Protein AF-A0A9D6IRP7-F1 (afdb_monomer_lite)

Secondary structure (DSSP, 8-state):
------TTTGGG-EEEEEE-EESSPPPTTS-SS--SBSEEEEEETTEEEEE--STHHHHHHHHHHH-GGGTT--EEEEE--SS-GGGTGGGGG-GGGG-TT--EEEEEEE-HHHHHHHHHHHTSTTS--HHHHTTTSSEEEEEEE--TT-EEEETTEEEEEEE---EESSGGG-EE---EEEEEEETTS-EEEEE-S----GGGHHHHHHHHTT-SEEEEE--BSSGGG-BTTB-BHHHHHHHHHH-TTSEEEEESEETTS-HHHHHHHHHHHTTT-TTEEE--TT-EEEEETTTTEEE------------------HHHHHHHHHHHHHHHHHHHHHHHHHHHHHTT--TTHHHHHHHHHHHHHHHHHHHHGGGTTT------------------------------PPPP---S-EEEEE-S-HHHHHHHHHHHHHTT-EEEEESSHHHHHHHHHHS--SEEEEES--SSS-HHHHHHHHHTTS-TTTS-EEEEESS--HHHHHHHHHTT-SEEEESSP-HHHHHHHHHHHHHHHHHHHHHHHHHHHHHHHTSSSSSSSS--

Foldseek 3Di:
DDDPPDPPQQQLKKKAWLAFAAPAFDDPPQDQQHGWFDWMWIDTFQEIEIEFQTLSLLVVLVCCVPPPSNVNHAEYEYEQQFARCRRHVNVQNRCNLPPQPHQHEYEYEYAPHNLVNNQVVQVPPVHPGPCRSNVPGSYHYYYDYDAAQDWDDDPQKIKHKHAAFAWDDDDPRTDGTRGIKIWIDGVLHFIETEAPLHLDDDVCPVRVCVRLPRGQEYEAFAQDLDNVPRDRSGDHLLVQLVSLVVPVNHQGEHGNYHPVDRPVSNVVSNCVRNPVRPSYYYRGRGFMWGTDSVSRHTDDGDDDPPDPDDDDDDPPDVLVVVLVVLLVVLVVLLVVLVVVCVVCVVVVNCPCNVVSVVSNVVSVVVNVVSVVVVPPVVDDDDDDDDDDDDDDDDDDDDDDDDDDDDDDDDDDDDFLWEEEEEALDPVVQVVVCVLVVVVRYHYDYDNDLVVVLVCVVVDAGLEYEYEQDDDPAGSLRSLLSCVVPDACLRYAYEYEYADPDPVVQVSCVVSRHPYYDYPPDDSVVVVVVSSVSSVSSVVVVVVVVVVVVSVVVVPPVPPPPPDD

Radius of gyration: 28.05 Å; chains: 1; bounding box: 66×80×80 Å

pLDDT: mean 76.55, std 21.25, range [23.95, 98.44]

Structure (mmCIF, N/CA/C/O backbone):
data_AF-A0A9D6IRP7-F1
#
_entry.id   AF-A0A9D6IRP7-F1
#
loop_
_atom_site.group_PDB
_atom_site.id
_atom_site.type_symbol
_atom_site.label_atom_id
_atom_site.label_alt_id
_atom_site.label_comp_id
_atom_site.label_asym_id
_atom_site.label_entity_id
_atom_site.label_seq_id
_atom_site.pdbx_PDB_ins_code
_atom_site.Cartn_x
_atom_site.Cartn_y
_atom_site.Cartn_z
_atom_site.occupancy
_atom_site.B_iso_or_equiv
_atom_site.auth_seq_id
_atom_site.auth_comp_id
_atom_site.auth_asym_id
_atom_site.auth_atom_id
_atom_site.pdbx_PDB_model_num
ATOM 1 N N . MET A 1 1 ? -22.369 26.795 11.859 1.00 31.25 1 MET A N 1
ATOM 2 C CA . MET A 1 1 ? -23.525 25.976 11.444 1.00 31.25 1 MET A CA 1
ATOM 3 C C . MET A 1 1 ? -23.093 24.531 11.577 1.00 31.25 1 MET A C 1
ATOM 5 O O . MET A 1 1 ? -22.214 24.111 10.844 1.00 31.25 1 MET A O 1
ATOM 9 N N . SER A 1 2 ? -23.575 23.850 12.611 1.00 29.11 2 SER A N 1
ATOM 10 C CA . SER A 1 2 ? -23.262 22.454 12.924 1.00 29.11 2 SER A CA 1
ATOM 11 C C . SER A 1 2 ? -24.079 21.528 12.025 1.00 29.11 2 SER A C 1
ATOM 13 O O . SER A 1 2 ? -25.307 21.601 12.042 1.00 29.11 2 SER A O 1
ATOM 15 N N . ASP A 1 3 ? -23.391 20.701 11.243 1.00 33.12 3 ASP A N 1
ATOM 16 C CA . ASP A 1 3 ? -23.972 19.632 10.427 1.00 33.12 3 ASP A CA 1
ATOM 17 C C . ASP A 1 3 ? -24.646 18.591 11.349 1.00 33.12 3 ASP A C 1
ATOM 19 O O . ASP A 1 3 ? -24.013 18.152 12.319 1.00 33.12 3 ASP A O 1
ATOM 23 N N . PRO A 1 4 ? -25.934 18.240 11.161 1.00 42.31 4 PRO A N 1
ATOM 24 C CA . PRO A 1 4 ? -26.599 17.262 12.010 1.00 42.31 4 PRO A CA 1
ATOM 25 C C . PRO A 1 4 ? -25.999 15.876 11.757 1.00 42.31 4 PRO A C 1
ATOM 27 O O . PRO A 1 4 ? -26.243 15.259 10.722 1.00 42.31 4 PRO A O 1
ATOM 30 N N . ALA A 1 5 ? -25.223 15.384 12.728 1.00 43.41 5 ALA A N 1
ATOM 31 C CA . ALA A 1 5 ? -24.667 14.037 12.730 1.00 43.41 5 ALA A CA 1
ATOM 32 C C . ALA A 1 5 ? -25.741 13.013 12.325 1.00 43.41 5 ALA A C 1
ATOM 34 O O . ALA A 1 5 ? -26.756 12.856 13.008 1.00 43.41 5 ALA A O 1
ATOM 35 N N . ARG A 1 6 ? -25.522 12.331 11.192 1.00 48.69 6 ARG A N 1
ATOM 36 C CA . ARG A 1 6 ? -26.398 11.260 10.708 1.00 48.69 6 ARG A CA 1
ATOM 37 C C . ARG A 1 6 ? -26.490 10.183 11.801 1.00 48.69 6 ARG A C 1
ATOM 39 O O . ARG A 1 6 ? -25.461 9.588 12.138 1.00 48.69 6 ARG A O 1
ATOM 46 N N . PRO A 1 7 ? -27.674 9.918 12.379 1.00 44.88 7 PRO A N 1
ATOM 47 C CA . PRO A 1 7 ? -27.797 8.949 13.461 1.00 44.88 7 PRO A CA 1
ATOM 48 C C . PRO A 1 7 ? -27.355 7.557 12.977 1.00 44.88 7 PRO A C 1
ATOM 50 O O . PRO A 1 7 ? -27.868 7.053 11.983 1.00 44.88 7 PRO A O 1
ATOM 53 N N . GLY A 1 8 ? -26.378 6.956 13.669 1.00 59.22 8 GLY A N 1
ATOM 54 C CA . GLY A 1 8 ? -25.868 5.601 13.400 1.00 59.22 8 GLY A CA 1
ATOM 55 C C . GLY A 1 8 ? -24.596 5.493 12.544 1.00 59.22 8 GLY A C 1
ATOM 56 O O . GLY A 1 8 ? -24.055 4.396 12.430 1.00 59.22 8 GLY A O 1
ATOM 57 N N . LEU A 1 9 ? -24.073 6.594 11.983 1.00 66.25 9 LEU A N 1
ATOM 58 C CA . LEU A 1 9 ? -22.840 6.570 11.175 1.00 66.25 9 LEU A CA 1
ATOM 59 C C . LEU A 1 9 ? -21.591 6.101 11.962 1.00 66.25 9 LEU A C 1
ATOM 61 O O . LEU A 1 9 ? -20.839 5.286 11.426 1.00 66.25 9 LEU A O 1
ATOM 65 N N . PRO A 1 10 ? -21.363 6.528 13.225 1.00 64.38 10 PRO A N 1
ATOM 66 C CA . PRO A 1 10 ? -20.176 6.108 13.969 1.00 64.38 10 PRO A CA 1
ATOM 67 C C . PRO A 1 10 ? -20.136 4.597 14.236 1.00 64.38 10 PRO A C 1
ATOM 69 O O . PRO A 1 10 ? -19.106 3.973 14.008 1.00 64.38 10 PRO A O 1
ATOM 72 N N . ASP A 1 11 ? -21.245 3.977 14.654 1.00 71.69 11 ASP A N 1
ATOM 73 C CA . ASP A 1 11 ? -21.302 2.533 14.975 1.00 71.69 11 ASP A CA 1
ATOM 74 C C . ASP A 1 11 ? -21.205 1.616 13.743 1.00 71.69 11 ASP A C 1
ATOM 76 O O . ASP A 1 11 ? -20.942 0.412 13.853 1.00 71.69 11 ASP A O 1
ATOM 80 N N . ALA A 1 12 ? -21.384 2.182 12.548 1.00 77.31 12 ALA A N 1
ATOM 81 C CA . ALA A 1 12 ? -21.136 1.502 11.285 1.00 77.31 12 ALA A CA 1
ATOM 82 C C . ALA A 1 12 ? -19.648 1.496 10.892 1.00 77.31 12 ALA A C 1
ATOM 84 O O . ALA A 1 12 ? -19.294 0.830 9.918 1.00 77.31 12 ALA A O 1
ATOM 85 N N . CYS A 1 13 ? -18.783 2.205 11.629 1.00 91.69 13 CYS A N 1
ATOM 86 C CA . CYS A 1 13 ? -17.392 2.391 11.250 1.00 91.69 13 CYS A CA 1
ATOM 87 C C . CYS A 1 13 ? -16.553 1.125 11.482 1.00 91.69 13 CYS A C 1
ATOM 89 O O . CYS A 1 13 ? -16.524 0.567 12.586 1.00 91.69 13 CYS A O 1
ATOM 91 N N . VAL A 1 14 ? -15.864 0.658 10.437 1.00 93.81 14 VAL A N 1
ATOM 92 C CA . VAL A 1 14 ? -15.006 -0.534 10.499 1.00 93.81 14 VAL A CA 1
ATOM 93 C C . VAL A 1 14 ? -13.680 -0.273 9.795 1.00 93.81 14 VAL A C 1
ATOM 95 O O . VAL A 1 14 ? -13.651 0.151 8.642 1.00 93.81 14 VAL A O 1
ATOM 98 N N . PHE A 1 15 ? -12.581 -0.561 10.486 1.00 96.62 15 PHE A N 1
ATOM 99 C CA . PHE A 1 15 ? -11.230 -0.556 9.940 1.00 96.62 15 PHE A CA 1
ATOM 100 C C . PHE A 1 15 ? -10.810 -1.977 9.544 1.00 96.62 15 PHE A C 1
ATOM 102 O O . PHE A 1 15 ? -11.072 -2.929 10.281 1.00 96.62 15 PHE A O 1
ATOM 109 N N . HIS A 1 16 ? -10.147 -2.124 8.401 1.00 96.75 16 HIS A N 1
ATOM 110 C CA . HIS A 1 16 ? -9.766 -3.402 7.803 1.00 96.75 16 HIS A CA 1
ATOM 111 C C . HIS A 1 16 ? -8.320 -3.411 7.316 1.00 96.75 16 HIS A C 1
ATOM 113 O O . HIS A 1 16 ? -7.834 -2.416 6.777 1.00 96.75 16 HIS A O 1
ATOM 119 N N . VAL A 1 17 ? -7.674 -4.569 7.449 1.00 97.25 17 VAL A N 1
ATOM 120 C CA . VAL A 1 17 ? -6.325 -4.839 6.941 1.00 97.25 17 VAL A CA 1
ATOM 121 C C . VAL A 1 17 ? -6.416 -5.740 5.707 1.00 97.25 17 VAL A C 1
ATOM 123 O O . VAL A 1 17 ? -6.861 -6.885 5.803 1.00 97.25 17 VAL A O 1
ATOM 126 N N . TRP A 1 18 ? -5.975 -5.238 4.552 1.00 95.88 18 TRP A N 1
ATOM 127 C CA . TRP A 1 18 ? -5.992 -5.960 3.269 1.00 95.88 18 TRP A CA 1
ATOM 128 C C . TRP A 1 18 ? -4.608 -6.375 2.783 1.00 95.88 18 TRP A C 1
ATOM 130 O O . TRP A 1 18 ? -4.483 -7.335 2.023 1.00 95.88 18 TRP A O 1
ATOM 140 N N . GLY A 1 19 ? -3.582 -5.655 3.222 1.00 94.50 19 GLY A N 1
ATOM 141 C CA . GLY A 1 19 ? -2.182 -5.978 3.016 1.00 94.50 19 GLY A CA 1
ATOM 142 C C . GLY A 1 19 ? -1.331 -5.258 4.050 1.00 94.50 19 GLY A C 1
ATOM 143 O O . GLY A 1 19 ? -1.620 -4.122 4.425 1.00 94.50 19 GLY A O 1
ATOM 144 N N . CYS A 1 20 ? -0.321 -5.950 4.563 1.00 94.56 20 CYS A N 1
ATOM 145 C CA . CYS A 1 20 ? 0.468 -5.495 5.707 1.00 94.56 20 CYS A CA 1
ATOM 146 C C . CYS A 1 20 ? 1.971 -5.772 5.571 1.00 94.56 20 CYS A C 1
ATOM 148 O O . CYS A 1 20 ? 2.700 -5.707 6.567 1.00 94.56 20 CYS A O 1
ATOM 150 N N . ARG A 1 21 ? 2.437 -6.123 4.367 1.00 90.44 21 ARG A N 1
ATOM 151 C CA . ARG A 1 21 ? 3.854 -6.353 4.063 1.00 90.44 21 ARG A CA 1
ATOM 152 C C . ARG A 1 21 ? 4.504 -5.116 3.465 1.00 90.44 21 ARG A C 1
ATOM 154 O O . ARG A 1 21 ? 3.876 -4.413 2.683 1.00 90.44 21 ARG A O 1
ATOM 161 N N . GLY A 1 22 ? 5.760 -4.894 3.830 1.00 83.31 22 GLY A N 1
ATOM 162 C CA . GLY A 1 22 ?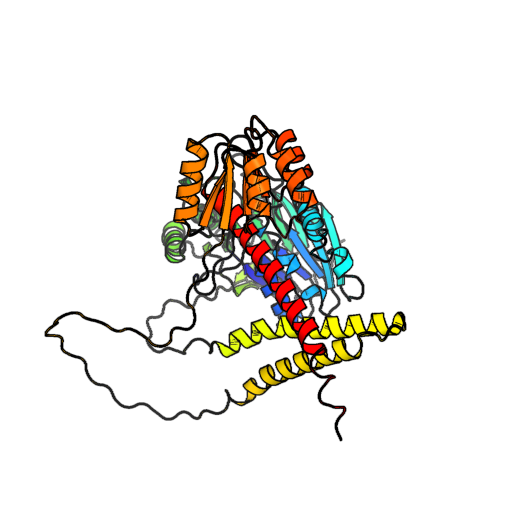 6.576 -3.832 3.260 1.00 83.31 22 GLY A CA 1
ATOM 163 C C . GLY A 1 22 ? 7.395 -4.277 2.055 1.00 83.31 22 GLY A C 1
ATOM 164 O O . GLY A 1 22 ? 7.849 -5.427 1.983 1.00 83.31 22 GLY A O 1
ATOM 165 N N . SER A 1 23 ? 7.609 -3.355 1.122 1.00 71.94 23 SER A N 1
ATOM 166 C CA . SER A 1 23 ? 8.458 -3.429 -0.076 1.00 71.94 23 SER A CA 1
ATOM 167 C C . SER A 1 23 ? 8.042 -4.435 -1.154 1.00 71.94 23 SER A C 1
ATOM 169 O O . SER A 1 23 ? 8.206 -4.171 -2.342 1.00 71.94 23 SER A O 1
ATOM 171 N N . ARG A 1 24 ? 7.562 -5.627 -0.786 1.00 70.69 24 ARG A N 1
ATOM 172 C CA . ARG A 1 24 ? 7.198 -6.686 -1.738 1.00 70.69 24 ARG A CA 1
ATOM 173 C C . ARG A 1 24 ? 6.160 -7.645 -1.184 1.00 70.69 24 ARG A C 1
ATOM 175 O O . ARG A 1 24 ? 6.049 -7.881 0.019 1.00 70.69 24 ARG A O 1
ATOM 182 N N . ASN A 1 25 ? 5.474 -8.278 -2.124 1.00 75.94 25 ASN A N 1
ATOM 183 C CA . ASN A 1 25 ? 4.533 -9.346 -1.852 1.00 75.94 25 ASN A CA 1
ATOM 184 C C . ASN A 1 25 ? 5.256 -10.658 -1.503 1.00 75.94 25 ASN A C 1
ATOM 186 O O . ASN A 1 25 ? 6.354 -10.924 -1.995 1.00 75.94 25 ASN A O 1
ATOM 190 N N . LEU A 1 26 ? 4.621 -11.502 -0.692 1.00 68.06 26 LEU A N 1
ATOM 191 C CA . LEU A 1 26 ? 5.088 -12.856 -0.395 1.00 68.06 26 LEU A CA 1
ATOM 192 C C . LEU A 1 26 ? 4.365 -13.906 -1.245 1.00 68.06 26 LEU A C 1
ATOM 194 O O . LEU A 1 26 ? 3.230 -13.721 -1.691 1.00 68.06 26 LEU A O 1
ATOM 198 N N . GLU A 1 27 ? 5.026 -15.048 -1.429 1.00 63.03 27 GLU A N 1
ATOM 199 C CA . GLU A 1 27 ? 4.422 -16.234 -2.035 1.00 63.03 27 GLU A CA 1
ATOM 200 C C . GLU A 1 27 ? 3.266 -16.777 -1.178 1.00 63.03 27 GLU A C 1
ATOM 202 O O . GLU A 1 27 ? 3.255 -16.670 0.054 1.00 63.03 27 GLU A O 1
ATOM 207 N N . ILE A 1 28 ? 2.295 -17.405 -1.842 1.00 64.56 28 ILE A N 1
ATOM 208 C CA . ILE A 1 28 ? 1.149 -18.036 -1.181 1.00 64.56 28 ILE A CA 1
ATOM 209 C C . ILE A 1 28 ? 1.647 -19.110 -0.201 1.00 64.56 28 ILE A C 1
ATOM 211 O O . ILE A 1 28 ? 2.520 -19.911 -0.523 1.00 64.56 28 ILE A O 1
ATOM 215 N N . GLY A 1 29 ? 1.084 -19.122 1.010 1.00 64.50 29 GLY A N 1
ATOM 216 C CA . GLY A 1 29 ? 1.390 -20.120 2.039 1.00 64.50 29 GLY A CA 1
ATOM 217 C C . GLY A 1 29 ? 2.665 -19.865 2.850 1.00 64.50 29 GLY A C 1
ATOM 218 O O . GLY A 1 29 ? 2.891 -20.574 3.828 1.00 64.50 29 GLY A O 1
ATOM 219 N N . ARG A 1 30 ? 3.473 -18.845 2.517 1.00 71.12 30 ARG A N 1
ATOM 220 C CA . ARG A 1 30 ? 4.688 -18.506 3.285 1.00 71.12 30 ARG A CA 1
ATOM 221 C C . ARG A 1 30 ? 4.446 -17.731 4.575 1.00 71.12 30 ARG A C 1
ATOM 223 O O . ARG A 1 30 ? 5.355 -17.627 5.388 1.00 71.12 30 ARG A O 1
ATOM 230 N N . SER A 1 31 ? 3.262 -17.158 4.741 1.00 81.12 31 SER A N 1
ATOM 231 C CA . SER A 1 31 ? 2.961 -16.234 5.829 1.00 81.12 31 SER A CA 1
ATOM 232 C C . SER A 1 31 ? 1.520 -16.417 6.295 1.00 81.12 31 SER A C 1
ATOM 234 O O . SER A 1 31 ? 0.593 -16.497 5.488 1.00 81.12 31 SER A O 1
ATOM 236 N N . ARG A 1 32 ? 1.351 -16.492 7.613 1.00 85.12 32 ARG A N 1
ATOM 237 C CA . ARG A 1 32 ? 0.088 -16.473 8.361 1.00 85.12 32 ARG A CA 1
ATOM 238 C C . ARG A 1 32 ? -0.327 -15.054 8.751 1.00 85.12 32 ARG A C 1
ATOM 240 O O . ARG A 1 32 ? -1.479 -14.854 9.121 1.00 85.12 32 ARG A O 1
ATOM 247 N N . ILE A 1 33 ? 0.595 -14.092 8.715 1.00 87.50 33 ILE A N 1
ATOM 248 C CA . ILE A 1 33 ? 0.316 -12.670 8.960 1.00 87.50 33 ILE A CA 1
ATOM 249 C C . ILE A 1 33 ? -0.346 -12.026 7.734 1.00 87.50 33 ILE A C 1
ATOM 251 O O . ILE A 1 33 ? -1.310 -11.288 7.870 1.00 87.50 33 ILE A O 1
ATOM 255 N N . GLY A 1 34 ? 0.149 -12.315 6.536 1.00 83.00 34 GLY A N 1
ATOM 256 C CA . GLY A 1 34 ? -0.284 -11.674 5.291 1.00 83.00 34 GLY A CA 1
ATOM 257 C C . GLY A 1 34 ? 0.800 -11.694 4.215 1.00 83.00 34 GLY A C 1
ATOM 258 O O . GLY A 1 34 ? 1.987 -11.854 4.528 1.00 83.00 34 GLY A O 1
ATOM 259 N N . ARG A 1 35 ? 0.411 -11.581 2.948 1.00 86.19 35 ARG A N 1
ATOM 260 C CA . ARG A 1 35 ? 1.303 -11.648 1.778 1.00 86.19 35 ARG A CA 1
ATOM 261 C C . ARG A 1 35 ? 1.345 -10.370 0.946 1.00 86.19 35 ARG A C 1
ATOM 263 O O . ARG A 1 35 ? 2.310 -10.168 0.226 1.00 86.19 35 ARG A O 1
ATOM 270 N N . CYS A 1 36 ? 0.293 -9.576 0.979 1.00 90.38 36 CYS A N 1
ATOM 271 C CA . CYS A 1 36 ? 0.071 -8.396 0.178 1.00 90.38 36 CYS A CA 1
ATOM 272 C C . CYS A 1 36 ? 0.753 -7.175 0.794 1.00 90.38 36 CYS A C 1
ATOM 274 O O . CYS A 1 36 ? 0.805 -7.000 2.017 1.00 90.38 36 CYS A O 1
ATOM 276 N N . THR A 1 37 ? 1.232 -6.310 -0.090 1.00 92.31 37 THR A N 1
ATOM 277 C CA . THR A 1 37 ? 1.756 -4.986 0.241 1.00 92.31 37 THR A CA 1
ATOM 278 C C . THR A 1 37 ? 0.678 -4.052 0.798 1.00 92.31 37 THR A C 1
ATOM 280 O O . THR A 1 37 ? -0.519 -4.315 0.623 1.00 92.31 37 THR A O 1
ATOM 283 N N . SER A 1 38 ? 1.110 -3.004 1.512 1.00 94.62 38 SER A N 1
ATOM 284 C CA . SER A 1 38 ? 0.276 -2.076 2.295 1.00 94.62 38 SER A CA 1
ATOM 285 C C . SER A 1 38 ? -1.046 -1.701 1.621 1.00 94.62 38 SER A C 1
ATOM 287 O O . SER A 1 38 ? -1.084 -1.069 0.567 1.00 94.62 38 SER A O 1
ATOM 289 N N . CYS A 1 39 ? -2.149 -2.077 2.265 1.00 97.50 39 CYS A N 1
ATOM 290 C CA . CYS A 1 39 ? -3.480 -1.601 1.921 1.00 97.50 39 CYS A CA 1
ATOM 291 C C . CYS A 1 39 ? -4.412 -1.788 3.118 1.00 97.50 39 CYS A C 1
ATOM 293 O O . CYS A 1 39 ? -4.577 -2.897 3.640 1.00 97.50 39 CYS A O 1
ATOM 295 N N . TYR A 1 40 ? -5.049 -0.704 3.539 1.00 98.19 40 TYR A N 1
ATOM 296 C CA . TYR A 1 40 ? -5.961 -0.687 4.678 1.00 98.19 40 TYR A CA 1
ATOM 297 C C . TYR A 1 40 ? -7.195 0.123 4.320 1.00 98.19 40 TYR A C 1
ATOM 299 O O . TYR A 1 40 ? -7.141 0.978 3.441 1.00 98.19 40 TYR A O 1
ATOM 307 N N . SER A 1 41 ? -8.320 -0.116 4.986 1.00 97.62 41 SER A N 1
ATOM 308 C CA . SER A 1 41 ? -9.525 0.662 4.699 1.00 97.62 41 SER A CA 1
ATOM 309 C C . SER A 1 41 ? -10.337 0.994 5.933 1.00 97.62 41 SER A C 1
ATOM 311 O O . SER A 1 41 ? -10.476 0.154 6.817 1.00 97.62 41 SER A O 1
ATOM 313 N N . LEU A 1 42 ? -10.962 2.163 5.929 1.00 96.88 42 LEU A N 1
ATOM 314 C CA . LEU A 1 42 ? -11.956 2.609 6.892 1.00 96.88 42 LEU A CA 1
ATOM 315 C C . LEU A 1 42 ? -13.275 2.852 6.154 1.00 96.88 42 LEU A C 1
ATOM 317 O O . LEU A 1 42 ? -13.340 3.710 5.278 1.00 96.88 42 LEU A O 1
ATOM 321 N N . ILE A 1 43 ? -14.319 2.101 6.493 1.00 94.31 43 ILE A N 1
ATOM 322 C CA . ILE A 1 43 ? -15.666 2.302 5.938 1.00 94.31 43 ILE A CA 1
ATOM 323 C C . ILE A 1 43 ? -16.556 2.998 6.964 1.00 94.31 43 ILE A C 1
ATOM 325 O O . ILE A 1 43 ? -16.559 2.596 8.125 1.00 94.31 43 ILE A O 1
ATOM 329 N N . ALA A 1 44 ? -17.335 3.992 6.535 1.00 91.62 44 ALA A N 1
ATOM 330 C CA . ALA A 1 44 ? -18.397 4.614 7.321 1.00 91.62 44 ALA A CA 1
ATOM 331 C C . ALA A 1 44 ? -19.575 4.998 6.408 1.00 91.62 44 ALA A C 1
ATOM 333 O O . ALA A 1 44 ? -19.495 5.934 5.620 1.00 91.62 44 ALA A O 1
ATOM 334 N N . GLY A 1 45 ? -20.690 4.268 6.510 1.00 88.50 45 GLY A N 1
ATOM 335 C CA . GLY A 1 45 ? -21.862 4.512 5.663 1.00 88.50 45 GLY A CA 1
ATOM 336 C C . GLY A 1 45 ? -21.594 4.211 4.184 1.00 88.50 45 GLY A C 1
ATOM 337 O O . GLY A 1 45 ? -21.315 3.068 3.827 1.00 88.50 45 GLY A O 1
ATOM 338 N N . ASP A 1 46 ? -21.728 5.223 3.326 1.00 91.25 46 ASP A N 1
ATOM 339 C CA . ASP A 1 46 ? -21.466 5.160 1.882 1.00 91.25 46 ASP A CA 1
ATOM 340 C C . ASP A 1 46 ? -20.039 5.592 1.493 1.00 91.25 46 ASP A C 1
ATOM 342 O O . ASP A 1 46 ? -19.695 5.581 0.306 1.00 91.25 46 ASP A O 1
ATOM 346 N N . GLU A 1 47 ? -19.213 5.942 2.480 1.00 94.00 47 GLU A N 1
ATOM 347 C CA . GLU A 1 47 ? -17.839 6.410 2.311 1.00 94.00 47 GLU A CA 1
ATOM 348 C C . GLU A 1 47 ? -16.834 5.309 2.669 1.00 94.00 47 GLU A C 1
ATOM 350 O O . GLU A 1 47 ? -16.931 4.655 3.713 1.00 94.00 47 GLU A O 1
ATOM 355 N N . LEU A 1 48 ? -15.845 5.119 1.800 1.00 95.75 48 LEU A N 1
ATOM 356 C CA . LEU A 1 48 ? -14.728 4.203 1.984 1.00 95.75 48 LEU A CA 1
ATOM 357 C C . LEU A 1 48 ? -13.420 4.970 1.823 1.00 95.75 48 LEU A C 1
ATOM 359 O O . LEU A 1 48 ? -13.109 5.447 0.736 1.00 95.75 48 LEU A O 1
ATOM 363 N N . ILE A 1 49 ? -12.630 5.039 2.886 1.00 97.88 49 ILE A N 1
ATOM 364 C CA . ILE A 1 49 ? -11.276 5.577 2.831 1.00 97.88 49 ILE A CA 1
ATOM 365 C C . ILE A 1 49 ? -10.294 4.415 2.751 1.00 97.88 49 ILE A C 1
ATOM 367 O O . ILE A 1 49 ? -10.385 3.475 3.538 1.00 97.88 49 ILE A O 1
ATOM 371 N N . VAL A 1 50 ? -9.364 4.467 1.808 1.00 98.25 50 VAL A N 1
ATOM 372 C CA . VAL A 1 50 ? -8.315 3.471 1.596 1.00 98.25 50 VAL A CA 1
ATOM 373 C C . VAL A 1 50 ? -6.973 4.129 1.888 1.00 98.25 50 VAL A C 1
ATOM 375 O O . VAL A 1 50 ? -6.672 5.172 1.319 1.00 98.25 50 VAL A O 1
ATOM 378 N N . PHE A 1 51 ? -6.184 3.541 2.782 1.00 98.44 51 PHE A N 1
ATOM 379 C CA . PHE A 1 51 ? -4.820 3.971 3.082 1.00 98.44 51 PHE A CA 1
ATOM 380 C C . PHE A 1 51 ? -3.855 3.081 2.317 1.00 98.44 51 PHE A C 1
ATOM 382 O O . PHE A 1 51 ? -3.773 1.881 2.598 1.00 98.44 51 PHE A O 1
ATOM 389 N N . ASP A 1 52 ? -3.162 3.694 1.365 1.00 98.12 52 ASP A N 1
ATOM 390 C CA . ASP A 1 52 ? -2.347 3.060 0.342 1.00 98.12 52 ASP A CA 1
ATOM 391 C C . ASP A 1 52 ? -3.075 1.990 -0.491 1.00 98.12 52 ASP A C 1
ATOM 393 O O . ASP A 1 52 ? -4.021 1.304 -0.096 1.00 98.12 52 ASP A O 1
ATOM 397 N N . ALA A 1 53 ? -2.624 1.875 -1.727 1.00 95.88 53 ALA A N 1
ATOM 398 C CA . ALA A 1 53 ? -3.183 1.048 -2.776 1.00 95.88 53 ALA A CA 1
ATOM 399 C C . ALA A 1 53 ? -2.179 -0.017 -3.243 1.00 95.88 53 ALA A C 1
ATOM 401 O O . ALA A 1 53 ? -2.047 -0.267 -4.442 1.00 95.88 53 ALA A O 1
ATOM 402 N N . GLY A 1 54 ? -1.478 -0.666 -2.309 1.00 93.38 54 GLY A N 1
ATOM 403 C CA . GLY A 1 54 ? -0.679 -1.860 -2.586 1.00 93.38 54 GLY A CA 1
ATOM 404 C C . GLY A 1 54 ? -1.532 -3.042 -3.061 1.00 93.38 54 GLY A C 1
ATOM 405 O O . GLY A 1 54 ? -2.747 -2.941 -3.247 1.00 93.38 54 GLY A O 1
ATOM 406 N N . ARG A 1 55 ? -0.926 -4.219 -3.237 1.00 89.44 55 ARG A N 1
ATOM 407 C CA . ARG A 1 55 ? -1.592 -5.413 -3.793 1.00 89.44 55 ARG A CA 1
ATOM 408 C C . ARG A 1 55 ? -2.847 -5.834 -3.024 1.00 89.44 55 ARG A C 1
ATOM 410 O O . ARG A 1 55 ? -3.752 -6.417 -3.630 1.00 89.44 55 ARG A O 1
ATOM 417 N N . GLY A 1 56 ? -2.939 -5.500 -1.733 1.00 89.69 56 GLY A N 1
ATOM 418 C CA . GLY A 1 56 ? -4.129 -5.744 -0.912 1.00 89.69 56 GLY A CA 1
ATOM 419 C C . GLY A 1 56 ? -5.402 -5.091 -1.468 1.00 89.69 56 GLY A C 1
ATOM 420 O O . GLY A 1 56 ? -6.498 -5.606 -1.243 1.00 89.69 56 GLY A O 1
ATOM 421 N N . LEU A 1 57 ? -5.270 -4.045 -2.291 1.00 93.31 57 LEU A N 1
ATOM 422 C CA . LEU A 1 57 ? -6.388 -3.386 -2.962 1.00 93.31 57 LEU A CA 1
ATOM 423 C C . LEU A 1 57 ? -7.218 -4.347 -3.821 1.00 93.31 57 LEU A C 1
ATOM 425 O O . LEU A 1 57 ? -8.440 -4.223 -3.890 1.00 93.31 57 LEU A O 1
ATOM 429 N N . SER A 1 58 ? -6.573 -5.351 -4.420 1.00 87.31 58 SER A N 1
ATOM 430 C CA . SER A 1 58 ? -7.259 -6.380 -5.211 1.00 87.31 58 SER A CA 1
ATOM 431 C C . SER A 1 58 ? -8.277 -7.131 -4.346 1.00 87.31 58 SER A C 1
ATOM 433 O O . SER A 1 58 ? -9.447 -7.248 -4.709 1.00 87.31 58 SER A O 1
ATOM 435 N N . SER A 1 59 ? -7.868 -7.554 -3.145 1.00 88.31 59 SER A N 1
ATOM 436 C CA . SER A 1 59 ? -8.735 -8.241 -2.181 1.00 88.31 59 SER A CA 1
ATOM 437 C C . SER A 1 59 ? -9.891 -7.353 -1.713 1.00 88.31 59 SER A C 1
ATOM 439 O O . SER A 1 59 ? -11.027 -7.825 -1.630 1.00 88.31 59 SER A O 1
ATOM 441 N N . LEU A 1 60 ? -9.628 -6.065 -1.463 1.00 92.56 60 LEU A N 1
ATOM 442 C CA . LEU A 1 60 ? -10.671 -5.092 -1.132 1.00 92.56 60 LEU A CA 1
ATOM 443 C C . LEU A 1 60 ? -11.680 -4.945 -2.280 1.00 92.56 60 LEU A C 1
ATOM 445 O O . LEU A 1 60 ? -12.886 -4.958 -2.038 1.00 92.56 60 LEU A O 1
ATOM 449 N N . SER A 1 61 ? -11.219 -4.861 -3.529 1.00 87.94 61 SER A N 1
ATOM 450 C CA . SER A 1 61 ? -12.101 -4.711 -4.693 1.00 87.94 61 SER A CA 1
ATOM 451 C C . SER A 1 61 ? -13.046 -5.911 -4.876 1.00 87.94 61 SER A C 1
ATOM 453 O O . SER A 1 61 ? -14.241 -5.741 -5.144 1.00 87.94 61 SER A O 1
ATOM 455 N N . VAL A 1 62 ? -12.561 -7.129 -4.603 1.00 85.06 62 VAL A N 1
ATOM 456 C CA . VAL A 1 62 ? -13.390 -8.343 -4.584 1.00 85.06 62 VAL A CA 1
ATOM 457 C C . VAL A 1 62 ? -14.407 -8.291 -3.444 1.00 85.06 62 VAL A C 1
ATOM 459 O O . VAL A 1 62 ? -15.591 -8.571 -3.656 1.00 85.06 62 VAL A O 1
ATOM 462 N N . ALA A 1 63 ? -13.982 -7.898 -2.241 1.00 87.50 63 ALA A N 1
ATOM 463 C CA . ALA A 1 63 ? -14.882 -7.753 -1.101 1.00 87.50 63 ALA A CA 1
ATOM 464 C C . ALA A 1 63 ? -15.975 -6.711 -1.369 1.00 87.50 63 ALA A C 1
ATOM 466 O O . ALA A 1 63 ? -17.141 -6.960 -1.077 1.00 87.50 63 ALA A O 1
ATOM 467 N N . MET A 1 64 ? -15.646 -5.601 -2.031 1.00 86.94 64 MET A N 1
ATOM 468 C CA . MET A 1 64 ? -16.617 -4.574 -2.415 1.00 86.94 64 MET A CA 1
ATOM 469 C C . MET A 1 64 ? -17.742 -5.074 -3.324 1.00 86.94 64 MET A C 1
ATOM 471 O O . MET A 1 64 ? -18.803 -4.441 -3.379 1.00 86.94 64 MET A O 1
ATOM 475 N N . SER A 1 65 ? -17.509 -6.187 -4.016 1.00 81.25 65 SER A N 1
ATOM 476 C CA . SER A 1 65 ? -18.457 -6.816 -4.934 1.00 81.25 65 SER A CA 1
ATOM 477 C C . SER A 1 65 ? -19.331 -7.877 -4.263 1.00 81.25 65 SER A C 1
ATOM 479 O O . SER A 1 65 ? -20.414 -8.177 -4.754 1.00 81.25 65 SER A O 1
ATOM 481 N N . ARG A 1 66 ? -18.864 -8.477 -3.161 1.00 83.38 66 ARG A N 1
ATOM 482 C CA . ARG A 1 66 ? -19.479 -9.678 -2.562 1.00 83.38 66 ARG A CA 1
ATOM 483 C C . ARG A 1 66 ? -19.979 -9.477 -1.143 1.00 83.38 66 ARG A C 1
ATOM 485 O O . ARG A 1 66 ? -20.909 -10.155 -0.720 1.00 83.38 66 ARG A O 1
ATOM 492 N N . ASP A 1 67 ? -19.336 -8.598 -0.394 1.00 85.38 67 ASP A N 1
ATOM 493 C CA . ASP A 1 67 ? -19.607 -8.419 1.018 1.00 85.38 67 ASP A CA 1
ATOM 494 C C . ASP A 1 67 ? -20.688 -7.339 1.219 1.00 85.38 67 ASP A C 1
ATOM 496 O O . ASP A 1 67 ? -20.494 -6.189 0.800 1.00 85.38 67 ASP A O 1
ATOM 500 N N . PRO A 1 68 ? -21.815 -7.674 1.884 1.00 84.81 68 PRO A N 1
ATOM 501 C CA . PRO A 1 68 ? -22.922 -6.746 2.114 1.00 84.81 68 PRO A CA 1
ATOM 502 C C . PRO A 1 68 ? -22.512 -5.432 2.786 1.00 84.81 68 PRO A C 1
ATOM 504 O O . PRO A 1 68 ? -23.156 -4.407 2.567 1.00 84.81 68 PRO A O 1
ATOM 507 N N . ARG A 1 69 ? -21.420 -5.422 3.565 1.00 85.19 69 ARG A N 1
ATOM 508 C CA . ARG A 1 69 ? -20.905 -4.213 4.226 1.00 85.19 69 ARG A CA 1
ATOM 509 C C . ARG A 1 69 ? -20.577 -3.100 3.240 1.00 85.19 69 ARG A C 1
ATOM 511 O O . ARG A 1 69 ? -20.768 -1.934 3.560 1.00 85.19 69 ARG A O 1
ATOM 518 N N . TYR A 1 70 ? -20.117 -3.454 2.044 1.00 88.94 70 TYR A N 1
ATOM 519 C CA . TYR A 1 70 ? -19.700 -2.488 1.033 1.00 88.94 70 TYR A CA 1
ATOM 520 C C . TYR A 1 70 ? -20.805 -2.159 0.030 1.00 88.94 70 TYR A C 1
ATOM 522 O O . TYR A 1 70 ? -20.585 -1.326 -0.848 1.00 88.94 70 TYR A O 1
ATOM 530 N N . GLN A 1 71 ? -21.981 -2.786 0.109 1.00 86.88 71 GLN A 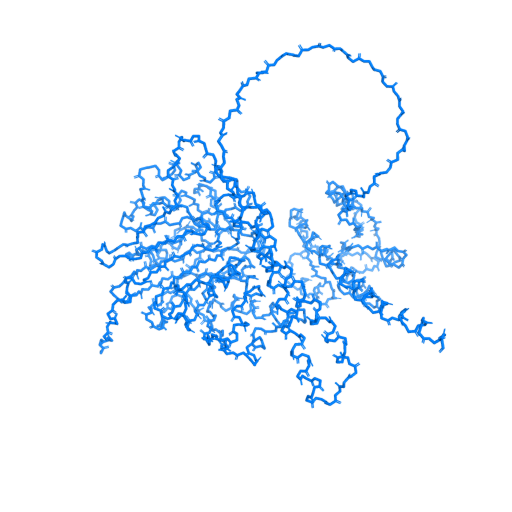N 1
ATOM 531 C CA . GLN A 1 71 ? -23.045 -2.641 -0.893 1.00 86.88 71 GLN A CA 1
ATOM 532 C C . GLN A 1 71 ? -23.474 -1.175 -1.088 1.00 86.88 71 GLN A C 1
ATOM 534 O O . GLN A 1 71 ? -23.711 -0.732 -2.218 1.00 86.88 71 GLN A O 1
ATOM 539 N N . ASN A 1 72 ? -23.488 -0.409 0.005 1.00 89.00 72 ASN A N 1
ATOM 540 C CA . ASN A 1 72 ? -23.883 0.999 0.026 1.00 89.00 72 ASN A CA 1
ATOM 541 C C . ASN A 1 72 ? -22.749 1.972 -0.313 1.00 89.00 72 ASN A C 1
ATOM 543 O O . ASN A 1 72 ? -23.020 3.156 -0.469 1.00 89.00 72 ASN A O 1
ATOM 547 N N . VAL A 1 73 ? -21.506 1.501 -0.460 1.00 91.56 73 VAL A N 1
ATOM 548 C CA . VAL A 1 73 ? -20.373 2.378 -0.784 1.00 91.56 73 VAL A CA 1
ATOM 549 C C . VAL A 1 73 ? -20.568 2.996 -2.161 1.00 91.56 73 VAL A C 1
ATOM 551 O O . VAL A 1 73 ? -20.836 2.288 -3.141 1.00 91.56 73 VAL A O 1
ATOM 554 N N . ARG A 1 74 ? -20.432 4.320 -2.211 1.00 91.12 74 ARG A N 1
ATOM 555 C CA . ARG A 1 74 ? -20.486 5.140 -3.425 1.00 91.12 74 ARG A CA 1
ATOM 556 C C . ARG A 1 74 ? -19.274 6.051 -3.548 1.00 91.12 74 ARG A C 1
ATOM 558 O O . ARG A 1 74 ? -18.835 6.275 -4.666 1.00 91.12 74 ARG A O 1
ATOM 565 N N . ASN A 1 75 ? -18.716 6.515 -2.434 1.00 94.12 75 ASN A N 1
ATOM 566 C CA . ASN A 1 75 ? -17.566 7.414 -2.426 1.00 94.12 75 ASN A CA 1
ATOM 567 C C . ASN A 1 75 ? -16.338 6.654 -1.923 1.00 94.12 75 ASN A C 1
ATOM 569 O O . ASN A 1 75 ? -16.354 6.123 -0.812 1.00 94.12 75 ASN A O 1
ATOM 573 N N . VAL A 1 76 ? -15.291 6.581 -2.740 1.00 95.31 76 VAL A N 1
ATOM 574 C CA . VAL A 1 76 ? -14.023 5.932 -2.399 1.00 95.31 76 VAL A CA 1
ATOM 575 C C . VAL A 1 76 ? -12.917 6.975 -2.445 1.00 95.31 76 VAL A C 1
ATOM 577 O O . VAL A 1 76 ? -12.650 7.555 -3.492 1.00 95.31 76 VAL A O 1
ATOM 580 N N . THR A 1 77 ? -12.230 7.183 -1.332 1.00 97.44 77 THR A N 1
ATOM 581 C CA . THR A 1 77 ? -11.054 8.053 -1.282 1.00 97.44 77 THR A CA 1
ATOM 582 C C . THR A 1 77 ? -9.824 7.205 -1.023 1.00 97.44 77 THR A C 1
ATOM 584 O O . THR A 1 77 ? -9.747 6.530 -0.001 1.00 97.44 77 THR A O 1
ATOM 587 N N . ILE A 1 78 ? -8.856 7.240 -1.929 1.00 97.44 78 ILE A N 1
ATOM 588 C CA . ILE A 1 78 ? -7.583 6.530 -1.802 1.00 97.44 78 ILE A CA 1
ATOM 589 C C . ILE A 1 78 ? -6.527 7.549 -1.389 1.00 97.44 78 ILE A C 1
ATOM 591 O O . ILE A 1 78 ? -6.276 8.498 -2.123 1.00 97.44 78 ILE A O 1
ATOM 595 N N . LEU A 1 79 ? -5.924 7.359 -0.222 1.00 98.38 79 LEU A N 1
ATOM 596 C CA . LEU A 1 79 ? -4.855 8.189 0.319 1.00 98.38 79 LEU A CA 1
ATOM 597 C C . LEU A 1 79 ? -3.515 7.482 0.087 1.00 98.38 79 LEU A C 1
ATOM 599 O O . LEU A 1 79 ? -3.256 6.460 0.720 1.00 98.38 79 LEU A O 1
ATOM 603 N N . LEU A 1 80 ? -2.681 8.011 -0.808 1.00 97.94 80 LEU A N 1
ATOM 604 C CA . LEU A 1 80 ? -1.311 7.550 -1.032 1.00 97.94 80 LEU A CA 1
ATOM 605 C C . LEU A 1 80 ? -0.352 8.315 -0.129 1.00 97.94 80 LEU A C 1
ATOM 607 O O . LEU A 1 80 ? -0.258 9.539 -0.228 1.00 97.94 80 LEU A O 1
ATOM 611 N N . SER A 1 81 ? 0.375 7.601 0.722 1.00 97.25 81 SER A N 1
ATOM 612 C CA . SER A 1 81 ? 1.358 8.187 1.635 1.00 97.25 81 SER A CA 1
ATOM 613 C C . SER A 1 81 ? 2.575 8.752 0.898 1.00 97.25 81 SER A C 1
ATOM 615 O O . SER A 1 81 ? 3.021 9.849 1.230 1.00 97.25 81 SER A O 1
ATOM 617 N N . HIS A 1 82 ? 3.092 8.026 -0.099 1.00 95.00 82 HIS A N 1
ATOM 618 C CA . HIS A 1 82 ? 4.262 8.390 -0.903 1.00 95.00 82 HIS A CA 1
ATOM 619 C C . HIS A 1 82 ? 4.347 7.560 -2.204 1.00 95.00 82 HIS A C 1
ATOM 621 O O . HIS A 1 82 ? 3.409 6.856 -2.575 1.00 95.00 82 HIS A O 1
ATOM 627 N N . ALA A 1 83 ? 5.458 7.689 -2.940 1.00 91.38 83 ALA A N 1
ATOM 628 C CA . ALA A 1 83 ? 5.592 7.212 -4.319 1.00 91.38 83 ALA A CA 1
ATOM 629 C C . ALA A 1 83 ? 6.169 5.792 -4.502 1.00 91.38 83 ALA A C 1
ATOM 631 O O . ALA A 1 83 ? 6.292 5.347 -5.649 1.00 91.38 83 ALA A O 1
ATOM 632 N N . HIS A 1 84 ? 6.537 5.064 -3.440 1.00 87.25 84 HIS A N 1
ATOM 633 C CA . HIS A 1 84 ? 7.035 3.696 -3.617 1.00 87.25 84 HIS A CA 1
ATOM 634 C C . HIS A 1 84 ? 5.945 2.761 -4.151 1.00 87.25 84 HIS A C 1
ATOM 636 O O . HIS A 1 84 ? 4.755 2.907 -3.872 1.00 87.25 84 HIS A O 1
ATOM 642 N N . MET A 1 85 ? 6.372 1.812 -4.985 1.00 85.38 85 MET A N 1
ATOM 643 C CA . MET A 1 85 ? 5.488 0.982 -5.805 1.00 85.38 85 MET A CA 1
ATOM 644 C C . MET A 1 85 ? 4.519 0.139 -4.974 1.00 85.38 85 MET A C 1
ATOM 646 O O . MET A 1 85 ? 3.346 0.020 -5.324 1.00 85.38 85 MET A O 1
ATOM 650 N N . ASP A 1 86 ? 4.973 -0.398 -3.849 1.00 84.69 86 ASP A N 1
ATOM 651 C CA . ASP A 1 86 ? 4.188 -1.222 -2.935 1.00 84.69 86 ASP A CA 1
ATOM 652 C C . ASP A 1 86 ? 3.025 -0.475 -2.257 1.00 84.69 86 ASP A C 1
ATOM 654 O O . ASP A 1 86 ? 2.176 -1.114 -1.638 1.00 84.69 86 ASP A O 1
ATOM 658 N N . HIS A 1 87 ? 2.913 0.841 -2.460 1.00 93.88 87 HIS A N 1
ATOM 659 C CA . HIS A 1 87 ? 1.817 1.678 -1.968 1.00 93.88 87 HIS A CA 1
ATOM 660 C C . HIS A 1 87 ? 0.801 2.064 -3.046 1.00 93.88 87 HIS A C 1
ATOM 662 O O . HIS A 1 87 ? -0.221 2.656 -2.715 1.00 93.88 87 HIS A O 1
ATOM 668 N N . TRP A 1 88 ? 1.017 1.741 -4.325 1.00 92.56 88 TRP A N 1
ATOM 669 C CA . TRP A 1 88 ? 0.067 2.088 -5.398 1.00 92.56 88 TRP A CA 1
ATOM 670 C C . TRP A 1 88 ? -0.097 1.023 -6.492 1.00 92.56 88 TRP A C 1
ATOM 672 O O . TRP A 1 88 ? -1.021 1.110 -7.305 1.00 92.56 88 TRP A O 1
ATOM 682 N N . GLU A 1 89 ? 0.746 -0.012 -6.518 1.00 86.62 89 GLU A N 1
ATOM 683 C CA . GLU A 1 89 ? 0.750 -1.058 -7.551 1.00 86.62 89 GLU A CA 1
ATOM 684 C C . GLU A 1 89 ? -0.578 -1.811 -7.707 1.00 86.62 89 GLU A C 1
ATOM 686 O O . GLU A 1 89 ? -0.859 -2.355 -8.777 1.00 86.62 89 GLU A O 1
ATOM 691 N N . GLY A 1 90 ? -1.400 -1.858 -6.659 1.00 87.56 90 GLY A N 1
ATOM 692 C CA . GLY A 1 90 ? -2.689 -2.540 -6.653 1.00 87.56 90 GLY A CA 1
ATOM 693 C C . GLY A 1 90 ? -3.760 -1.829 -7.472 1.00 87.56 90 GLY A C 1
ATOM 694 O O . GLY A 1 90 ? -4.731 -2.476 -7.859 1.00 87.56 90 GLY A O 1
ATOM 695 N N . LEU A 1 91 ? -3.590 -0.539 -7.795 1.00 87.88 91 LEU A N 1
ATOM 696 C CA . LEU A 1 91 ? -4.556 0.232 -8.594 1.00 87.88 91 LEU A CA 1
ATOM 697 C C . LEU A 1 91 ? -4.875 -0.450 -9.933 1.00 87.88 91 LEU A C 1
ATOM 699 O O . LEU A 1 91 ? -6.014 -0.402 -10.389 1.00 87.88 91 LEU A O 1
ATOM 703 N N . LYS A 1 92 ? -3.891 -1.134 -10.531 1.00 77.44 92 LYS A N 1
ATOM 704 C CA . LYS A 1 92 ? -4.025 -1.807 -11.834 1.00 77.44 92 LYS A CA 1
ATOM 705 C C . LYS A 1 92 ? -4.843 -3.092 -11.774 1.00 77.44 92 LYS A C 1
ATOM 707 O O . LYS A 1 92 ? -5.387 -3.528 -12.783 1.00 77.44 92 LYS A O 1
ATOM 712 N N . ASP A 1 93 ? -4.866 -3.715 -10.600 1.00 73.69 93 ASP A N 1
ATOM 713 C CA . ASP A 1 93 ? -5.442 -5.036 -10.370 1.00 73.69 93 ASP A CA 1
ATOM 714 C C . ASP A 1 93 ? -6.831 -4.927 -9.698 1.00 73.69 93 ASP A C 1
ATOM 716 O O . ASP A 1 93 ? -7.484 -5.944 -9.477 1.00 73.69 93 ASP A O 1
ATOM 720 N N . ALA A 1 94 ? -7.304 -3.713 -9.387 1.00 79.94 94 ALA A N 1
ATOM 721 C CA . ALA A 1 94 ? -8.569 -3.486 -8.696 1.00 79.94 94 ALA A CA 1
ATOM 722 C C . ALA A 1 94 ? -9.787 -3.612 -9.632 1.00 79.94 94 ALA A C 1
ATOM 724 O O . ALA A 1 94 ? -9.943 -2.866 -10.601 1.00 79.94 94 ALA A O 1
ATOM 725 N N . ASP A 1 95 ? -10.710 -4.512 -9.291 1.00 73.62 95 ASP A N 1
ATOM 726 C CA . ASP A 1 95 ? -11.879 -4.835 -10.121 1.00 73.62 95 ASP A CA 1
ATOM 727 C C . ASP A 1 95 ? -12.962 -3.742 -10.117 1.00 73.62 95 ASP A C 1
ATOM 729 O O . ASP A 1 95 ? -13.869 -3.746 -10.948 1.00 73.62 95 ASP A O 1
ATOM 733 N N . TRP A 1 96 ? -12.881 -2.774 -9.202 1.00 75.69 96 TRP A N 1
ATOM 734 C CA . TRP A 1 96 ? -13.932 -1.778 -8.994 1.00 75.69 96 TRP A CA 1
ATOM 735 C C . TRP A 1 96 ? -14.167 -0.815 -10.167 1.00 75.69 96 TRP A C 1
ATOM 737 O O . TRP A 1 96 ? -15.247 -0.237 -10.247 1.00 75.69 96 TRP A O 1
ATOM 747 N N . PHE A 1 97 ? -13.222 -0.700 -11.108 1.00 69.56 97 PHE A N 1
ATOM 748 C CA . PHE A 1 97 ? -13.386 0.078 -12.343 1.00 69.56 97 PHE A CA 1
ATOM 749 C C . PHE A 1 97 ? -14.373 -0.592 -13.314 1.00 69.56 97 PHE A C 1
ATOM 751 O O . PHE A 1 97 ? -14.900 0.051 -14.216 1.00 69.56 97 PHE A O 1
ATOM 758 N N . TRP A 1 98 ? -14.669 -1.876 -13.094 1.00 69.19 98 TRP A N 1
ATOM 759 C CA . TRP A 1 98 ? -15.456 -2.726 -13.986 1.00 69.19 98 TRP A CA 1
ATOM 760 C C . TRP A 1 98 ? -16.814 -3.129 -13.397 1.00 69.19 98 TRP A C 1
ATOM 762 O O . TRP A 1 98 ? -17.539 -3.929 -13.991 1.00 69.19 98 TRP A O 1
ATOM 772 N N . LEU A 1 99 ? -17.187 -2.590 -12.230 1.00 69.75 99 LEU A N 1
ATOM 773 C CA . LEU A 1 99 ? -18.468 -2.885 -11.586 1.00 69.75 99 LEU A CA 1
ATOM 774 C C . LEU A 1 99 ? -19.614 -2.169 -12.311 1.00 69.75 99 LEU A C 1
ATOM 776 O O . LEU A 1 99 ? -20.020 -1.072 -11.930 1.00 69.75 99 LEU A O 1
ATOM 780 N N . LYS A 1 100 ? -20.157 -2.815 -13.352 1.00 64.50 100 LYS A N 1
ATOM 781 C CA . LYS A 1 100 ? -21.226 -2.271 -14.213 1.00 64.50 100 LYS A CA 1
ATOM 782 C C . LYS A 1 100 ? -22.434 -1.751 -13.415 1.00 64.50 100 LYS A C 1
ATOM 784 O O . LYS A 1 100 ? -22.934 -0.668 -13.709 1.00 64.50 100 LYS A O 1
ATOM 789 N N . ASP A 1 101 ? -22.828 -2.451 -12.351 1.00 73.75 101 ASP A N 1
ATOM 790 C CA . ASP A 1 101 ? -24.050 -2.149 -11.585 1.00 73.75 101 ASP A CA 1
ATOM 791 C C . ASP A 1 101 ? -23.822 -1.303 -10.318 1.00 73.75 101 ASP A C 1
ATOM 793 O O . ASP A 1 101 ? -24.747 -1.099 -9.526 1.00 73.75 101 ASP A O 1
ATOM 797 N N . LYS A 1 102 ? -22.598 -0.807 -10.088 1.00 81.31 102 LYS A N 1
ATOM 798 C CA . LYS A 1 102 ? -22.257 -0.052 -8.876 1.00 81.31 102 LYS A CA 1
ATOM 799 C C . LYS A 1 102 ? -21.576 1.272 -9.227 1.00 81.31 102 LYS A C 1
ATOM 801 O O . LYS A 1 102 ? -20.375 1.276 -9.481 1.00 81.31 102 LYS A O 1
ATOM 806 N N . PRO A 1 103 ? -22.304 2.403 -9.210 1.00 87.25 103 PRO A N 1
ATOM 807 C CA . PRO A 1 103 ? -21.683 3.694 -9.448 1.00 87.25 103 PRO A CA 1
ATOM 808 C C . PRO A 1 103 ? -20.729 4.045 -8.307 1.00 87.25 103 PRO A C 1
ATOM 810 O O . PRO A 1 103 ? -21.104 3.949 -7.135 1.00 87.25 103 PRO A O 1
ATOM 813 N N . LEU A 1 104 ? -19.511 4.455 -8.659 1.00 90.25 104 LEU A N 1
ATOM 814 C CA . LEU A 1 104 ? -18.464 4.829 -7.710 1.00 90.25 104 LEU A CA 1
ATOM 815 C C . LEU A 1 104 ? -17.869 6.186 -8.080 1.00 90.25 104 LEU A C 1
ATOM 817 O O . LEU A 1 104 ? -17.595 6.460 -9.244 1.00 90.25 104 LEU A O 1
ATOM 821 N N . ASP A 1 105 ? -17.638 7.024 -7.082 1.00 91.75 105 ASP A N 1
ATOM 822 C CA . ASP A 1 105 ? -16.843 8.240 -7.190 1.00 91.75 105 ASP A CA 1
ATOM 823 C C . ASP A 1 105 ? -15.523 8.005 -6.450 1.00 91.75 105 ASP A C 1
ATOM 825 O O . ASP A 1 105 ? -15.502 7.886 -5.225 1.00 91.75 105 ASP A O 1
ATOM 829 N N . ILE A 1 106 ? -14.442 7.828 -7.210 1.00 92.12 106 ILE A N 1
ATOM 830 C CA . ILE A 1 106 ? -13.109 7.493 -6.714 1.00 92.12 106 ILE A CA 1
ATOM 831 C C . ILE A 1 106 ? -12.228 8.741 -6.773 1.00 92.12 106 ILE A C 1
ATOM 833 O O . ILE A 1 106 ? -12.000 9.305 -7.844 1.00 92.12 106 ILE A O 1
ATOM 837 N N . THR A 1 107 ? -11.683 9.148 -5.631 1.00 94.62 107 THR A N 1
ATOM 838 C CA . THR A 1 107 ? -10.713 10.245 -5.540 1.00 94.62 107 THR A CA 1
ATOM 839 C C . THR A 1 107 ? -9.383 9.726 -5.001 1.00 94.62 107 THR A C 1
ATOM 841 O O . THR A 1 107 ? -9.314 9.232 -3.879 1.00 94.62 107 THR A O 1
ATOM 844 N N . LEU A 1 108 ? -8.323 9.834 -5.800 1.00 95.56 108 LEU A N 1
ATOM 845 C CA . LEU A 1 108 ? -6.945 9.554 -5.411 1.00 95.56 108 LEU A CA 1
ATOM 846 C C . LEU A 1 108 ? -6.299 10.833 -4.866 1.00 95.56 108 LEU A C 1
ATOM 848 O O . LEU A 1 108 ? -6.225 11.837 -5.570 1.00 95.56 108 LEU A O 1
ATOM 852 N N . LEU A 1 109 ? -5.818 10.791 -3.631 1.00 97.50 109 LEU A N 1
ATOM 853 C CA . LEU A 1 109 ? -5.173 11.905 -2.948 1.00 97.50 109 LEU A CA 1
ATOM 854 C C . LEU A 1 109 ? -3.793 11.483 -2.454 1.00 97.50 109 LEU A C 1
ATOM 856 O O . LEU A 1 109 ? -3.627 10.377 -1.951 1.00 97.50 109 LEU A O 1
ATOM 860 N N . GLY A 1 110 ? -2.812 12.370 -2.538 1.00 97.25 110 GLY A N 1
ATOM 861 C CA . GLY A 1 110 ? -1.470 12.112 -2.021 1.00 97.25 110 GLY A CA 1
ATOM 862 C C . GLY A 1 110 ? -0.505 13.247 -2.348 1.00 97.25 110 GLY A C 1
ATOM 863 O O . GLY A 1 110 ? -0.904 14.208 -3.012 1.00 97.25 110 GLY A O 1
ATOM 864 N N . PRO A 1 111 ? 0.757 13.159 -1.910 1.00 96.00 111 PRO A N 1
ATOM 865 C CA . PRO A 1 111 ? 1.778 14.125 -2.291 1.00 96.00 111 PRO A CA 1
ATOM 866 C C . PRO A 1 111 ? 1.953 14.157 -3.812 1.00 96.00 111 PRO A C 1
ATOM 868 O O . PRO A 1 111 ? 1.688 13.168 -4.506 1.00 96.00 111 PRO A O 1
ATOM 871 N N . ALA A 1 112 ? 2.413 15.294 -4.340 1.00 92.81 112 ALA A N 1
ATOM 872 C CA . ALA A 1 112 ? 2.512 15.516 -5.786 1.00 92.81 112 ALA A CA 1
ATOM 873 C C . ALA A 1 112 ? 3.332 14.417 -6.475 1.00 92.81 112 ALA A C 1
ATOM 875 O O . ALA A 1 112 ? 2.952 13.915 -7.531 1.00 92.81 112 ALA A O 1
ATOM 876 N N . GLU A 1 113 ? 4.423 14.006 -5.827 1.00 89.31 113 GLU A N 1
ATOM 877 C CA . GLU A 1 113 ? 5.294 12.937 -6.298 1.00 89.31 113 GLU A CA 1
ATOM 878 C C . GLU A 1 113 ? 4.564 11.592 -6.427 1.00 89.31 113 GLU A C 1
ATOM 880 O O . GLU A 1 113 ? 4.716 10.906 -7.438 1.00 89.31 113 GLU A O 1
ATOM 885 N N . ALA A 1 114 ? 3.744 11.220 -5.441 1.00 92.00 114 ALA A N 1
ATOM 886 C CA . ALA A 1 114 ? 3.012 9.954 -5.440 1.00 92.00 114 ALA A CA 1
ATOM 887 C C . ALA A 1 114 ? 1.902 9.932 -6.494 1.00 92.00 114 ALA A C 1
ATOM 889 O O . ALA A 1 114 ? 1.786 8.972 -7.258 1.00 92.00 114 ALA A O 1
ATOM 890 N N . VAL A 1 115 ? 1.113 11.008 -6.563 1.00 91.12 115 VAL A N 1
ATOM 891 C CA . VAL A 1 115 ? 0.005 11.132 -7.518 1.00 91.12 115 VAL A CA 1
ATOM 892 C C . VAL A 1 115 ? 0.527 11.101 -8.951 1.00 91.12 115 VAL A C 1
ATOM 894 O O . VAL A 1 115 ? -0.002 10.359 -9.778 1.00 91.12 115 VAL A O 1
ATOM 897 N N . GLU A 1 116 ? 1.588 11.854 -9.245 1.00 87.12 116 GLU A N 1
ATOM 898 C CA . GLU A 1 116 ? 2.177 11.881 -10.584 1.00 87.12 116 GLU A CA 1
ATOM 899 C C . GLU A 1 116 ? 2.816 10.537 -10.947 1.00 87.12 116 GLU A C 1
ATOM 901 O O . GLU A 1 116 ? 2.598 10.035 -12.047 1.00 87.12 116 GLU A O 1
ATOM 906 N N . THR A 1 117 ? 3.533 9.902 -10.012 1.00 82.69 117 THR A N 1
ATOM 907 C CA . THR A 1 117 ? 4.137 8.578 -10.238 1.00 82.69 117 THR A CA 1
ATOM 908 C C . THR A 1 117 ? 3.082 7.539 -10.593 1.00 82.69 117 THR A C 1
ATOM 910 O O . THR A 1 117 ? 3.244 6.823 -11.583 1.00 82.69 117 THR A O 1
ATOM 913 N N . ALA A 1 118 ? 1.977 7.489 -9.841 1.00 83.44 118 ALA A N 1
ATOM 914 C CA . ALA A 1 118 ? 0.868 6.601 -10.156 1.00 83.44 118 ALA A CA 1
ATOM 915 C C . ALA A 1 118 ? 0.329 6.903 -11.565 1.00 83.44 118 ALA A C 1
ATOM 917 O O . ALA A 1 118 ? 0.316 6.017 -12.416 1.00 83.44 118 ALA A O 1
ATOM 918 N N . ARG A 1 119 ? -0.027 8.155 -11.876 1.00 82.19 119 ARG A N 1
ATOM 919 C CA . ARG A 1 119 ? -0.576 8.522 -13.197 1.00 82.19 119 ARG A CA 1
ATOM 920 C C . ARG A 1 119 ? 0.353 8.160 -14.356 1.00 82.19 119 ARG A C 1
ATOM 922 O O . ARG A 1 119 ? -0.097 7.553 -15.325 1.00 82.19 119 ARG A O 1
ATOM 929 N N . VAL A 1 120 ? 1.643 8.475 -14.248 1.00 74.06 120 VAL A N 1
ATOM 930 C CA . VAL A 1 120 ? 2.643 8.166 -15.281 1.00 74.06 120 VAL A CA 1
ATOM 931 C C . VAL A 1 120 ? 2.805 6.659 -15.464 1.00 74.06 120 VAL A C 1
ATOM 933 O O . VAL A 1 120 ? 2.867 6.193 -16.603 1.00 74.06 120 VAL A O 1
ATOM 936 N N . ALA A 1 121 ? 2.822 5.880 -14.379 1.00 69.44 121 ALA A N 1
ATOM 937 C CA . ALA A 1 121 ? 2.905 4.424 -14.465 1.00 69.44 121 ALA A CA 1
ATOM 938 C C . ALA A 1 121 ? 1.731 3.824 -15.264 1.00 69.44 121 ALA A C 1
ATOM 940 O O . ALA A 1 121 ? 1.927 2.883 -16.037 1.00 69.44 121 ALA A O 1
ATOM 941 N N . PHE A 1 122 ? 0.539 4.414 -15.145 1.00 67.94 122 PHE A N 1
ATOM 942 C CA . PHE A 1 122 ? -0.660 4.020 -15.891 1.00 67.94 122 PHE A CA 1
ATOM 943 C C . PHE A 1 122 ? -0.779 4.632 -17.291 1.00 67.94 122 PHE A C 1
ATOM 945 O O . PHE A 1 122 ? -1.584 4.157 -18.086 1.00 67.94 122 PHE A O 1
ATOM 952 N N . ALA A 1 123 ? 0.031 5.634 -17.633 1.00 60.91 123 ALA A N 1
ATOM 953 C CA . ALA A 1 123 ? 0.085 6.205 -18.980 1.00 60.91 123 ALA A CA 1
ATOM 954 C C . ALA A 1 123 ? 0.924 5.361 -19.963 1.00 60.91 123 ALA A C 1
ATOM 956 O O . ALA A 1 123 ? 0.972 5.658 -21.159 1.00 60.91 123 ALA A O 1
ATOM 957 N N . HIS A 1 124 ? 1.613 4.321 -19.481 1.00 59.84 124 HIS A N 1
ATOM 958 C CA . HIS A 1 124 ? 2.390 3.424 -20.332 1.00 59.84 124 HIS A CA 1
ATOM 959 C C . HIS A 1 124 ? 1.468 2.629 -21.283 1.00 59.84 124 HIS A C 1
ATOM 961 O O . HIS A 1 124 ? 0.456 2.115 -20.822 1.00 5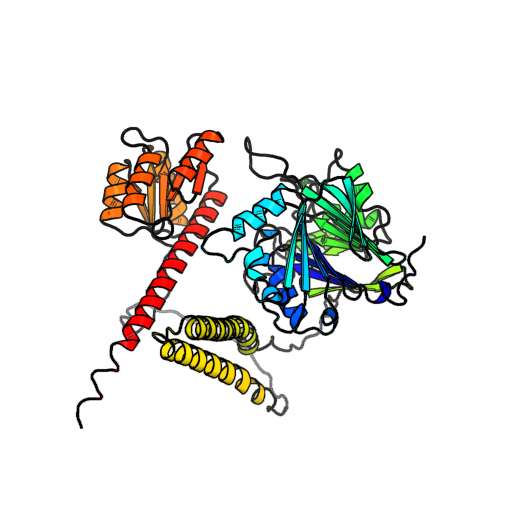9.84 124 HIS A O 1
ATOM 967 N N . PRO A 1 125 ? 1.832 2.399 -22.564 1.00 49.78 125 PRO A N 1
ATOM 968 C CA . PRO A 1 125 ? 0.965 1.729 -23.551 1.00 49.78 125 PRO A CA 1
ATOM 969 C C . PRO A 1 125 ? 0.505 0.309 -23.190 1.00 49.78 125 PRO A C 1
ATOM 971 O O . PRO A 1 125 ? -0.425 -0.218 -23.789 1.00 49.78 125 PRO A O 1
ATOM 974 N N . SER A 1 126 ? 1.193 -0.343 -22.250 1.00 47.38 126 SER A N 1
ATOM 975 C CA . SER A 1 126 ? 0.808 -1.665 -21.730 1.00 47.38 126 SER A CA 1
ATOM 976 C C . SER A 1 126 ? -0.334 -1.612 -20.713 1.00 47.38 126 SER A C 1
ATOM 978 O O . SER A 1 126 ? -0.834 -2.664 -20.322 1.00 47.38 126 SER A O 1
ATOM 980 N N . TYR A 1 127 ? -0.719 -0.417 -20.269 1.00 57.75 127 TYR A N 1
ATOM 981 C CA . TYR A 1 127 ? -1.810 -0.180 -19.340 1.00 57.75 127 TYR A CA 1
ATOM 982 C C . TYR A 1 127 ? -2.840 0.747 -19.977 1.00 57.75 127 TYR A C 1
ATOM 984 O O . TYR A 1 127 ? -2.523 1.588 -20.816 1.00 57.75 127 TYR A O 1
ATOM 992 N N . VAL A 1 128 ? -4.092 0.581 -19.564 1.00 60.41 128 VAL A N 1
ATOM 993 C CA . VAL A 1 128 ? -5.127 1.568 -19.859 1.00 60.41 128 VAL A CA 1
ATOM 994 C C . VAL A 1 128 ? -4.944 2.713 -18.856 1.00 60.41 128 VAL A C 1
ATOM 996 O O . VAL A 1 128 ? -4.914 2.435 -17.652 1.00 60.41 128 VAL A O 1
ATOM 999 N N . PRO A 1 129 ? -4.823 3.974 -19.310 1.00 67.88 129 PRO A N 1
ATOM 1000 C CA . PRO A 1 129 ? -4.766 5.126 -18.418 1.00 67.88 129 PRO A CA 1
ATOM 1001 C C . PRO A 1 129 ? -5.924 5.119 -17.417 1.00 67.88 129 PRO A C 1
ATOM 1003 O O . PRO A 1 129 ? -7.060 4.821 -17.793 1.00 67.88 129 PRO A O 1
ATOM 1006 N N . LEU A 1 130 ? -5.660 5.477 -16.157 1.00 67.69 130 LEU A N 1
ATOM 1007 C CA . LEU A 1 130 ? -6.673 5.473 -15.088 1.00 67.69 130 LEU A CA 1
ATOM 1008 C C . LEU A 1 130 ? -7.900 6.318 -15.455 1.00 67.69 130 LEU A C 1
ATOM 1010 O O . LEU A 1 130 ? -9.034 5.934 -15.184 1.00 67.69 130 LEU A O 1
ATOM 1014 N N . GLU A 1 131 ? -7.688 7.444 -16.130 1.00 68.25 131 GLU A N 1
ATOM 1015 C CA . GLU A 1 131 ? -8.757 8.312 -16.610 1.00 68.25 131 GLU A CA 1
ATOM 1016 C C . GLU A 1 131 ? -9.577 7.645 -17.725 1.00 68.25 131 GLU A C 1
ATOM 1018 O O . GLU A 1 131 ? -10.795 7.806 -17.777 1.00 68.25 131 GLU A O 1
ATOM 1023 N N . GLN A 1 132 ? -8.945 6.844 -18.586 1.00 66.19 132 GLN A N 1
ATOM 1024 C CA . GLN A 1 132 ? -9.636 6.106 -19.647 1.00 66.19 132 GLN A CA 1
ATOM 1025 C C . GLN A 1 132 ? -10.386 4.880 -19.122 1.00 66.19 132 GLN A C 1
ATOM 1027 O O . GLN A 1 132 ? -11.442 4.568 -19.665 1.00 66.19 132 GLN A O 1
ATOM 1032 N N . LEU A 1 133 ? -9.920 4.244 -18.038 1.00 64.94 133 LEU A N 1
ATOM 1033 C CA . LEU A 1 133 ? -10.639 3.148 -17.366 1.00 64.94 133 LEU A CA 1
ATOM 1034 C C . LEU A 1 133 ? -12.046 3.552 -16.909 1.00 64.94 133 LEU A C 1
ATOM 1036 O O . LEU A 1 133 ? -12.909 2.696 -16.740 1.00 64.94 133 LEU A O 1
ATOM 1040 N N . THR A 1 134 ? -12.292 4.849 -16.724 1.00 65.56 134 THR A N 1
ATOM 1041 C CA . THR A 1 134 ? -13.621 5.346 -16.357 1.00 65.56 134 THR A CA 1
ATOM 1042 C C . THR A 1 134 ? -14.571 5.534 -17.535 1.00 65.56 134 THR A C 1
ATOM 1044 O O . THR A 1 134 ? -15.787 5.571 -17.336 1.00 65.56 134 THR A O 1
ATOM 1047 N N . SER A 1 135 ? -14.052 5.615 -18.761 1.00 60.88 135 SER A N 1
ATOM 1048 C CA . SER A 1 135 ? -14.849 5.872 -19.960 1.00 60.88 135 SER A CA 1
ATOM 1049 C C . SER A 1 135 ? -15.793 4.699 -20.243 1.00 60.88 135 SER A C 1
ATOM 1051 O O . SER A 1 135 ? -15.350 3.570 -20.428 1.00 60.88 135 SER A O 1
ATOM 1053 N N . GLY A 1 136 ? -17.105 4.951 -20.250 1.00 59.06 136 GLY A N 1
ATOM 1054 C CA . GLY A 1 136 ? -18.126 3.909 -20.446 1.00 59.06 136 GLY A CA 1
ATOM 1055 C C . GLY A 1 136 ? -18.459 3.077 -19.197 1.00 59.06 136 GLY A C 1
ATOM 1056 O O . GLY A 1 136 ? -19.292 2.176 -19.272 1.00 59.06 136 GLY A O 1
ATOM 1057 N N . SER A 1 137 ? -17.857 3.390 -18.046 1.00 68.00 137 SER A N 1
ATOM 1058 C CA . SER A 1 137 ? -18.200 2.806 -16.744 1.00 68.00 137 SER A CA 1
ATOM 1059 C C . SER A 1 137 ? -19.101 3.748 -15.929 1.00 68.00 137 SER A C 1
ATOM 1061 O O . SER A 1 137 ? -19.201 4.941 -16.212 1.00 68.00 137 SER A O 1
ATOM 1063 N N . ASN A 1 138 ? -19.714 3.239 -14.857 1.00 74.69 138 ASN A N 1
ATOM 1064 C CA . ASN A 1 138 ? -20.399 4.069 -13.856 1.00 74.69 138 ASN A CA 1
ATOM 1065 C C . ASN A 1 138 ? -19.430 4.650 -12.801 1.00 74.69 138 ASN A C 1
ATOM 1067 O O . ASN A 1 138 ? -19.859 5.084 -11.729 1.00 74.69 138 ASN A O 1
ATOM 1071 N N . VAL A 1 139 ? -18.125 4.647 -13.085 1.00 82.19 139 VAL A N 1
ATOM 1072 C CA . VAL A 1 139 ? -17.075 5.115 -12.181 1.00 82.19 139 VAL A CA 1
ATOM 1073 C C . VAL A 1 139 ? -16.615 6.506 -12.601 1.00 82.19 139 VAL A C 1
ATOM 1075 O O . VAL A 1 139 ? -16.336 6.755 -13.767 1.00 82.19 139 VAL A O 1
ATOM 1078 N N . ARG A 1 140 ? -16.509 7.426 -11.645 1.00 86.19 140 ARG A N 1
ATOM 1079 C CA . ARG A 1 140 ? -15.804 8.702 -11.811 1.00 86.19 140 ARG A CA 1
ATOM 1080 C C . ARG A 1 140 ? -14.472 8.602 -11.094 1.00 86.19 140 ARG A C 1
ATOM 1082 O O . ARG A 1 140 ? -14.439 8.122 -9.968 1.00 86.19 140 ARG A O 1
ATOM 1089 N N . PHE A 1 141 ? -13.400 9.063 -11.725 1.00 87.25 141 PHE A N 1
ATOM 1090 C CA . PHE A 1 141 ? -12.068 9.065 -11.130 1.00 87.25 141 PHE A CA 1
ATOM 1091 C C . PHE A 1 141 ? -11.481 10.471 -11.160 1.00 87.25 141 PHE A C 1
ATOM 1093 O O . PHE A 1 141 ? -11.522 11.152 -12.188 1.00 87.25 141 PHE A O 1
ATOM 1100 N N . ARG A 1 142 ? -10.935 10.904 -10.027 1.00 90.69 142 ARG A N 1
ATOM 1101 C CA . ARG A 1 142 ? -10.190 12.155 -9.880 1.00 90.69 142 ARG A CA 1
ATOM 1102 C C . ARG A 1 142 ? -8.898 11.891 -9.128 1.00 90.69 142 ARG A C 1
ATOM 1104 O O . ARG A 1 142 ? -8.853 11.019 -8.268 1.00 90.69 142 ARG A O 1
ATOM 1111 N N . ALA A 1 143 ? -7.868 12.663 -9.445 1.00 91.94 143 ALA A N 1
ATOM 1112 C CA . ALA A 1 143 ? -6.603 12.646 -8.731 1.00 91.94 143 ALA A CA 1
ATOM 1113 C C . ALA A 1 143 ? -6.240 14.077 -8.328 1.00 91.94 143 ALA A C 1
ATOM 1115 O O . ALA A 1 143 ? -6.253 14.973 -9.174 1.00 91.94 143 ALA A O 1
ATOM 1116 N N . GLU A 1 144 ? -5.933 14.296 -7.053 1.00 95.00 144 GLU A N 1
ATOM 1117 C CA . GLU A 1 144 ? -5.591 15.613 -6.517 1.00 95.00 144 GLU A CA 1
ATOM 1118 C C . GLU A 1 144 ? -4.395 15.527 -5.572 1.00 95.00 144 GLU A C 1
ATOM 1120 O O . GLU A 1 144 ? -4.170 14.524 -4.895 1.00 95.00 144 GLU A O 1
ATOM 1125 N N . VAL A 1 145 ? -3.634 16.614 -5.512 1.00 96.38 145 VAL A N 1
ATOM 1126 C CA . VAL A 1 145 ? -2.465 16.717 -4.642 1.00 96.38 145 VAL A CA 1
ATOM 1127 C C . VAL A 1 145 ? -2.889 17.133 -3.231 1.00 96.38 145 VAL A C 1
ATOM 1129 O O . VAL A 1 145 ? -3.768 17.983 -3.050 1.00 96.38 145 VAL A O 1
ATOM 1132 N N . LEU A 1 146 ? -2.237 16.529 -2.242 1.00 96.50 146 LEU A N 1
ATOM 1133 C CA . LEU A 1 146 ? -2.222 16.936 -0.844 1.00 96.50 146 LEU A CA 1
ATOM 1134 C C . LEU A 1 146 ? -0.845 17.483 -0.486 1.00 96.50 146 LEU A C 1
ATOM 1136 O O . LEU A 1 146 ? 0.177 16.990 -0.963 1.00 96.50 146 LEU A O 1
ATOM 1140 N N . HIS A 1 147 ? -0.826 18.461 0.410 1.00 93.94 147 HIS A N 1
ATOM 1141 C CA . HIS A 1 147 ? 0.406 18.978 0.992 1.00 93.94 147 HIS A CA 1
ATOM 1142 C C . HIS A 1 147 ? 0.511 18.586 2.462 1.00 93.94 147 HIS A C 1
ATOM 1144 O O . HIS A 1 147 ? -0.500 18.414 3.140 1.00 93.94 147 HIS A O 1
ATOM 1150 N N . ALA A 1 148 ? 1.731 18.448 2.978 1.00 91.56 148 ALA A N 1
ATOM 1151 C CA . ALA A 1 148 ? 1.954 18.246 4.404 1.00 91.56 148 ALA A CA 1
ATOM 1152 C C . ALA A 1 148 ? 1.488 19.477 5.215 1.00 91.56 148 ALA A C 1
ATOM 1154 O O . ALA A 1 148 ? 1.748 20.615 4.824 1.00 91.56 148 ALA A O 1
ATOM 1155 N N . GLY A 1 149 ? 0.817 19.256 6.352 1.00 92.44 149 GLY A N 1
ATOM 1156 C CA . GLY A 1 149 ? 0.265 20.324 7.199 1.00 92.44 149 GLY A CA 1
ATOM 1157 C C . GLY A 1 149 ? -1.091 20.878 6.737 1.00 92.44 149 GLY A C 1
ATOM 1158 O O . GLY A 1 149 ? -1.580 21.858 7.298 1.00 92.44 149 GLY A O 1
ATOM 1159 N N . GLU A 1 150 ? -1.706 20.267 5.727 1.00 94.81 150 GLU A N 1
ATOM 1160 C CA . GLU A 1 150 ? -3.025 20.616 5.208 1.00 94.81 150 GLU A CA 1
ATOM 1161 C C . GLU A 1 150 ? -4.147 20.019 6.076 1.00 94.81 150 GLU A C 1
ATOM 1163 O O . GLU A 1 150 ? -4.020 18.933 6.649 1.00 94.81 150 GLU A O 1
ATOM 1168 N N . GLN A 1 151 ? -5.281 20.720 6.136 1.00 96.56 151 GLN A N 1
ATOM 1169 C CA . GLN A 1 151 ? -6.549 20.159 6.594 1.00 96.56 151 GLN A CA 1
ATOM 1170 C C . GLN A 1 151 ? -7.588 20.242 5.482 1.00 96.56 151 GLN A C 1
ATOM 1172 O O . GLN A 1 151 ? -7.760 21.295 4.866 1.00 96.56 151 GLN A O 1
ATOM 1177 N N . ARG A 1 152 ? -8.305 19.143 5.245 1.00 95.44 152 ARG A N 1
ATOM 1178 C CA . ARG A 1 152 ? -9.299 19.034 4.174 1.00 95.44 152 ARG A CA 1
ATOM 1179 C C . ARG A 1 152 ? -10.510 18.239 4.645 1.00 95.44 152 ARG A C 1
ATOM 1181 O O . ARG A 1 152 ? -10.370 17.178 5.247 1.00 95.44 152 ARG A O 1
ATOM 1188 N N . SER A 1 153 ? -11.706 18.727 4.340 1.00 95.12 153 SER A N 1
ATOM 1189 C CA . SER A 1 153 ? -12.930 17.946 4.538 1.00 95.12 153 SER A CA 1
ATOM 1190 C C . SER A 1 153 ? -13.059 16.888 3.440 1.00 95.12 153 SER A C 1
ATOM 1192 O O . SER A 1 153 ? -13.042 17.220 2.257 1.00 95.12 153 SER A O 1
ATOM 1194 N N . LEU A 1 154 ? -13.214 15.627 3.835 1.00 92.12 154 LEU A N 1
ATOM 1195 C CA . LEU A 1 154 ? -13.453 14.468 2.977 1.00 92.12 154 LEU A CA 1
ATOM 1196 C C . LEU A 1 154 ? -14.811 13.863 3.340 1.00 92.12 154 LEU A C 1
ATOM 1198 O O . LEU A 1 154 ? -14.889 12.954 4.165 1.00 92.12 154 LEU A O 1
ATOM 1202 N N . GLY A 1 155 ? -15.875 14.431 2.767 1.00 88.62 155 GLY A N 1
ATOM 1203 C CA . GLY A 1 155 ? -17.253 14.088 3.120 1.00 88.62 155 GLY A CA 1
ATOM 1204 C C . GLY A 1 155 ? -17.490 14.203 4.629 1.00 88.62 155 GLY A C 1
ATOM 1205 O O . GLY A 1 155 ? -17.413 15.313 5.158 1.00 88.62 155 GLY A O 1
ATOM 1206 N N . SER A 1 156 ? -17.755 13.093 5.325 1.00 91.69 156 SER A N 1
ATOM 1207 C CA . SER A 1 156 ? -17.980 13.112 6.785 1.00 91.69 156 SER A CA 1
ATOM 1208 C C . SER A 1 156 ? -16.693 13.212 7.616 1.00 91.69 156 SER A C 1
ATOM 1210 O O . SER A 1 156 ? -16.759 13.469 8.822 1.00 91.69 156 SER A O 1
ATOM 1212 N N . PHE A 1 157 ? -15.523 12.993 7.013 1.00 95.12 157 PHE A N 1
ATOM 1213 C CA . PHE A 1 157 ? -14.236 13.008 7.705 1.00 95.12 157 PHE A CA 1
ATOM 1214 C C . PHE A 1 157 ? -13.530 14.360 7.576 1.00 95.12 157 PHE A C 1
ATOM 1216 O O . PHE A 1 157 ? -13.534 14.992 6.523 1.00 95.12 157 PHE A O 1
ATOM 1223 N N . LEU A 1 158 ? -12.832 14.768 8.634 1.00 97.31 158 LEU A N 1
ATOM 1224 C CA . LEU A 1 158 ? -11.792 15.791 8.558 1.00 97.31 158 LEU A CA 1
ATOM 1225 C C . LEU A 1 158 ? -10.429 15.103 8.428 1.00 97.31 158 LEU A C 1
ATOM 1227 O O . LEU A 1 158 ? -10.022 14.376 9.338 1.00 97.31 158 LEU A O 1
ATOM 1231 N N . LEU A 1 159 ? -9.742 15.334 7.310 1.00 98.00 159 LEU A N 1
ATOM 1232 C CA . LEU A 1 159 ? -8.364 14.911 7.080 1.00 98.00 159 LEU A CA 1
ATOM 1233 C C . LEU A 1 159 ? -7.399 15.996 7.558 1.00 98.00 159 LEU A C 1
ATOM 1235 O O . LEU A 1 159 ? -7.538 17.153 7.174 1.00 98.00 159 LEU A O 1
ATOM 1239 N N . THR A 1 160 ? -6.384 15.591 8.313 1.00 98.19 160 THR A N 1
ATOM 1240 C CA . THR A 1 160 ? -5.189 16.382 8.620 1.00 98.19 160 THR A CA 1
ATOM 1241 C C . THR A 1 160 ? -3.960 15.621 8.136 1.00 98.19 160 THR A C 1
ATOM 1243 O O . THR A 1 160 ? -3.833 14.423 8.402 1.00 98.19 160 THR A O 1
ATOM 1246 N N . THR A 1 161 ? -3.048 16.303 7.449 1.00 97.81 161 THR A N 1
ATOM 1247 C CA . THR A 1 161 ? -1.797 15.729 6.941 1.00 97.81 161 THR A CA 1
ATOM 1248 C C . THR A 1 161 ? -0.594 16.232 7.736 1.00 97.81 161 THR A C 1
ATOM 1250 O O . THR A 1 161 ? -0.593 17.343 8.266 1.00 97.81 161 THR A O 1
ATOM 1253 N N . SER A 1 162 ? 0.463 15.428 7.818 1.00 96.19 162 SER A N 1
ATOM 1254 C CA . SER A 1 162 ? 1.714 15.799 8.492 1.00 96.19 162 SER A CA 1
ATOM 1255 C C . SER A 1 162 ? 2.900 15.115 7.806 1.00 96.19 162 SER A C 1
ATOM 1257 O O . SER A 1 162 ? 2.720 13.992 7.330 1.00 96.19 162 SER A O 1
ATOM 1259 N N . PRO A 1 163 ? 4.087 15.742 7.718 1.00 94.81 163 PRO A N 1
ATOM 1260 C CA . PRO A 1 163 ? 5.226 15.118 7.056 1.00 94.81 163 PRO A CA 1
ATOM 1261 C C . PRO A 1 163 ? 5.763 13.944 7.885 1.00 94.81 163 PRO A C 1
ATOM 1263 O O . PRO A 1 163 ? 5.837 14.030 9.115 1.00 94.81 163 PRO A O 1
ATOM 1266 N N . LEU A 1 164 ? 6.162 12.871 7.205 1.00 93.50 164 LEU A N 1
ATOM 1267 C CA . LEU A 1 164 ? 6.825 11.704 7.785 1.00 93.50 164 LEU A CA 1
ATOM 1268 C C . LEU A 1 164 ? 8.263 11.589 7.280 1.00 93.50 164 LEU A C 1
ATOM 1270 O O . LEU A 1 164 ? 8.636 12.139 6.247 1.00 93.50 164 LEU A O 1
ATOM 1274 N N . ASN A 1 165 ? 9.073 10.864 8.046 1.00 89.94 165 ASN A N 1
ATOM 1275 C CA . ASN A 1 165 ? 10.472 10.619 7.724 1.00 89.94 165 ASN A CA 1
ATOM 1276 C C . ASN A 1 165 ? 10.623 9.356 6.875 1.00 89.94 165 ASN A C 1
ATOM 1278 O O . ASN A 1 165 ? 10.665 8.260 7.439 1.00 89.94 165 ASN A O 1
ATOM 1282 N N . HIS A 1 166 ? 10.735 9.511 5.558 1.00 88.69 166 HIS A N 1
ATOM 1283 C CA . HIS A 1 166 ? 10.983 8.390 4.661 1.00 88.69 166 HIS A CA 1
ATOM 1284 C C . HIS A 1 166 ? 11.974 8.740 3.561 1.00 88.69 166 HIS A C 1
ATOM 1286 O O . HIS A 1 166 ? 12.012 9.873 3.077 1.00 88.69 166 HIS A O 1
ATOM 1292 N N . TYR A 1 167 ? 12.772 7.764 3.137 1.00 75.69 167 TYR A N 1
ATOM 1293 C CA . TYR A 1 167 ? 13.843 7.992 2.178 1.00 75.69 167 TYR A CA 1
ATOM 1294 C C . TYR A 1 167 ? 13.760 7.038 0.996 1.00 75.69 167 TYR A C 1
ATOM 1296 O O . TYR A 1 167 ? 13.339 5.895 1.115 1.00 75.69 167 TYR A O 1
ATOM 1304 N N . SER A 1 168 ? 14.264 7.503 -0.141 1.00 65.88 168 SER A N 1
ATOM 1305 C CA . SER A 1 168 ? 14.545 6.674 -1.307 1.00 65.88 168 SER A CA 1
ATOM 1306 C C . SER A 1 168 ? 15.986 6.881 -1.759 1.00 65.88 168 SER A C 1
ATOM 1308 O O . SER A 1 168 ? 16.585 7.925 -1.486 1.00 65.88 168 SER A O 1
ATOM 1310 N N . GLY A 1 169 ? 16.541 5.895 -2.460 1.00 46.09 169 GLY A N 1
ATOM 1311 C CA . GLY A 1 169 ? 17.950 5.882 -2.857 1.00 46.09 169 GLY A CA 1
ATOM 1312 C C . GLY A 1 169 ? 18.906 5.551 -1.704 1.00 46.09 169 GLY A C 1
ATOM 1313 O O . GLY A 1 169 ? 18.519 5.456 -0.539 1.00 46.09 169 GLY A O 1
ATOM 1314 N N . MET A 1 170 ? 20.184 5.363 -2.030 1.00 41.59 170 MET A N 1
ATOM 1315 C CA . MET A 1 170 ? 21.242 5.035 -1.067 1.00 41.59 170 MET A CA 1
ATOM 1316 C C . MET A 1 170 ? 22.471 5.918 -1.290 1.00 41.59 170 MET A C 1
ATOM 1318 O O . MET A 1 170 ? 22.677 6.452 -2.376 1.00 41.59 170 MET A O 1
ATOM 1322 N N . GLY A 1 171 ? 23.298 6.094 -0.255 1.00 49.25 171 GLY A N 1
ATOM 1323 C CA . GLY A 1 171 ? 24.521 6.897 -0.359 1.00 49.25 171 GLY A CA 1
ATOM 1324 C C . GLY A 1 171 ? 24.239 8.318 -0.855 1.00 49.25 171 GLY A C 1
ATOM 1325 O O . GLY A 1 171 ? 23.506 9.067 -0.212 1.00 49.25 171 GLY A O 1
ATOM 1326 N N . THR A 1 172 ? 24.802 8.679 -2.009 1.00 40.84 172 THR A N 1
ATOM 1327 C CA . THR A 1 172 ? 24.659 10.004 -2.632 1.00 40.84 172 THR A CA 1
ATOM 1328 C C . THR A 1 172 ? 23.304 10.258 -3.289 1.00 40.84 172 THR A C 1
ATOM 1330 O O . THR A 1 172 ? 22.953 11.416 -3.503 1.00 40.84 172 THR A O 1
ATOM 1333 N N . THR A 1 173 ? 22.522 9.212 -3.574 1.00 48.81 173 THR A N 1
ATOM 1334 C CA . THR A 1 173 ? 21.149 9.334 -4.098 1.00 48.81 173 THR A CA 1
ATOM 1335 C C . THR A 1 173 ? 20.090 9.315 -3.003 1.00 48.81 173 THR A C 1
ATOM 1337 O O . THR A 1 173 ? 18.910 9.488 -3.314 1.00 48.81 173 THR A O 1
ATOM 134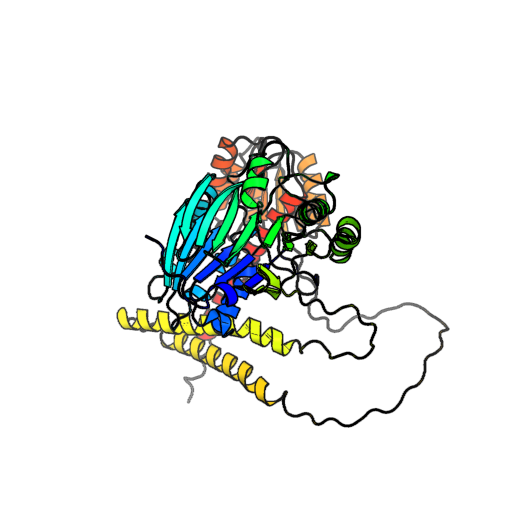0 N N . LYS A 1 174 ? 20.489 9.138 -1.729 1.00 60.56 174 LYS A N 1
ATOM 1341 C CA . LYS A 1 174 ? 19.561 9.181 -0.596 1.00 60.56 174 LYS A CA 1
ATOM 1342 C C . LYS A 1 174 ? 18.875 10.544 -0.569 1.00 60.56 174 LYS A C 1
ATOM 1344 O O . LYS A 1 174 ? 19.502 11.568 -0.303 1.00 60.56 174 LYS A O 1
ATOM 1349 N N . ARG A 1 175 ? 17.569 10.544 -0.804 1.00 77.50 175 ARG A N 1
ATOM 1350 C CA . ARG A 1 175 ? 16.712 11.723 -0.701 1.00 77.50 175 ARG A CA 1
ATOM 1351 C C . ARG A 1 175 ? 15.514 11.413 0.173 1.00 77.50 175 ARG A C 1
ATOM 1353 O O . ARG A 1 175 ? 15.017 10.291 0.165 1.00 77.50 175 ARG A O 1
ATOM 1360 N N . CYS A 1 176 ? 15.060 12.416 0.913 1.00 79.56 176 CYS A N 1
ATOM 1361 C CA . CYS A 1 176 ? 13.775 12.333 1.594 1.00 79.56 176 CYS A CA 1
ATOM 1362 C C . CYS A 1 176 ? 12.672 12.338 0.529 1.00 79.56 176 CYS A C 1
ATOM 1364 O O . CYS A 1 176 ? 12.731 13.148 -0.404 1.00 79.56 176 CYS A O 1
ATOM 1366 N N . LEU A 1 177 ? 11.724 11.414 0.632 1.00 81.75 177 LEU A N 1
ATOM 1367 C CA . LEU A 1 177 ? 10.529 11.423 -0.202 1.00 81.75 177 LEU A CA 1
ATOM 1368 C C . LEU A 1 177 ? 9.503 12.392 0.375 1.00 81.75 177 LEU A C 1
ATOM 1370 O O . LEU A 1 177 ? 9.442 12.578 1.591 1.00 81.75 177 LEU A O 1
ATOM 1374 N N . ASP A 1 178 ? 8.660 12.960 -0.486 1.00 89.25 178 ASP A N 1
ATOM 1375 C CA . ASP A 1 178 ? 7.473 13.684 -0.028 1.00 89.25 178 ASP A CA 1
ATOM 1376 C C . ASP A 1 178 ? 6.481 12.662 0.545 1.00 89.25 178 ASP A C 1
ATOM 1378 O O . ASP A 1 178 ? 5.689 12.072 -0.185 1.00 89.25 178 ASP A O 1
ATOM 1382 N N . THR A 1 179 ? 6.628 12.361 1.838 1.00 94.06 179 THR A N 1
ATOM 1383 C CA . THR A 1 179 ? 5.876 11.316 2.543 1.00 94.06 179 THR A CA 1
ATOM 1384 C C . THR A 1 179 ? 4.967 11.954 3.567 1.00 94.06 179 THR A C 1
ATOM 1386 O O . THR A 1 179 ? 5.406 12.724 4.427 1.00 94.06 179 THR A O 1
ATOM 1389 N N . ILE A 1 180 ? 3.685 11.622 3.479 1.00 96.25 180 ILE A N 1
ATOM 1390 C CA . ILE A 1 180 ? 2.635 12.235 4.279 1.00 96.25 180 ILE A CA 1
ATOM 1391 C C . ILE A 1 180 ? 1.938 11.169 5.122 1.00 96.25 180 ILE A C 1
ATOM 1393 O O . ILE A 1 180 ? 1.500 10.133 4.626 1.00 96.25 180 ILE A O 1
ATOM 1397 N N . GLY A 1 181 ? 1.791 11.468 6.410 1.00 97.62 181 GLY A N 1
ATOM 1398 C CA . GLY A 1 181 ? 0.928 10.742 7.327 1.00 97.62 181 GLY A CA 1
ATOM 1399 C C . GLY A 1 181 ? -0.450 11.378 7.401 1.00 97.62 181 GLY A C 1
ATOM 1400 O O . GLY A 1 181 ? -0.606 12.592 7.237 1.00 97.62 181 GLY A O 1
ATOM 1401 N N . PHE A 1 182 ? -1.454 10.554 7.679 1.00 98.38 182 PHE A N 1
ATOM 1402 C CA . PHE A 1 182 ? -2.853 10.965 7.663 1.00 98.38 182 PHE A CA 1
ATOM 1403 C C . PHE A 1 182 ? -3.481 10.825 9.037 1.00 98.38 182 PHE A C 1
ATOM 1405 O O . PHE A 1 182 ? -3.313 9.815 9.715 1.00 98.38 182 PHE A O 1
ATOM 1412 N N . ARG A 1 183 ? -4.273 11.817 9.423 1.00 98.25 183 ARG A N 1
ATOM 1413 C CA . ARG A 1 183 ? -5.186 11.751 10.557 1.00 98.25 183 ARG A CA 1
ATOM 1414 C C . ARG A 1 183 ? -6.594 12.020 10.051 1.00 98.25 183 ARG A C 1
ATOM 1416 O O . ARG A 1 183 ? -6.874 13.115 9.576 1.00 98.25 183 ARG A O 1
ATOM 1423 N N . LEU A 1 184 ? -7.481 11.044 10.191 1.00 97.69 184 LEU A N 1
ATOM 1424 C CA . LEU A 1 184 ? -8.899 11.170 9.868 1.00 97.69 184 LEU A CA 1
ATOM 1425 C C . LEU A 1 184 ? -9.713 11.259 11.148 1.00 97.69 184 LEU A C 1
ATOM 1427 O O . LEU A 1 184 ? -9.603 10.398 12.018 1.00 97.69 184 LEU A O 1
ATOM 1431 N N . SER A 1 185 ? -10.550 12.286 11.247 1.00 96.31 185 SER A N 1
ATOM 1432 C CA . SER A 1 185 ? -11.456 12.485 12.378 1.00 96.31 185 SER A CA 1
ATOM 1433 C C . SER A 1 185 ? -12.898 12.445 11.893 1.00 96.31 185 SER A C 1
ATOM 1435 O O . SER A 1 185 ? -13.282 13.257 11.051 1.00 96.31 185 SER A O 1
ATOM 1437 N N . LEU A 1 186 ? -13.700 11.523 12.427 1.00 94.12 186 LEU A N 1
ATOM 1438 C CA . LEU A 1 186 ? -15.147 11.512 12.223 1.00 94.12 186 LEU A CA 1
ATOM 1439 C C . LEU A 1 186 ? -15.826 12.284 13.360 1.00 94.12 186 LEU A C 1
ATOM 1441 O O . LEU A 1 186 ? -15.530 12.048 14.533 1.00 94.12 186 LEU A O 1
ATOM 1445 N N . ALA A 1 187 ? -16.750 13.190 13.038 1.00 87.38 187 ALA A N 1
ATOM 1446 C CA . ALA A 1 187 ? -17.476 13.955 14.053 1.00 87.38 187 ALA A CA 1
ATOM 1447 C C . ALA A 1 187 ? -18.206 13.020 15.038 1.00 87.38 187 ALA A C 1
ATOM 1449 O O . ALA A 1 187 ? -18.995 12.168 14.629 1.00 87.38 187 ALA A O 1
ATOM 1450 N N . SER A 1 188 ? -17.921 13.167 16.339 1.00 82.94 188 SER A N 1
ATOM 1451 C CA . SER A 1 188 ? -18.444 12.293 17.408 1.00 82.94 188 SER A CA 1
ATOM 1452 C C . SER A 1 188 ? -18.163 10.791 17.199 1.00 82.94 188 SER A C 1
ATOM 1454 O O . SER A 1 188 ? -18.873 9.944 17.742 1.00 82.94 188 SER A O 1
ATOM 1456 N N . GLY A 1 189 ? -17.138 10.456 16.410 1.00 90.75 189 GLY A N 1
ATOM 1457 C CA . GLY A 1 189 ? -16.744 9.095 16.062 1.00 90.75 189 GLY A CA 1
ATOM 1458 C C . GLY A 1 189 ? -15.242 8.852 16.255 1.00 90.75 189 GLY A C 1
ATOM 1459 O O . GLY A 1 189 ? -14.604 9.551 17.046 1.00 90.75 189 GLY A O 1
ATOM 1460 N N . PRO A 1 190 ? -14.671 7.848 15.566 1.00 95.31 190 PRO A N 1
ATOM 1461 C CA . PRO A 1 190 ? -13.265 7.511 15.713 1.00 95.31 190 PRO A CA 1
ATOM 1462 C C . PRO A 1 190 ? -12.340 8.578 15.134 1.00 95.31 190 PRO A C 1
ATOM 1464 O O . PRO A 1 190 ? -12.650 9.245 14.141 1.00 95.31 190 PRO A O 1
ATOM 1467 N N . VAL A 1 191 ? -11.143 8.630 15.710 1.00 97.31 191 VAL A N 1
ATOM 1468 C CA . VAL A 1 191 ? -9.973 9.265 15.105 1.00 97.31 191 VAL A CA 1
ATOM 1469 C C . VAL A 1 191 ? -8.982 8.172 14.714 1.00 97.31 191 VAL A C 1
ATOM 1471 O O . VAL A 1 191 ? -8.583 7.369 15.558 1.00 97.31 191 VAL A O 1
ATOM 1474 N N . VAL A 1 192 ? -8.586 8.134 13.444 1.00 98.19 192 VAL A N 1
ATOM 1475 C CA . VAL A 1 192 ? -7.647 7.146 12.895 1.00 98.19 192 VAL A CA 1
ATOM 1476 C C . VAL A 1 192 ? -6.400 7.857 12.388 1.00 98.19 192 VAL A C 1
ATOM 1478 O O . VAL A 1 192 ? -6.510 8.779 11.582 1.00 98.19 192 VAL A O 1
ATOM 1481 N N . ALA A 1 193 ? -5.225 7.425 12.842 1.00 98.44 193 ALA A N 1
ATOM 1482 C CA . ALA A 1 193 ? -3.937 7.905 12.353 1.00 98.44 193 ALA A CA 1
ATOM 1483 C C . ALA A 1 193 ? -3.220 6.817 11.544 1.00 98.44 193 ALA A C 1
ATOM 1485 O O . ALA A 1 193 ? -3.175 5.660 11.964 1.00 98.44 193 ALA A O 1
ATOM 1486 N N . TYR A 1 194 ? -2.643 7.198 10.407 1.00 98.44 194 TYR A N 1
ATOM 1487 C CA . TYR A 1 194 ? -1.849 6.341 9.534 1.00 98.44 194 TYR A CA 1
ATOM 1488 C C . TYR A 1 194 ? -0.465 6.943 9.314 1.00 98.44 194 TYR A C 1
ATOM 1490 O O . TYR A 1 194 ? -0.336 8.034 8.754 1.00 98.44 194 TYR A O 1
ATOM 1498 N N . LEU A 1 195 ? 0.553 6.228 9.783 1.00 97.38 195 LEU A N 1
ATOM 1499 C CA . LEU A 1 195 ? 1.960 6.583 9.672 1.00 97.38 195 LEU A CA 1
ATOM 1500 C C . LEU A 1 195 ? 2.678 5.464 8.906 1.00 97.38 195 LEU A C 1
ATOM 1502 O O . LEU A 1 195 ? 3.282 4.585 9.525 1.00 97.38 195 LEU A O 1
ATOM 1506 N N . SER A 1 196 ? 2.550 5.464 7.575 1.00 91.88 196 SER A N 1
ATOM 1507 C CA . SER A 1 196 ? 3.307 4.541 6.714 1.00 91.88 196 SER A CA 1
ATOM 1508 C C . SER A 1 196 ? 4.762 4.956 6.648 1.00 91.88 196 SER A C 1
ATOM 1510 O O . SER A 1 196 ? 5.032 6.156 6.633 1.00 91.88 196 SER A O 1
ATOM 1512 N N . ASP A 1 197 ? 5.652 3.971 6.549 1.00 91.38 197 ASP A N 1
ATOM 1513 C CA . ASP A 1 197 ? 7.038 4.143 6.121 1.00 91.38 197 ASP A CA 1
ATOM 1514 C C . ASP A 1 197 ? 7.687 5.331 6.826 1.00 91.38 197 ASP A C 1
ATOM 1516 O O . ASP A 1 197 ? 8.112 6.306 6.217 1.00 91.38 197 ASP A O 1
ATOM 1520 N N . HIS A 1 198 ? 7.648 5.291 8.157 1.00 92.69 198 HIS A N 1
ATOM 1521 C CA . HIS A 1 198 ? 8.098 6.387 8.994 1.00 92.69 198 HIS A CA 1
ATOM 1522 C C . HIS A 1 198 ? 9.192 5.925 9.943 1.00 92.69 198 HIS A C 1
ATOM 1524 O O . HIS A 1 198 ? 8.930 5.117 10.831 1.00 92.69 198 HIS A O 1
ATOM 1530 N N . GLU A 1 199 ? 10.386 6.504 9.810 1.00 89.31 199 GLU A N 1
ATOM 1531 C CA . GLU A 1 199 ? 11.450 6.407 10.814 1.00 89.31 199 GLU A CA 1
ATOM 1532 C C . GLU A 1 199 ? 11.212 7.433 11.935 1.00 89.31 199 GLU A C 1
ATOM 1534 O O . GLU A 1 199 ? 11.356 8.643 11.703 1.00 89.31 199 GLU A O 1
ATOM 1539 N N . PRO A 1 200 ? 10.855 6.993 13.153 1.00 84.62 200 PRO A N 1
ATOM 1540 C CA . PRO A 1 200 ? 10.635 7.885 14.281 1.00 84.62 200 PRO A CA 1
ATOM 1541 C C . PRO A 1 200 ? 11.935 8.592 14.667 1.00 84.62 200 PRO A C 1
ATOM 1543 O O . PRO A 1 200 ? 12.980 7.967 14.833 1.00 84.62 200 PRO A O 1
ATOM 1546 N N . GLY A 1 201 ? 11.871 9.906 14.863 1.00 75.94 201 GLY A N 1
ATOM 1547 C CA . GLY A 1 201 ? 13.046 10.714 15.180 1.00 75.94 201 GLY A CA 1
ATOM 1548 C C . GLY A 1 201 ? 12.688 12.020 15.878 1.00 75.94 201 GLY A C 1
ATOM 1549 O O . GLY A 1 201 ? 11.529 12.435 15.909 1.00 75.94 201 GLY A O 1
ATOM 1550 N N . THR A 1 202 ? 13.696 12.690 16.441 1.00 70.94 202 THR A N 1
ATOM 1551 C CA . THR A 1 202 ? 13.517 13.948 17.188 1.00 70.94 202 THR A CA 1
ATOM 1552 C C . THR A 1 202 ? 12.908 15.056 16.337 1.00 70.94 202 THR A C 1
ATOM 1554 O O . THR A 1 202 ? 12.061 15.805 16.818 1.00 70.94 202 THR A O 1
ATOM 1557 N N . ASP A 1 203 ? 13.292 15.119 15.064 1.00 71.69 203 ASP A N 1
ATOM 1558 C CA . ASP A 1 203 ? 12.966 16.237 14.174 1.00 71.69 203 ASP A CA 1
ATOM 1559 C C . ASP A 1 203 ? 11.503 16.218 13.708 1.00 71.69 203 ASP A C 1
ATOM 1561 O O . ASP A 1 203 ? 10.953 17.250 13.329 1.00 71.69 203 ASP A O 1
ATOM 1565 N N . LEU A 1 204 ? 10.844 15.057 13.790 1.00 78.00 204 LEU A N 1
ATOM 1566 C CA . LEU A 1 204 ? 9.446 14.858 13.393 1.00 78.00 204 LEU A CA 1
ATOM 1567 C C . LEU A 1 204 ? 8.557 14.377 14.546 1.00 78.00 204 LEU A C 1
ATOM 1569 O O . LEU A 1 204 ? 7.401 14.015 14.335 1.00 78.00 204 LEU A O 1
ATOM 1573 N N . HIS A 1 205 ? 9.038 14.470 15.787 1.00 82.94 205 HIS A N 1
ATOM 1574 C CA . HIS A 1 205 ? 8.245 14.125 16.967 1.00 82.94 205 HIS A CA 1
ATOM 1575 C C . HIS A 1 205 ? 6.958 14.961 17.080 1.00 82.94 205 HIS A C 1
ATOM 1577 O O . HIS A 1 205 ? 5.910 14.455 17.485 1.00 82.94 205 HIS A O 1
ATOM 1583 N N . ALA A 1 206 ? 7.012 16.239 16.686 1.00 85.62 206 ALA A N 1
ATOM 1584 C CA . ALA A 1 206 ? 5.832 17.100 16.632 1.00 85.62 206 ALA A CA 1
ATOM 1585 C C . ALA A 1 206 ? 4.826 16.622 15.573 1.00 85.62 206 ALA A C 1
ATOM 1587 O O . ALA A 1 206 ? 3.621 16.636 15.825 1.00 85.62 206 ALA A O 1
ATOM 1588 N N . SER A 1 207 ? 5.317 16.152 14.423 1.00 88.56 207 SER A N 1
ATOM 1589 C CA . SER A 1 207 ? 4.492 15.605 13.345 1.00 88.56 207 SER A CA 1
ATOM 1590 C C . SER A 1 207 ? 3.791 14.320 13.774 1.00 88.56 207 SER A C 1
ATOM 1592 O O . SER A 1 207 ? 2.579 14.198 13.593 1.00 88.56 207 SER A O 1
ATOM 1594 N N . GLU A 1 208 ? 4.523 13.398 14.402 1.00 92.62 208 GLU A N 1
ATOM 1595 C CA . GLU A 1 208 ? 3.969 12.162 14.958 1.00 92.62 208 GLU A CA 1
ATOM 1596 C C . GLU A 1 208 ? 2.946 12.458 16.063 1.00 92.62 208 GLU A C 1
ATOM 1598 O O . GLU A 1 208 ? 1.842 11.910 16.055 1.00 92.62 208 GLU A O 1
ATOM 1603 N N . SER A 1 209 ? 3.259 13.386 16.972 1.00 92.38 209 SER A N 1
ATOM 1604 C CA . SER A 1 209 ? 2.345 13.808 18.042 1.00 92.38 209 SER A CA 1
ATOM 1605 C C . SER A 1 209 ? 1.059 14.422 17.487 1.00 92.38 209 SER A C 1
ATOM 1607 O O . SER A 1 209 ? -0.028 14.110 17.970 1.00 92.38 209 SER A O 1
ATOM 1609 N N . LEU A 1 210 ? 1.154 15.254 16.444 1.00 93.75 210 LEU A N 1
ATOM 1610 C CA . LEU A 1 210 ? -0.005 15.853 15.778 1.00 93.75 210 LEU A CA 1
ATOM 1611 C C . LEU A 1 210 ? -0.942 14.781 15.207 1.00 93.75 210 LEU A C 1
ATOM 1613 O O . LEU A 1 210 ? -2.162 14.874 15.361 1.00 93.75 210 LEU A O 1
ATOM 1617 N N . LEU A 1 211 ? -0.382 13.758 14.559 1.00 96.44 211 LEU A N 1
ATOM 1618 C CA . LEU A 1 211 ? -1.170 12.678 13.970 1.00 96.44 211 LEU A CA 1
ATOM 1619 C C . LEU A 1 211 ? -1.800 11.783 15.043 1.00 96.44 211 LEU A C 1
ATOM 1621 O O . LEU A 1 211 ? -2.979 11.443 14.936 1.00 96.44 211 LEU A O 1
ATOM 1625 N N . THR A 1 212 ? -1.050 11.440 16.089 1.00 96.31 212 THR A N 1
ATOM 1626 C CA . THR A 1 212 ? -1.423 10.410 17.075 1.00 96.31 212 THR A CA 1
ATOM 1627 C C . THR A 1 212 ? -2.229 10.927 18.270 1.00 96.31 212 THR A C 1
ATOM 1629 O O . THR A 1 212 ? -2.955 10.150 18.891 1.00 96.31 212 THR A O 1
ATOM 1632 N N . ALA A 1 213 ? -2.180 12.225 18.591 1.00 93.62 213 ALA A N 1
ATOM 1633 C CA . ALA A 1 213 ? -2.823 12.780 19.787 1.00 93.62 213 ALA A CA 1
ATOM 1634 C C . ALA A 1 213 ? -4.338 12.509 19.833 1.00 93.62 213 ALA A C 1
ATOM 1636 O O . ALA A 1 213 ? -5.095 12.968 18.977 1.00 93.62 213 ALA A O 1
ATOM 1637 N N . GLY A 1 214 ? -4.807 11.770 20.840 1.00 93.38 214 GLY A N 1
ATOM 1638 C CA . GLY A 1 214 ? -6.228 11.428 20.987 1.00 93.38 214 GLY A CA 1
ATOM 1639 C C . GLY A 1 214 ? -6.785 10.538 19.868 1.00 93.38 214 GLY A C 1
ATOM 1640 O O . GLY A 1 214 ? -8.000 10.491 19.684 1.00 93.38 214 GLY A O 1
ATOM 1641 N N . ALA A 1 215 ? -5.923 9.870 19.094 1.00 96.88 215 ALA A N 1
ATOM 1642 C CA . ALA A 1 215 ? -6.357 8.879 18.120 1.00 96.88 215 ALA A CA 1
ATOM 1643 C C . ALA A 1 215 ? -6.966 7.665 18.832 1.00 96.88 215 ALA A C 1
ATOM 1645 O O . ALA A 1 215 ? -6.469 7.217 19.863 1.00 96.88 215 ALA A O 1
ATOM 1646 N N . SER A 1 216 ? -8.029 7.103 18.273 1.00 96.44 216 SER A N 1
ATOM 1647 C CA . SER A 1 216 ? -8.631 5.859 18.757 1.00 96.44 216 SER A CA 1
ATOM 1648 C C . SER A 1 216 ? -7.960 4.622 18.160 1.00 96.44 216 SER A C 1
ATOM 1650 O O . SER A 1 216 ? -7.963 3.552 18.771 1.00 96.44 216 SER A O 1
ATOM 1652 N N . LEU A 1 217 ? -7.393 4.767 16.960 1.00 98.00 217 LEU A N 1
ATOM 1653 C CA . LEU A 1 217 ? -6.595 3.753 16.285 1.00 98.00 217 LEU A CA 1
ATOM 1654 C C . LEU A 1 217 ? -5.398 4.415 15.602 1.00 98.00 217 LEU A C 1
ATOM 1656 O O . LEU A 1 217 ? -5.550 5.432 14.926 1.00 98.00 217 LEU A O 1
ATOM 1660 N N . ILE A 1 218 ? -4.220 3.825 15.768 1.00 98.38 218 ILE A N 1
ATOM 1661 C CA . ILE A 1 218 ? -2.989 4.221 15.085 1.00 98.38 218 ILE A CA 1
ATOM 1662 C C . ILE A 1 218 ? -2.483 3.008 14.321 1.00 98.38 218 ILE A C 1
ATOM 1664 O O . ILE A 1 218 ? -2.286 1.949 14.910 1.00 98.38 218 ILE A O 1
ATOM 1668 N N . LEU A 1 219 ? -2.244 3.167 13.029 1.00 98.06 219 LEU A N 1
ATOM 1669 C CA . LEU A 1 219 ? -1.488 2.220 12.227 1.00 98.06 219 LEU A CA 1
ATOM 1670 C C . LEU A 1 219 ? -0.118 2.836 11.940 1.00 98.06 219 LEU A C 1
ATOM 1672 O O . LEU A 1 219 ? -0.042 3.936 11.393 1.00 98.06 219 LEU A O 1
ATOM 1676 N N . VAL A 1 220 ? 0.942 2.143 12.344 1.00 97.12 220 VAL A N 1
ATOM 1677 C CA . VAL A 1 220 ? 2.323 2.635 12.282 1.00 97.12 220 VAL A CA 1
ATOM 1678 C C . VAL A 1 220 ? 3.234 1.607 11.620 1.00 97.12 220 VAL A C 1
ATOM 1680 O O . VAL A 1 220 ? 3.032 0.400 11.785 1.00 97.12 220 VAL A O 1
ATOM 1683 N N . ASP A 1 221 ? 4.230 2.094 10.885 1.00 96.19 221 ASP A N 1
ATOM 1684 C CA . ASP A 1 221 ? 5.302 1.277 10.326 1.00 96.19 221 ASP A CA 1
ATOM 1685 C C . ASP A 1 221 ? 6.026 0.462 11.408 1.00 96.19 221 ASP A C 1
ATOM 1687 O O . ASP A 1 221 ? 6.435 0.965 12.462 1.00 96.19 221 ASP A O 1
ATOM 1691 N N . ALA A 1 222 ? 6.177 -0.827 11.127 1.00 95.44 222 ALA A N 1
ATOM 1692 C CA . ALA A 1 222 ? 6.925 -1.768 11.935 1.00 95.44 222 ALA A CA 1
ATOM 1693 C C . ALA A 1 222 ? 7.771 -2.683 11.041 1.00 95.44 222 ALA A C 1
ATOM 1695 O O . ALA A 1 222 ? 7.738 -3.911 11.180 1.00 95.44 222 ALA A O 1
ATOM 1696 N N . HIS A 1 223 ? 8.522 -2.083 10.113 1.00 90.19 223 HIS A N 1
ATOM 1697 C CA . HIS A 1 223 ? 9.402 -2.825 9.215 1.00 90.19 223 HIS A CA 1
ATOM 1698 C C . HIS A 1 223 ? 10.452 -3.625 9.995 1.00 90.19 223 HIS A C 1
ATOM 1700 O O . HIS A 1 223 ? 10.695 -4.794 9.687 1.00 90.19 223 HIS A O 1
ATOM 1706 N N . TYR A 1 224 ? 11.041 -3.012 11.028 1.00 88.81 224 TYR A N 1
ATOM 1707 C CA . TYR A 1 224 ? 12.060 -3.620 11.880 1.00 88.81 224 TYR A CA 1
ATOM 1708 C C . TYR A 1 224 ? 11.501 -4.177 13.191 1.00 88.81 224 TYR A C 1
ATOM 1710 O O . TYR A 1 224 ? 10.380 -3.898 13.616 1.00 88.81 224 TYR A O 1
ATOM 1718 N N . LEU A 1 225 ? 12.319 -4.965 13.889 1.00 87.56 225 LEU A N 1
ATOM 1719 C CA . LEU A 1 225 ? 11.933 -5.548 15.174 1.00 87.56 225 LEU A CA 1
ATOM 1720 C C . LEU A 1 225 ? 12.241 -4.619 16.357 1.00 87.56 225 LEU A C 1
ATOM 1722 O O . LEU A 1 225 ? 11.451 -4.571 17.301 1.00 87.56 225 LEU A O 1
ATOM 1726 N N . ASN A 1 226 ? 13.357 -3.881 16.315 1.00 85.44 226 ASN A N 1
ATOM 1727 C CA . ASN A 1 226 ? 13.837 -3.044 17.419 1.00 85.44 226 ASN A CA 1
ATOM 1728 C C . ASN A 1 226 ? 14.109 -1.610 16.954 1.00 85.44 226 ASN A C 1
ATOM 1730 O O . ASN A 1 226 ? 14.338 -1.359 15.776 1.00 85.44 226 ASN A O 1
ATOM 1734 N N . ILE A 1 227 ? 14.094 -0.653 17.882 1.00 84.38 227 ILE A N 1
ATOM 1735 C CA . ILE A 1 227 ? 14.384 0.762 17.579 1.00 84.38 227 ILE A CA 1
ATOM 1736 C C . ILE A 1 227 ? 15.840 0.975 17.168 1.00 84.38 227 ILE A C 1
ATOM 1738 O O . ILE A 1 227 ? 16.123 1.827 16.339 1.00 84.38 227 ILE A O 1
ATOM 1742 N N . ALA A 1 228 ? 16.764 0.175 17.702 1.00 76.44 228 ALA A N 1
ATOM 1743 C CA . ALA A 1 228 ? 18.171 0.243 17.306 1.00 76.44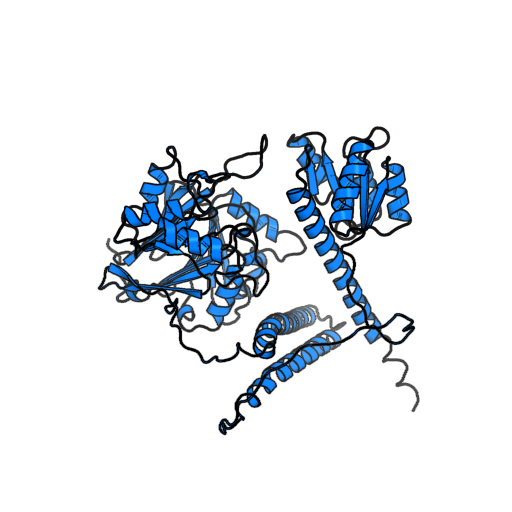 228 ALA A CA 1
ATOM 1744 C C . ALA A 1 228 ? 18.404 -0.097 15.820 1.00 76.44 228 ALA A C 1
ATOM 1746 O O . ALA A 1 228 ? 19.454 0.246 15.287 1.00 76.44 228 ALA A O 1
ATOM 1747 N N . ASP A 1 229 ? 17.432 -0.752 15.178 1.00 78.56 229 ASP A N 1
ATOM 1748 C CA . ASP A 1 229 ? 17.492 -1.167 13.776 1.00 78.56 229 ASP A CA 1
ATOM 1749 C C . ASP A 1 229 ? 16.802 -0.163 12.835 1.00 78.56 229 ASP A C 1
ATOM 1751 O O . ASP A 1 229 ? 16.779 -0.387 11.628 1.00 78.56 229 ASP A O 1
ATOM 1755 N N . HIS A 1 230 ? 16.221 0.922 13.371 1.00 82.19 230 HIS A N 1
ATOM 1756 C CA . HIS A 1 230 ? 15.601 1.981 12.574 1.00 82.19 230 HIS A CA 1
ATOM 1757 C C . HIS A 1 230 ? 16.590 2.531 11.555 1.00 82.19 230 HIS A C 1
ATOM 1759 O O . HIS A 1 230 ? 17.690 2.972 11.893 1.00 82.19 230 HIS A O 1
ATOM 1765 N N . ALA A 1 231 ? 16.185 2.477 10.296 1.00 69.12 231 ALA A N 1
ATOM 1766 C CA . ALA A 1 231 ? 16.961 2.954 9.174 1.00 69.12 231 ALA A CA 1
ATOM 1767 C C . ALA A 1 231 ? 16.051 3.114 7.957 1.00 69.12 231 ALA A C 1
ATOM 1769 O O . ALA A 1 231 ? 14.934 2.600 7.911 1.00 69.12 231 ALA A O 1
ATOM 1770 N N . PHE A 1 232 ? 16.572 3.791 6.933 1.00 71.69 232 PHE A N 1
ATOM 1771 C CA . PHE A 1 232 ? 15.925 3.923 5.625 1.00 71.69 232 PHE A CA 1
ATOM 1772 C C . PHE A 1 232 ? 14.489 4.455 5.673 1.00 71.69 232 PHE A C 1
ATOM 1774 O O . PHE A 1 232 ? 13.731 4.242 4.734 1.00 71.69 232 PHE A O 1
ATOM 1781 N N . GLY A 1 233 ? 14.121 5.204 6.713 1.00 80.81 233 GLY A N 1
ATOM 1782 C CA . GLY A 1 233 ? 12.777 5.745 6.789 1.00 80.81 233 GLY A CA 1
ATOM 1783 C C . GLY A 1 233 ? 11.751 4.753 7.327 1.00 80.81 233 GLY A C 1
ATOM 1784 O O . GLY A 1 233 ? 10.580 4.932 7.034 1.00 80.81 233 GLY A O 1
ATOM 1785 N N . HIS A 1 234 ? 12.153 3.726 8.079 1.00 87.88 234 HIS A N 1
ATOM 1786 C CA . HIS A 1 234 ? 11.220 2.780 8.686 1.00 87.88 234 HIS A CA 1
ATOM 1787 C C . HIS A 1 234 ? 11.326 2.695 10.210 1.00 87.88 234 HIS A C 1
ATOM 1789 O O . HIS A 1 234 ? 12.383 2.887 10.818 1.00 87.88 234 HIS A O 1
ATOM 1795 N N . GLY A 1 235 ? 10.191 2.359 10.813 1.00 90.31 235 GLY A N 1
ATOM 1796 C CA . GLY A 1 235 ? 9.984 2.158 12.232 1.00 90.31 235 GLY A CA 1
ATOM 1797 C C . GLY A 1 235 ? 10.131 0.696 12.642 1.00 90.31 235 GLY A C 1
ATOM 1798 O O . GLY A 1 235 ? 10.726 -0.141 11.957 1.00 90.31 235 GLY A O 1
ATOM 1799 N N . SER A 1 236 ? 9.625 0.374 13.834 1.00 94.81 236 SER A N 1
ATOM 1800 C CA . SER A 1 236 ? 9.770 -0.969 14.391 1.00 94.81 236 SER A CA 1
ATOM 1801 C C . SER A 1 236 ? 8.621 -1.391 15.289 1.00 94.81 236 SER A C 1
ATOM 1803 O O . SER A 1 236 ? 7.885 -0.571 15.842 1.00 94.81 236 SER A O 1
ATOM 1805 N N . VAL A 1 237 ? 8.527 -2.701 15.508 1.00 94.88 237 VAL A N 1
ATOM 1806 C CA . VAL A 1 237 ? 7.604 -3.304 16.477 1.00 94.88 237 VAL A CA 1
ATOM 1807 C C . VAL A 1 237 ? 7.811 -2.727 17.883 1.00 94.88 237 VAL A C 1
ATOM 1809 O O . VAL A 1 237 ? 6.840 -2.470 18.596 1.00 94.88 237 VAL A O 1
ATOM 1812 N N . GLU A 1 238 ? 9.059 -2.485 18.291 1.00 95.69 238 GLU A N 1
ATOM 1813 C CA . GLU A 1 238 ? 9.356 -1.846 19.576 1.00 95.69 238 GLU A CA 1
ATOM 1814 C C . GLU A 1 238 ? 8.784 -0.422 19.664 1.00 95.69 238 GLU A C 1
ATOM 1816 O O . GLU A 1 238 ? 8.229 -0.048 20.700 1.00 95.69 238 GLU A O 1
ATOM 1821 N N . HIS A 1 239 ? 8.872 0.363 18.586 1.00 95.25 239 HIS A N 1
ATOM 1822 C CA . HIS A 1 239 ? 8.286 1.705 18.533 1.00 95.25 239 HIS A CA 1
ATOM 1823 C C . HIS A 1 239 ? 6.763 1.671 18.655 1.00 95.25 239 HIS A C 1
ATOM 1825 O O . HIS A 1 239 ? 6.199 2.366 19.503 1.00 95.25 239 HIS A O 1
ATOM 1831 N N . ALA A 1 240 ? 6.103 0.788 17.902 1.00 96.50 240 ALA A N 1
ATOM 1832 C CA . ALA A 1 240 ? 4.660 0.581 18.011 1.00 96.50 240 ALA A CA 1
ATOM 1833 C C . ALA A 1 240 ? 4.240 0.232 19.453 1.00 96.50 240 ALA A C 1
ATOM 1835 O O . ALA A 1 240 ? 3.284 0.798 19.987 1.00 96.50 240 ALA A O 1
ATOM 1836 N N . ALA A 1 241 ? 5.002 -0.629 20.134 1.00 96.38 241 ALA A N 1
ATOM 1837 C CA . ALA A 1 241 ? 4.753 -0.973 21.531 1.00 96.38 241 ALA A CA 1
ATOM 1838 C C . ALA A 1 241 ? 4.977 0.208 22.496 1.00 96.38 241 ALA A C 1
ATOM 1840 O O . ALA A 1 241 ? 4.251 0.346 23.484 1.00 96.38 241 ALA A O 1
ATOM 1841 N N . ARG A 1 242 ? 5.958 1.085 22.233 1.00 95.44 242 ARG A N 1
ATOM 1842 C CA . ARG A 1 242 ? 6.168 2.316 23.018 1.00 95.44 242 ARG A CA 1
ATOM 1843 C C . ARG A 1 242 ? 5.014 3.302 22.844 1.00 95.44 242 ARG A C 1
ATOM 1845 O O . ARG A 1 242 ? 4.540 3.823 23.852 1.00 95.44 242 ARG A O 1
ATOM 1852 N N . LEU A 1 243 ? 4.531 3.508 21.618 1.00 94.56 243 LEU A N 1
ATOM 1853 C CA . LEU A 1 243 ? 3.338 4.320 21.355 1.00 94.56 243 LEU A CA 1
ATOM 1854 C C . LEU A 1 243 ? 2.124 3.777 22.113 1.00 94.56 243 LEU A C 1
ATOM 1856 O O . LEU A 1 243 ? 1.467 4.526 22.831 1.00 94.56 243 LEU A O 1
ATOM 1860 N N . ALA A 1 244 ? 1.880 2.468 22.028 1.00 95.69 244 ALA A N 1
ATOM 1861 C CA . ALA A 1 244 ? 0.770 1.816 22.718 1.00 95.69 244 ALA A CA 1
ATOM 1862 C C . ALA A 1 244 ? 0.838 1.991 24.242 1.00 95.69 244 ALA A C 1
ATOM 1864 O O . ALA A 1 244 ? -0.173 2.282 24.879 1.00 95.69 244 ALA A O 1
ATOM 1865 N N . ARG A 1 245 ? 2.038 1.886 24.830 1.00 95.88 245 ARG A N 1
ATOM 1866 C CA . ARG A 1 245 ? 2.260 2.115 26.266 1.00 95.88 245 ARG A CA 1
ATOM 1867 C C . ARG A 1 245 ? 1.919 3.544 26.692 1.00 95.88 245 ARG A C 1
ATOM 1869 O O . ARG A 1 245 ? 1.385 3.743 27.778 1.00 95.88 245 ARG A O 1
ATOM 1876 N N . ASN A 1 246 ? 2.245 4.522 25.851 1.00 94.62 246 ASN A N 1
ATOM 1877 C CA . ASN A 1 246 ? 2.005 5.936 26.132 1.00 94.62 246 ASN A CA 1
ATOM 1878 C C . ASN A 1 246 ? 0.544 6.349 25.877 1.00 94.62 246 ASN A C 1
ATOM 1880 O O . ASN A 1 246 ? 0.105 7.377 26.389 1.00 94.62 246 ASN A O 1
ATOM 1884 N N . LEU A 1 247 ? -0.202 5.553 25.106 1.00 94.62 247 LEU A N 1
ATOM 1885 C CA . LEU A 1 247 ? -1.573 5.827 24.674 1.00 94.62 247 LEU A CA 1
ATOM 1886 C C . LEU A 1 247 ? -2.494 4.631 24.996 1.00 94.62 247 LEU A C 1
ATOM 1888 O O . LEU A 1 247 ? -2.931 3.933 24.082 1.00 94.62 247 LEU A O 1
ATOM 1892 N N . PRO A 1 248 ? -2.808 4.367 26.280 1.00 91.12 248 PRO A N 1
ATOM 1893 C CA . PRO A 1 248 ? -3.493 3.139 26.709 1.00 91.12 248 PRO A CA 1
ATOM 1894 C C . PRO A 1 248 ? -4.916 2.974 26.150 1.00 91.12 248 PRO A C 1
ATOM 1896 O O . PRO A 1 248 ? -5.391 1.851 26.000 1.00 91.12 248 PRO A O 1
ATOM 1899 N N . GLU A 1 249 ? -5.581 4.078 25.802 1.00 90.81 249 GLU A N 1
ATOM 1900 C CA . GLU A 1 249 ? -6.933 4.075 25.220 1.00 90.81 249 GLU A CA 1
ATOM 1901 C C . GLU A 1 249 ? -6.935 3.891 23.691 1.00 90.81 249 GLU A C 1
ATOM 1903 O O . GLU A 1 249 ? -7.991 3.764 23.069 1.00 90.81 249 GLU A O 1
ATOM 1908 N N . THR A 1 250 ? -5.756 3.872 23.066 1.00 94.81 250 THR A N 1
ATOM 1909 C CA . THR A 1 250 ? -5.594 3.809 21.613 1.00 94.81 250 THR A CA 1
ATOM 1910 C C . THR A 1 250 ? -5.205 2.407 21.179 1.00 94.81 250 THR A C 1
ATOM 1912 O O . THR A 1 250 ? -4.249 1.837 21.698 1.00 94.81 250 THR A O 1
ATOM 1915 N N . VAL A 1 251 ? -5.888 1.853 20.176 1.00 96.44 251 VAL A N 1
ATOM 1916 C CA . VAL A 1 251 ? -5.433 0.616 19.526 1.00 96.44 251 VAL A CA 1
ATOM 1917 C C . VAL A 1 251 ? -4.276 0.953 18.591 1.00 96.44 251 VAL A C 1
ATOM 1919 O O . VAL A 1 251 ? -4.470 1.667 17.612 1.00 96.44 251 VAL A O 1
ATOM 1922 N N . VAL A 1 252 ? -3.084 0.429 18.860 1.00 97.12 252 VAL A N 1
ATOM 1923 C CA . VAL A 1 252 ? -1.914 0.602 17.991 1.00 97.12 252 VAL A CA 1
ATOM 1924 C C . VAL A 1 252 ? -1.677 -0.679 17.207 1.00 97.12 252 VAL A C 1
ATOM 1926 O O . VAL A 1 252 ? -1.528 -1.758 17.780 1.00 97.12 252 VAL A O 1
ATOM 1929 N N . ILE A 1 253 ? -1.646 -0.557 15.888 1.00 96.81 253 ILE A N 1
ATOM 1930 C CA . ILE A 1 253 ? -1.422 -1.642 14.945 1.00 96.81 253 ILE A CA 1
ATOM 1931 C C . ILE A 1 253 ? -0.046 -1.433 14.304 1.00 96.81 253 ILE A C 1
ATOM 1933 O O . ILE A 1 253 ? 0.186 -0.444 13.616 1.00 96.81 253 ILE A O 1
ATOM 1937 N N . ALA A 1 254 ? 0.856 -2.382 14.525 1.00 96.12 254 ALA A N 1
ATOM 1938 C CA . ALA A 1 254 ? 2.138 -2.506 13.847 1.00 96.12 254 ALA A CA 1
ATOM 1939 C C . ALA A 1 254 ? 1.910 -3.102 12.447 1.00 96.12 254 ALA A C 1
ATOM 1941 O O . ALA A 1 254 ? 1.592 -4.289 12.323 1.00 96.12 254 ALA A O 1
ATOM 1942 N N . GLY A 1 255 ? 2.007 -2.269 11.412 1.00 94.62 255 GLY A N 1
ATOM 1943 C CA . GLY A 1 255 ? 1.813 -2.625 10.004 1.00 94.62 255 GLY A CA 1
ATOM 1944 C C . GLY A 1 255 ? 3.102 -2.542 9.191 1.00 94.62 255 GLY A C 1
ATOM 1945 O O . GLY A 1 255 ? 4.177 -2.358 9.750 1.00 94.62 255 GLY A O 1
ATOM 1946 N N . HIS A 1 256 ? 2.987 -2.704 7.870 1.00 93.75 256 HIS A N 1
ATOM 1947 C CA . HIS A 1 256 ? 4.118 -2.613 6.931 1.00 93.75 256 HIS A CA 1
ATOM 1948 C C . HIS A 1 256 ? 5.336 -3.456 7.380 1.00 93.75 256 HIS A C 1
ATOM 1950 O O . HIS A 1 256 ? 6.481 -3.022 7.431 1.00 93.75 256 HIS A O 1
ATOM 1956 N N . THR A 1 257 ? 5.075 -4.698 7.785 1.00 91.25 257 THR A N 1
ATOM 1957 C CA . THR A 1 257 ? 6.116 -5.565 8.350 1.00 91.25 257 THR A CA 1
ATOM 1958 C C . THR A 1 257 ? 7.131 -5.989 7.293 1.00 91.25 257 THR A C 1
ATOM 1960 O O . THR A 1 257 ? 6.755 -6.318 6.160 1.00 91.25 257 THR A O 1
ATOM 1963 N N . GLY A 1 258 ? 8.412 -6.029 7.671 1.00 78.38 258 GLY A N 1
ATOM 1964 C CA . GLY A 1 258 ? 9.507 -6.344 6.759 1.00 78.38 258 GLY A CA 1
ATOM 1965 C C . GLY A 1 258 ? 9.297 -7.677 6.034 1.00 78.38 258 GLY A C 1
ATOM 1966 O O . GLY A 1 258 ? 9.082 -8.721 6.650 1.00 78.38 258 GLY A O 1
ATOM 1967 N N . SER A 1 259 ? 9.375 -7.662 4.705 1.00 74.75 259 SER A N 1
ATOM 1968 C CA . SER A 1 259 ? 9.137 -8.841 3.849 1.00 74.75 259 SER A CA 1
ATOM 1969 C C . SER A 1 259 ? 10.274 -9.871 3.843 1.00 74.75 259 SER A C 1
ATOM 1971 O O . SER A 1 259 ? 10.199 -10.887 3.144 1.00 74.75 259 SER A O 1
ATOM 1973 N N . LEU A 1 260 ? 11.359 -9.606 4.569 1.00 72.62 260 LEU A N 1
ATOM 1974 C CA . LEU A 1 260 ? 12.450 -10.555 4.807 1.00 72.62 260 LEU A CA 1
ATOM 1975 C C . LEU A 1 260 ? 12.327 -11.265 6.159 1.00 72.62 260 LEU A C 1
ATOM 1977 O O . LEU A 1 260 ? 13.012 -12.261 6.368 1.00 72.62 260 LEU A O 1
ATOM 1981 N N . LEU A 1 261 ? 11.458 -10.777 7.047 1.00 75.69 261 LEU A N 1
ATOM 1982 C CA . LEU A 1 261 ? 11.268 -11.330 8.382 1.00 75.69 261 LEU A CA 1
ATOM 1983 C C . LEU A 1 261 ? 10.258 -12.476 8.348 1.00 75.69 261 LEU A C 1
ATOM 1985 O O . LEU A 1 261 ? 9.176 -12.352 7.759 1.00 75.69 261 LEU A O 1
ATOM 1989 N N . ALA A 1 262 ? 10.590 -13.576 9.020 1.00 78.81 262 ALA A N 1
ATOM 1990 C CA . ALA A 1 262 ? 9.652 -14.667 9.229 1.00 78.81 262 ALA A CA 1
ATOM 1991 C C . ALA A 1 262 ? 8.561 -14.269 10.234 1.00 78.81 262 ALA A C 1
ATOM 1993 O O . ALA A 1 262 ? 8.776 -13.459 11.141 1.00 78.81 262 ALA A O 1
ATOM 1994 N N . ASP A 1 263 ? 7.386 -14.882 10.115 1.00 87.31 263 ASP A N 1
ATOM 1995 C CA . ASP A 1 263 ? 6.262 -14.624 11.018 1.00 87.31 263 ASP A CA 1
ATOM 1996 C C . ASP A 1 263 ? 6.633 -14.865 12.480 1.00 87.31 263 ASP A C 1
ATOM 1998 O O . ASP A 1 263 ? 6.235 -14.099 13.357 1.00 87.31 263 ASP A O 1
ATOM 2002 N N . GLU A 1 264 ? 7.419 -15.907 12.750 1.00 87.06 264 GLU A N 1
ATOM 2003 C CA . GLU A 1 264 ? 7.887 -16.256 14.086 1.00 87.06 264 GLU A CA 1
ATOM 2004 C C . GLU A 1 264 ? 8.748 -15.148 14.697 1.00 87.06 264 GLU A C 1
ATOM 2006 O O . GLU A 1 264 ? 8.612 -14.862 15.886 1.00 87.06 264 GLU A O 1
ATOM 2011 N N . GLU A 1 265 ? 9.597 -14.494 13.902 1.00 85.12 265 GLU A N 1
ATOM 2012 C CA . GLU A 1 265 ? 10.466 -13.409 14.365 1.00 85.12 265 GLU A CA 1
ATOM 2013 C C . GLU A 1 265 ? 9.654 -12.167 14.720 1.00 85.12 265 GLU A C 1
ATOM 2015 O O . GLU A 1 265 ? 9.856 -11.564 15.781 1.00 85.12 265 GLU A O 1
ATOM 2020 N N . ILE A 1 266 ? 8.689 -11.828 13.865 1.00 87.50 266 ILE A N 1
ATOM 2021 C CA . ILE A 1 266 ? 7.811 -10.682 14.069 1.00 87.50 266 ILE A CA 1
ATOM 2022 C C . ILE A 1 266 ? 6.913 -10.920 15.292 1.00 87.50 266 ILE A C 1
ATOM 2024 O O . ILE A 1 266 ? 6.828 -10.073 16.182 1.00 87.50 266 ILE A O 1
ATOM 2028 N N . ILE A 1 267 ? 6.286 -12.097 15.392 1.00 88.69 267 ILE A N 1
ATOM 2029 C CA . ILE A 1 267 ? 5.456 -12.477 16.543 1.00 88.69 267 ILE A CA 1
ATOM 2030 C C . ILE A 1 267 ? 6.293 -12.481 17.824 1.00 88.69 267 ILE A C 1
ATOM 2032 O O . ILE A 1 267 ? 5.840 -11.970 18.848 1.00 88.69 267 ILE A O 1
ATOM 2036 N N . ALA A 1 268 ? 7.517 -13.012 17.783 1.00 84.25 268 ALA A N 1
ATOM 2037 C CA . ALA A 1 268 ? 8.409 -12.994 18.933 1.00 84.25 268 ALA A CA 1
ATOM 2038 C C . ALA A 1 268 ? 8.761 -11.561 19.355 1.00 84.25 268 ALA A C 1
ATOM 2040 O O . ALA A 1 268 ? 8.795 -11.283 20.551 1.00 84.25 268 ALA A O 1
ATOM 2041 N N . ALA A 1 269 ? 8.982 -10.638 18.417 1.00 89.00 269 ALA A N 1
ATOM 2042 C CA . ALA A 1 269 ? 9.219 -9.233 18.742 1.00 89.00 269 ALA A CA 1
ATOM 2043 C C . ALA A 1 269 ? 8.005 -8.578 19.410 1.00 89.00 269 ALA A C 1
ATOM 2045 O O . ALA A 1 269 ? 8.176 -7.897 20.419 1.00 89.00 269 ALA A O 1
ATOM 2046 N N . VAL A 1 270 ? 6.788 -8.846 18.925 1.00 89.12 270 VAL A N 1
ATOM 2047 C CA . VAL A 1 270 ? 5.553 -8.362 19.567 1.00 89.12 270 VAL A CA 1
ATOM 2048 C C . VAL A 1 270 ? 5.445 -8.913 20.989 1.00 89.12 270 VAL A C 1
ATOM 2050 O O . VAL A 1 270 ? 5.241 -8.149 21.926 1.00 89.12 270 VAL A O 1
ATOM 2053 N N . LEU A 1 271 ? 5.651 -10.219 21.182 1.00 88.31 271 LEU A N 1
ATOM 2054 C CA . LEU A 1 271 ? 5.597 -10.847 22.508 1.00 88.31 271 LEU A CA 1
ATOM 2055 C C . LEU A 1 271 ? 6.648 -10.294 23.478 1.00 88.31 271 LEU A C 1
ATOM 2057 O O . LEU A 1 271 ? 6.395 -10.259 24.679 1.00 88.31 271 LEU A O 1
ATOM 2061 N N . ARG A 1 272 ? 7.815 -9.874 22.978 1.00 91.94 272 ARG A N 1
ATOM 2062 C CA . ARG A 1 272 ? 8.862 -9.246 23.793 1.00 91.94 272 ARG A CA 1
ATOM 2063 C C . ARG A 1 272 ? 8.521 -7.799 24.145 1.00 91.94 272 ARG A C 1
ATOM 2065 O O . ARG A 1 272 ? 8.539 -7.439 25.317 1.00 91.94 272 ARG A O 1
ATOM 2072 N N . HIS A 1 273 ? 8.225 -6.973 23.143 1.00 93.94 273 HIS A N 1
ATOM 2073 C CA . HIS A 1 273 ? 8.135 -5.517 23.301 1.00 93.94 273 HIS A CA 1
ATOM 2074 C C . HIS A 1 273 ? 6.772 -5.039 23.803 1.00 93.94 273 HIS A C 1
ATOM 2076 O O . HIS A 1 273 ? 6.704 -4.054 24.542 1.00 93.94 273 HIS A O 1
ATOM 2082 N N . ALA A 1 274 ? 5.702 -5.754 23.448 1.00 90.56 274 ALA A N 1
ATOM 2083 C CA . ALA A 1 274 ? 4.326 -5.478 23.860 1.00 90.56 274 ALA A CA 1
ATOM 2084 C C . ALA A 1 274 ? 3.859 -6.358 25.036 1.00 90.56 274 ALA A C 1
ATOM 2086 O O . ALA A 1 274 ? 2.660 -6.486 25.286 1.00 90.56 274 ALA A O 1
ATOM 2087 N N . ALA A 1 275 ? 4.785 -6.976 25.777 1.00 89.25 275 ALA A N 1
ATOM 2088 C CA . ALA A 1 275 ? 4.447 -7.749 26.968 1.00 89.25 275 ALA A CA 1
ATOM 2089 C C . ALA A 1 275 ? 3.682 -6.876 27.983 1.00 89.25 275 ALA A C 1
ATOM 2091 O O . ALA A 1 275 ? 4.201 -5.868 28.462 1.00 89.25 275 ALA A O 1
ATOM 2092 N N . GLY A 1 276 ? 2.444 -7.267 28.305 1.00 87.50 276 GLY A N 1
ATOM 2093 C CA . GLY A 1 276 ? 1.560 -6.512 29.203 1.00 87.50 276 GLY A CA 1
ATOM 2094 C C . GLY A 1 276 ? 0.923 -5.259 28.586 1.00 87.50 276 GLY A C 1
ATOM 2095 O O . GLY A 1 276 ? 0.399 -4.434 29.329 1.00 87.50 276 GLY A O 1
ATOM 2096 N N . ILE A 1 277 ? 0.978 -5.098 27.259 1.00 91.62 277 ILE A N 1
ATOM 2097 C CA . ILE A 1 277 ? 0.405 -3.965 26.520 1.00 91.62 277 ILE A CA 1
ATOM 2098 C C . ILE A 1 277 ? -0.706 -4.486 25.598 1.00 91.62 277 ILE A C 1
ATOM 2100 O O . ILE A 1 277 ? -0.477 -4.808 24.432 1.00 91.62 277 ILE A O 1
ATOM 2104 N N . ASP A 1 278 ? -1.924 -4.583 26.128 1.00 88.50 278 ASP A N 1
ATOM 2105 C CA . ASP A 1 278 ? -3.060 -5.234 25.449 1.00 88.50 278 ASP A CA 1
ATOM 2106 C C . ASP A 1 278 ? -3.583 -4.466 24.219 1.00 88.50 278 ASP A C 1
ATOM 2108 O O . ASP A 1 278 ? -4.297 -5.014 23.370 1.00 88.50 278 ASP A O 1
ATOM 2112 N N . ASN A 1 279 ? -3.242 -3.182 24.114 1.00 92.69 279 ASN A N 1
ATOM 2113 C CA . ASN A 1 279 ? -3.647 -2.298 23.027 1.00 92.69 279 ASN A CA 1
ATOM 2114 C C . ASN A 1 279 ? -2.643 -2.255 21.859 1.00 92.69 279 ASN A C 1
ATOM 2116 O O . ASN A 1 279 ? -2.932 -1.602 20.859 1.00 92.69 279 ASN A O 1
ATOM 2120 N N . CYS A 1 280 ? -1.514 -2.971 21.934 1.00 94.62 280 CYS A N 1
ATOM 2121 C CA . CYS A 1 280 ? -0.566 -3.126 20.827 1.00 94.62 280 CYS A CA 1
ATOM 2122 C C . CYS A 1 280 ? -0.839 -4.422 20.052 1.00 94.62 280 CYS A C 1
ATOM 2124 O O . CYS A 1 280 ? -0.914 -5.509 20.627 1.00 94.62 280 CYS A O 1
ATOM 2126 N N . ARG A 1 281 ? -0.969 -4.331 18.729 1.00 92.75 281 ARG A N 1
ATOM 2127 C CA . ARG A 1 281 ? -1.321 -5.450 17.846 1.00 92.75 281 ARG A CA 1
ATOM 2128 C C . ARG A 1 281 ? -0.434 -5.450 16.615 1.00 92.75 281 ARG A C 1
ATOM 2130 O O . ARG A 1 281 ? 0.104 -4.419 16.242 1.00 92.75 281 ARG A O 1
ATOM 2137 N N . ILE A 1 282 ? -0.314 -6.600 15.967 1.00 93.69 282 ILE A N 1
ATOM 2138 C CA . ILE A 1 282 ? 0.261 -6.693 14.626 1.00 93.69 282 ILE A CA 1
ATOM 2139 C C . ILE A 1 282 ? -0.860 -6.702 13.593 1.00 93.69 282 ILE A C 1
ATOM 2141 O O . ILE A 1 282 ? -1.865 -7.377 13.806 1.00 93.69 282 ILE A O 1
ATOM 2145 N N . ALA A 1 283 ? -0.687 -5.973 12.494 1.00 94.62 283 ALA A N 1
ATOM 2146 C CA . ALA A 1 283 ? -1.583 -6.042 11.351 1.00 94.62 283 ALA A CA 1
ATOM 2147 C C . ALA A 1 283 ? -1.531 -7.443 10.737 1.00 94.62 283 ALA A C 1
ATOM 2149 O O . ALA A 1 283 ? -0.447 -7.937 10.423 1.00 94.62 283 ALA A O 1
ATOM 2150 N N . ARG A 1 284 ? -2.693 -8.067 10.535 1.00 93.44 284 ARG A N 1
ATOM 2151 C CA . ARG A 1 284 ? -2.814 -9.297 9.751 1.00 93.44 284 ARG A CA 1
ATOM 2152 C C . ARG A 1 284 ? -3.891 -9.159 8.696 1.00 93.44 284 ARG A C 1
ATOM 2154 O O . ARG A 1 284 ? -4.935 -8.565 8.945 1.00 93.44 284 ARG A O 1
ATOM 2161 N N . GLU A 1 285 ? -3.652 -9.725 7.525 1.00 92.69 285 GLU A N 1
ATOM 2162 C CA . GLU A 1 285 ? -4.632 -9.731 6.444 1.00 92.69 285 GLU A CA 1
ATOM 2163 C C . GLU A 1 285 ? -5.941 -10.383 6.875 1.00 92.69 285 GLU A C 1
ATOM 2165 O O . GLU A 1 285 ? -5.963 -11.490 7.411 1.00 92.69 285 GLU A O 1
ATOM 2170 N N . GLY A 1 286 ? -7.041 -9.675 6.627 1.00 91.00 286 GLY A N 1
ATOM 2171 C CA . GLY A 1 286 ? -8.375 -10.078 7.056 1.00 91.00 286 GLY A CA 1
ATOM 2172 C C . GLY A 1 286 ? -8.766 -9.581 8.448 1.00 91.00 286 GLY A C 1
ATOM 2173 O O 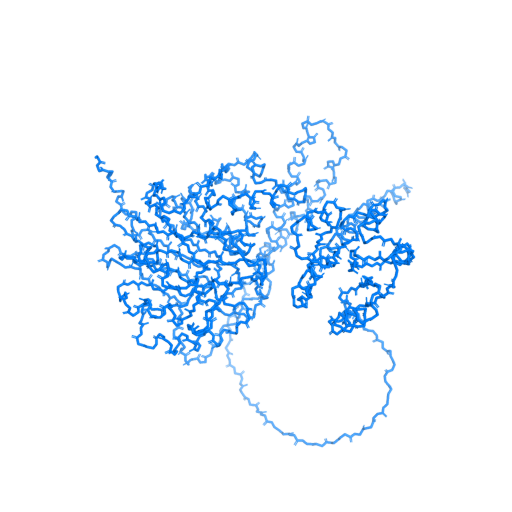. GLY A 1 286 ? -9.939 -9.708 8.807 1.00 91.00 286 GLY A O 1
ATOM 2174 N N . ASP A 1 287 ? -7.856 -8.969 9.214 1.00 94.25 287 ASP A N 1
ATOM 2175 C CA . ASP A 1 287 ? -8.227 -8.339 10.479 1.00 94.25 287 ASP A CA 1
ATOM 2176 C C . ASP A 1 287 ? -9.264 -7.230 10.259 1.00 94.25 287 ASP A C 1
ATOM 2178 O O . ASP A 1 287 ? -9.241 -6.475 9.278 1.00 94.25 287 ASP A O 1
ATOM 2182 N N . SER A 1 288 ? -10.178 -7.118 11.223 1.00 93.94 288 SER A N 1
ATOM 2183 C CA . SER A 1 288 ? -11.233 -6.112 11.232 1.00 93.94 288 SER A CA 1
ATOM 2184 C C . SER A 1 288 ? -11.461 -5.560 12.631 1.00 93.94 288 SER A C 1
ATOM 2186 O O . SER A 1 288 ? -11.573 -6.330 13.590 1.00 93.94 288 SER A O 1
ATOM 2188 N N . TYR A 1 289 ? -11.614 -4.246 12.721 1.00 94.12 289 TYR A N 1
ATOM 2189 C CA . TYR A 1 289 ? -11.775 -3.501 13.961 1.00 94.12 289 TYR A CA 1
ATOM 2190 C C . TYR A 1 289 ? -13.022 -2.633 13.829 1.00 94.12 289 TYR A C 1
ATOM 2192 O O . TYR A 1 289 ? -13.080 -1.745 12.983 1.00 94.12 289 TYR A O 1
ATOM 2200 N N . ARG A 1 290 ? -14.042 -2.889 14.645 1.00 92.88 290 ARG A N 1
ATOM 2201 C CA . ARG A 1 290 ? -15.315 -2.159 14.612 1.00 92.88 290 ARG A CA 1
ATOM 2202 C C . ARG A 1 290 ? -15.330 -1.086 15.689 1.00 92.88 290 ARG A C 1
ATOM 2204 O O . ARG A 1 290 ? -15.001 -1.369 16.838 1.00 92.88 290 ARG A O 1
ATOM 2211 N N . TRP A 1 291 ? -15.735 0.124 15.334 1.00 93.19 291 TRP A N 1
ATOM 2212 C CA . TRP A 1 291 ? -15.950 1.193 16.301 1.00 93.19 291 TRP A CA 1
ATOM 2213 C C . TRP A 1 291 ? -17.177 0.918 17.175 1.00 93.19 291 TRP A C 1
ATOM 2215 O O . TRP A 1 291 ? -18.211 0.470 16.683 1.00 93.19 291 TRP A O 1
ATOM 2225 N N . SER A 1 292 ? -17.066 1.220 18.466 1.00 90.06 292 SER A N 1
ATOM 2226 C CA . SER A 1 292 ? -18.186 1.249 19.404 1.00 90.06 292 SER A CA 1
ATOM 2227 C C . SER A 1 292 ? -18.339 2.664 19.945 1.00 90.06 292 SER A C 1
ATOM 2229 O O . SER A 1 292 ? -17.512 3.110 20.740 1.00 90.06 292 SER A O 1
ATOM 2231 N N . SER A 1 293 ? -19.404 3.371 19.559 1.00 86.94 293 SER A N 1
ATOM 2232 C CA . SER A 1 293 ? -19.708 4.712 20.079 1.00 86.94 293 SER A CA 1
ATOM 2233 C C . SER A 1 293 ? -19.965 4.696 21.585 1.00 86.94 293 SER A C 1
ATOM 2235 O O . SER A 1 293 ? -19.589 5.632 22.287 1.00 86.94 293 SER A O 1
ATOM 2237 N N . ARG A 1 294 ? -20.541 3.599 22.095 1.00 86.19 294 ARG A N 1
ATOM 2238 C CA . ARG A 1 294 ? -20.794 3.390 23.525 1.00 86.19 294 ARG A CA 1
ATOM 2239 C C . ARG A 1 294 ? -19.504 3.298 24.331 1.00 86.19 294 ARG A C 1
ATOM 2241 O O . ARG A 1 294 ? -19.456 3.798 25.450 1.00 86.19 294 ARG A O 1
ATOM 2248 N N . GLU A 1 295 ? -18.504 2.600 23.802 1.00 85.88 295 GLU A N 1
ATOM 2249 C CA . GLU A 1 295 ? -17.229 2.395 24.496 1.00 85.88 295 GLU A CA 1
ATOM 2250 C C . GLU A 1 295 ? -16.173 3.440 24.122 1.00 85.88 295 GLU A C 1
ATOM 2252 O O . GLU A 1 295 ? -15.142 3.509 24.783 1.00 85.88 295 GLU A O 1
ATOM 2257 N N . GLY A 1 296 ? -16.406 4.232 23.071 1.00 88.06 296 GLY A N 1
ATOM 2258 C CA . GLY A 1 296 ? -15.453 5.219 22.568 1.00 88.06 296 GLY A CA 1
ATOM 2259 C C . GLY A 1 296 ? -14.160 4.602 22.029 1.00 88.06 296 GLY A C 1
ATOM 2260 O O . GLY A 1 296 ? -13.123 5.261 22.046 1.00 88.06 296 GLY A O 1
ATOM 2261 N N . LYS A 1 297 ? -14.193 3.339 21.582 1.00 89.81 297 LYS A N 1
ATOM 2262 C CA . LYS A 1 297 ? -13.001 2.606 21.130 1.00 89.81 297 LYS A CA 1
ATOM 2263 C C . LYS A 1 297 ? -13.298 1.608 20.019 1.00 89.81 297 LYS A C 1
ATOM 2265 O O . LYS A 1 297 ? -14.437 1.186 19.809 1.00 89.81 297 LYS A O 1
ATOM 2270 N N . PHE A 1 298 ? -12.237 1.194 19.333 1.00 91.44 298 PHE A N 1
ATOM 2271 C CA . PHE A 1 298 ? -12.286 0.070 18.406 1.00 91.44 298 PHE A CA 1
ATOM 2272 C C . PHE A 1 298 ? -12.242 -1.267 19.154 1.00 91.44 298 PHE A C 1
ATOM 2274 O O . PHE A 1 298 ? -11.379 -1.507 19.999 1.00 91.44 298 PHE A O 1
ATOM 2281 N N . ALA A 1 299 ? -13.154 -2.164 18.794 1.00 85.31 299 ALA A N 1
ATOM 2282 C CA . ALA A 1 299 ? -13.241 -3.525 19.297 1.00 85.31 299 ALA A CA 1
ATOM 2283 C C . ALA A 1 299 ? -13.028 -4.551 18.174 1.00 85.31 299 ALA A C 1
ATOM 2285 O O . ALA A 1 299 ? -13.324 -4.305 17.004 1.00 85.31 299 ALA A O 1
ATOM 2286 N N . GLY A 1 300 ? -12.545 -5.734 18.558 1.00 68.69 300 GLY A N 1
ATOM 2287 C CA . GLY A 1 300 ? -12.271 -6.848 17.648 1.00 68.69 300 GLY A CA 1
ATOM 2288 C C . GLY A 1 300 ? -10.790 -7.003 17.307 1.00 68.69 300 GLY A C 1
ATOM 2289 O O . GLY A 1 300 ? -10.083 -6.018 17.154 1.00 68.69 300 GLY A O 1
ATOM 2290 N N . ALA A 1 301 ? -10.339 -8.255 17.267 1.00 57.34 301 ALA A N 1
ATOM 2291 C CA . ALA A 1 301 ? -9.145 -8.786 16.607 1.00 57.34 301 ALA A CA 1
ATOM 2292 C C . ALA A 1 301 ? -9.312 -10.312 16.665 1.00 57.34 301 ALA A C 1
ATOM 2294 O O . ALA A 1 301 ? -9.194 -10.908 17.739 1.00 57.34 301 ALA A O 1
ATOM 2295 N N . HIS A 1 302 ? -9.686 -10.959 15.560 1.00 42.12 302 HIS A N 1
ATOM 2296 C CA . HIS A 1 302 ? -9.808 -12.416 15.547 1.00 42.12 302 HIS A CA 1
ATOM 2297 C C . HIS A 1 302 ? -8.450 -13.052 15.251 1.00 42.12 302 HIS A C 1
ATOM 2299 O O . HIS A 1 302 ? -8.179 -13.500 14.147 1.00 42.12 302 HIS A O 1
ATOM 2305 N N . TYR A 1 303 ? -7.638 -13.211 16.296 1.00 32.81 303 TYR A N 1
ATOM 2306 C CA . TYR A 1 303 ? -6.850 -14.432 16.420 1.00 32.81 303 TYR A CA 1
ATOM 2307 C C . TYR A 1 303 ? -7.393 -15.211 17.608 1.00 32.81 303 TYR A C 1
ATOM 2309 O O . TYR A 1 303 ? -7.221 -14.822 18.766 1.00 32.81 303 TYR A O 1
ATOM 2317 N N . ALA A 1 304 ? -8.102 -16.303 17.319 1.00 28.84 304 ALA A N 1
ATOM 2318 C CA . ALA A 1 304 ? -8.429 -17.287 18.333 1.00 28.84 304 ALA A CA 1
ATOM 2319 C C . ALA A 1 304 ? -7.129 -17.679 19.045 1.00 28.84 304 ALA A C 1
ATOM 2321 O O . ALA A 1 304 ? -6.146 -18.050 18.404 1.00 28.84 304 ALA A O 1
ATOM 2322 N N . ARG A 1 305 ? -7.128 -17.562 20.378 1.00 27.66 305 ARG A N 1
ATOM 2323 C CA . ARG A 1 305 ? -6.107 -18.132 21.262 1.00 27.66 305 ARG A CA 1
ATOM 2324 C C . ARG A 1 305 ? -5.623 -19.462 20.693 1.00 27.66 305 ARG A C 1
ATOM 2326 O O . ARG A 1 305 ? -6.448 -20.300 20.333 1.00 27.66 305 ARG A O 1
ATOM 2333 N N . ALA A 1 306 ? -4.312 -19.679 20.728 1.00 27.59 306 ALA A N 1
ATOM 2334 C CA . ALA A 1 306 ? -3.727 -21.007 20.701 1.00 27.59 306 ALA A CA 1
ATOM 2335 C C . ALA A 1 306 ? -4.373 -21.862 21.811 1.00 27.59 306 ALA A C 1
ATOM 2337 O O . ALA A 1 306 ? -3.900 -21.921 22.944 1.00 27.59 306 ALA A O 1
ATOM 2338 N N . ARG A 1 307 ? -5.505 -22.498 21.505 1.00 24.47 307 ARG A N 1
ATOM 2339 C CA . ARG A 1 307 ? -6.010 -23.644 22.240 1.00 24.47 307 ARG A CA 1
ATOM 2340 C C . ARG A 1 307 ? -5.304 -24.844 21.637 1.00 24.47 307 ARG A C 1
ATOM 2342 O O . ARG A 1 307 ? -5.522 -25.197 20.484 1.00 24.47 307 ARG A O 1
ATOM 2349 N N . LYS A 1 308 ? -4.464 -25.476 22.455 1.00 29.95 308 LYS A N 1
ATOM 2350 C CA . LYS A 1 308 ? -4.222 -26.915 22.376 1.00 29.95 308 LYS A CA 1
ATOM 2351 C C . LYS A 1 308 ? -5.583 -27.617 22.346 1.00 29.95 308 LYS A C 1
ATOM 2353 O O . LYS A 1 308 ? -6.155 -27.860 23.401 1.00 29.95 308 LYS A O 1
ATOM 2358 N N . THR A 1 309 ? -6.091 -27.936 21.167 1.00 24.45 309 THR A N 1
ATOM 2359 C CA . THR A 1 309 ? -7.082 -28.994 20.975 1.00 24.45 309 THR A CA 1
ATOM 2360 C C . THR A 1 309 ? -6.812 -29.630 19.625 1.00 24.45 309 THR A C 1
ATOM 2362 O O . THR A 1 309 ? -6.871 -28.972 18.591 1.00 24.45 309 THR A O 1
ATOM 2365 N N . ALA A 1 310 ? -6.451 -30.907 19.682 1.00 34.12 310 ALA A N 1
ATOM 2366 C CA . ALA A 1 310 ? -6.384 -31.809 18.549 1.00 34.12 310 ALA A CA 1
ATOM 2367 C C . ALA A 1 310 ? -7.718 -31.818 17.775 1.00 34.12 310 ALA A C 1
ATOM 2369 O O . ALA A 1 310 ? -8.775 -31.648 18.381 1.00 34.12 310 ALA A O 1
ATOM 2370 N N . GLY A 1 311 ? -7.653 -32.077 16.466 1.00 25.75 311 GLY A N 1
ATOM 2371 C CA . GLY A 1 311 ? -8.822 -32.321 15.612 1.00 25.75 311 GLY A CA 1
ATOM 2372 C C . GLY A 1 311 ? -8.973 -31.273 14.516 1.00 25.75 311 GLY A C 1
ATOM 2373 O O . GLY A 1 311 ? -9.537 -30.208 14.742 1.00 25.75 311 GLY A O 1
ATOM 2374 N N . GLY A 1 312 ? -8.427 -31.571 13.337 1.00 26.70 312 GLY A N 1
ATOM 2375 C CA . GLY A 1 312 ? -8.482 -30.696 12.172 1.00 26.70 312 GLY A CA 1
ATOM 2376 C C . GLY A 1 312 ? -9.852 -30.651 11.493 1.00 26.70 312 GLY A C 1
ATOM 2377 O O . GLY A 1 312 ? -10.612 -31.615 11.521 1.00 26.70 312 GLY A O 1
ATOM 2378 N N . ALA A 1 313 ? -10.095 -29.542 10.800 1.00 25.20 313 ALA A N 1
ATOM 2379 C CA . ALA A 1 313 ? -10.772 -29.556 9.510 1.00 25.20 313 ALA A CA 1
ATOM 2380 C C . ALA A 1 313 ? -9.688 -29.282 8.449 1.00 25.20 313 ALA A C 1
ATOM 2382 O O . ALA A 1 313 ? -8.836 -28.417 8.688 1.00 25.20 313 ALA A O 1
ATOM 2383 N N . PRO A 1 314 ? -9.639 -30.025 7.330 1.00 30.62 314 PRO A N 1
ATOM 2384 C CA . PRO A 1 314 ? -8.663 -29.750 6.288 1.00 30.62 314 PRO A CA 1
ATOM 2385 C C . PRO A 1 314 ? -8.937 -28.366 5.672 1.00 30.62 314 PRO A C 1
ATOM 2387 O O . PRO A 1 314 ? -10.093 -27.937 5.622 1.00 30.62 314 PRO A O 1
ATOM 2390 N N . PRO A 1 315 ? -7.894 -27.648 5.216 1.00 34.12 315 PRO A N 1
ATOM 2391 C CA . PRO A 1 315 ? -8.080 -26.430 4.438 1.00 34.12 315 PRO A CA 1
ATOM 2392 C C . PRO A 1 315 ? -8.905 -26.750 3.187 1.00 34.12 315 PRO A C 1
ATOM 2394 O O . PRO A 1 315 ? -8.784 -27.844 2.630 1.00 34.12 315 PRO A O 1
ATOM 2397 N N . ALA A 1 316 ? -9.751 -25.801 2.776 1.00 36.47 316 ALA A N 1
ATOM 2398 C CA . ALA A 1 316 ? -10.573 -25.907 1.575 1.00 36.47 316 ALA A CA 1
ATOM 2399 C C . ALA A 1 316 ? -9.756 -26.468 0.398 1.00 36.47 316 ALA A C 1
ATOM 2401 O O . ALA A 1 316 ? -8.602 -26.081 0.190 1.00 36.47 316 ALA A O 1
ATOM 2402 N N . SER A 1 317 ? -10.355 -27.413 -0.331 1.00 41.22 317 SER A N 1
ATOM 2403 C CA . SER A 1 317 ? -9.742 -28.102 -1.464 1.00 41.22 317 SER A CA 1
ATOM 2404 C C . SER A 1 317 ? -9.150 -27.082 -2.451 1.00 41.22 317 SER A C 1
ATOM 2406 O O . SER A 1 317 ? -9.729 -26.021 -2.694 1.00 41.22 317 SER A O 1
ATOM 2408 N N . GLY A 1 318 ? -7.990 -27.385 -3.051 1.00 41.09 318 GLY A N 1
ATOM 2409 C CA . GLY A 1 318 ? -7.324 -26.490 -4.017 1.00 41.09 318 GLY A CA 1
ATOM 2410 C C . GLY A 1 318 ? -8.203 -26.080 -5.212 1.00 41.09 318 GLY A C 1
ATOM 2411 O O . GLY A 1 318 ? -7.912 -25.095 -5.885 1.00 41.09 318 GLY A O 1
ATOM 2412 N N . ILE A 1 319 ? -9.316 -26.786 -5.430 1.00 44.75 319 ILE A N 1
ATOM 2413 C CA . ILE A 1 319 ? -10.334 -26.499 -6.444 1.00 44.75 319 ILE A CA 1
ATOM 2414 C C . ILE A 1 319 ? -11.137 -25.235 -6.096 1.00 44.75 319 ILE A C 1
ATOM 2416 O O . ILE A 1 319 ? -11.405 -24.433 -6.989 1.00 44.75 319 ILE A O 1
ATOM 2420 N N . GLY A 1 320 ? -11.463 -24.992 -4.821 1.00 42.28 320 GLY A N 1
ATOM 2421 C CA . GLY A 1 320 ? -12.201 -23.792 -4.400 1.00 42.28 320 GLY A CA 1
ATOM 2422 C C . GLY A 1 320 ? -11.405 -22.494 -4.587 1.00 42.28 320 GLY A C 1
ATOM 2423 O O . GLY A 1 320 ? -11.966 -21.453 -4.931 1.00 42.28 320 GLY A O 1
ATOM 2424 N N . ILE A 1 321 ? -10.081 -22.570 -4.431 1.00 44.41 321 ILE A N 1
ATOM 2425 C CA . ILE A 1 321 ? -9.152 -21.447 -4.628 1.00 44.41 321 ILE A CA 1
ATOM 2426 C C . ILE A 1 321 ? -8.939 -21.192 -6.126 1.00 44.41 321 ILE A C 1
ATOM 2428 O O . ILE A 1 321 ? -9.105 -20.061 -6.581 1.00 44.41 321 ILE A O 1
ATOM 2432 N N . LEU A 1 322 ? -8.687 -22.249 -6.910 1.00 48.03 322 LEU A N 1
ATOM 2433 C CA . LEU A 1 322 ? -8.548 -22.163 -8.368 1.00 48.03 322 LEU A CA 1
ATOM 2434 C C . LEU A 1 322 ? -9.824 -21.608 -9.030 1.00 48.03 322 LEU A C 1
ATOM 2436 O O . LEU A 1 322 ? -9.757 -20.789 -9.944 1.00 48.03 322 LEU A O 1
ATOM 2440 N N . LYS A 1 323 ? -10.999 -21.989 -8.516 1.00 52.16 323 LYS A N 1
ATOM 2441 C CA . LYS A 1 323 ? -12.300 -21.445 -8.927 1.00 52.16 323 LYS A CA 1
ATOM 2442 C C . LYS A 1 323 ? -12.385 -19.934 -8.715 1.00 52.16 323 LYS A C 1
ATOM 2444 O O . LYS A 1 323 ? -12.895 -19.228 -9.581 1.00 52.16 323 LYS A O 1
ATOM 2449 N N . HIS A 1 324 ? -11.902 -19.429 -7.581 1.00 47.31 324 HIS A N 1
ATOM 2450 C CA . HIS A 1 324 ? -11.948 -18.001 -7.272 1.00 47.31 324 HIS A CA 1
ATOM 2451 C C . HIS A 1 324 ? -10.994 -17.188 -8.157 1.00 47.31 324 HIS A C 1
ATOM 2453 O O . HIS A 1 324 ? -11.376 -16.128 -8.651 1.00 47.31 324 HIS A O 1
ATOM 2459 N N . GLU A 1 325 ? -9.793 -17.712 -8.408 1.00 49.28 325 GLU A N 1
ATOM 2460 C CA . GLU A 1 325 ? -8.760 -17.046 -9.207 1.00 49.28 325 GLU A CA 1
ATOM 2461 C C . GLU A 1 325 ? -9.049 -17.053 -10.713 1.00 49.28 325 GLU A C 1
ATOM 2463 O O . GLU A 1 325 ? -8.697 -16.096 -11.395 1.00 49.28 325 GLU A O 1
ATOM 2468 N N . LEU A 1 326 ? -9.723 -18.084 -11.239 1.00 56.84 326 LEU A N 1
ATOM 2469 C CA . LEU A 1 326 ? -10.052 -18.178 -12.668 1.00 56.84 326 LEU A CA 1
ATOM 2470 C C . LEU A 1 326 ? -11.348 -17.458 -13.050 1.00 56.84 326 LEU A C 1
ATOM 2472 O O . LEU A 1 326 ? -11.515 -17.057 -14.200 1.00 56.84 326 LEU A O 1
ATOM 2476 N N . ARG A 1 327 ? -12.264 -17.234 -12.104 1.00 56.19 327 ARG A N 1
ATOM 2477 C CA . ARG A 1 327 ? -13.551 -16.583 -12.392 1.00 56.19 327 ARG A CA 1
ATOM 2478 C C . ARG A 1 327 ? -13.379 -15.137 -12.877 1.00 56.19 327 ARG A C 1
ATOM 2480 O O . ARG A 1 327 ? -14.078 -14.703 -13.788 1.00 56.19 327 ARG A O 1
ATOM 2487 N N . ILE A 1 328 ? -12.426 -14.411 -12.294 1.00 47.66 328 ILE A N 1
ATOM 2488 C CA . ILE A 1 328 ? -12.124 -13.004 -12.609 1.00 47.66 328 ILE A CA 1
ATOM 2489 C C . ILE A 1 328 ? -11.571 -12.835 -14.039 1.00 47.66 328 ILE A C 1
ATOM 2491 O O . ILE A 1 328 ? -12.165 -12.083 -14.816 1.00 47.66 328 ILE A O 1
ATOM 2495 N N . PRO A 1 329 ? -10.493 -13.533 -14.451 1.00 46.50 329 PRO A N 1
ATOM 2496 C CA . PRO A 1 329 ? -9.979 -13.420 -15.814 1.00 46.50 329 PRO A CA 1
ATOM 2497 C C . PRO A 1 329 ? -10.979 -13.918 -16.867 1.00 46.50 329 PRO A C 1
ATOM 2499 O O . PRO A 1 329 ? -11.046 -13.335 -17.946 1.00 46.50 329 PRO A O 1
ATOM 2502 N N . VAL A 1 330 ? -11.809 -14.921 -16.561 1.00 63.16 330 VAL A N 1
ATOM 2503 C CA . VAL A 1 330 ? -12.839 -15.415 -17.494 1.00 63.16 330 VAL A CA 1
ATOM 2504 C C . VAL A 1 330 ? -13.951 -14.382 -17.717 1.00 63.16 330 VAL A C 1
ATOM 2506 O O . VAL A 1 330 ? -14.285 -14.088 -18.864 1.00 63.16 330 VAL A O 1
ATOM 2509 N N . HIS A 1 331 ? -14.466 -13.739 -16.663 1.00 52.00 331 HIS A N 1
ATOM 2510 C CA . HIS A 1 331 ? -15.424 -12.633 -16.822 1.00 52.00 331 HIS A CA 1
ATOM 2511 C C . HIS A 1 331 ? -14.833 -11.426 -17.564 1.00 52.00 331 HIS A C 1
ATOM 2513 O O . HIS A 1 331 ? -15.551 -10.725 -18.285 1.00 52.00 331 HIS A O 1
ATOM 2519 N N . ARG A 1 332 ? -13.524 -11.190 -17.426 1.00 51.88 332 ARG A N 1
ATOM 2520 C CA . ARG A 1 332 ? -12.810 -10.140 -18.160 1.00 51.88 332 ARG A CA 1
ATOM 2521 C C . ARG A 1 332 ? -12.763 -10.435 -19.662 1.00 51.88 332 ARG A C 1
ATOM 2523 O O . ARG A 1 332 ? -13.029 -9.540 -20.457 1.00 51.88 332 ARG A O 1
ATOM 2530 N N . ILE A 1 333 ? -12.510 -11.687 -20.045 1.00 64.94 333 ILE A N 1
ATOM 2531 C CA . ILE A 1 333 ? -12.565 -12.134 -21.447 1.00 64.94 333 ILE A CA 1
ATOM 2532 C C . ILE A 1 333 ? -13.965 -11.917 -22.030 1.00 64.94 333 ILE A C 1
ATOM 2534 O O . ILE A 1 333 ? -14.084 -11.324 -23.100 1.00 64.94 333 ILE A O 1
ATOM 2538 N N . LEU A 1 334 ? -15.018 -12.326 -21.313 1.00 59.06 334 LEU A N 1
ATOM 2539 C CA . LEU A 1 334 ? -16.407 -12.123 -21.748 1.00 59.06 334 LEU A CA 1
ATOM 2540 C C . LEU A 1 334 ? -16.728 -10.638 -21.962 1.00 59.06 334 LEU A C 1
ATOM 2542 O O . LEU A 1 334 ? -17.299 -10.264 -22.981 1.00 59.06 334 LEU A O 1
ATOM 2546 N N . SER A 1 335 ? -16.278 -9.782 -21.045 1.00 45.47 335 SER A N 1
ATOM 2547 C CA . SER A 1 335 ? -16.508 -8.336 -21.127 1.00 45.47 335 SER A CA 1
ATOM 2548 C C . SER A 1 335 ? -15.798 -7.689 -22.319 1.00 45.47 335 SER A C 1
ATOM 2550 O O . SER A 1 335 ? -16.381 -6.833 -22.980 1.00 45.47 335 SER A O 1
ATOM 2552 N N . TYR A 1 336 ? -14.566 -8.106 -22.628 1.00 59.78 336 TYR A N 1
ATOM 2553 C CA . TYR A 1 336 ? -13.866 -7.636 -23.826 1.00 59.78 336 TYR A CA 1
ATOM 2554 C C . TYR A 1 336 ? -14.503 -8.155 -25.113 1.00 59.78 336 TYR A C 1
ATOM 2556 O O . TYR A 1 336 ? -14.563 -7.417 -26.092 1.00 59.78 336 TYR A O 1
ATOM 2564 N N . CYS A 1 337 ? -15.028 -9.383 -25.113 1.00 66.12 337 CYS A N 1
ATOM 2565 C CA . CYS A 1 337 ? -15.770 -9.903 -26.260 1.00 66.12 337 CYS A CA 1
ATOM 2566 C C . CYS A 1 337 ? -17.027 -9.067 -26.543 1.00 66.12 337 CYS A C 1
ATOM 2568 O O . CYS A 1 337 ? -17.311 -8.765 -27.701 1.00 66.12 337 CYS A O 1
ATOM 2570 N N . ASP A 1 338 ? -17.752 -8.647 -25.504 1.00 59.53 338 ASP A N 1
ATOM 2571 C CA . ASP A 1 338 ? -18.922 -7.778 -25.658 1.00 59.53 338 ASP A CA 1
ATOM 2572 C C . ASP A 1 338 ? -18.544 -6.389 -26.196 1.00 59.53 338 ASP A C 1
ATOM 2574 O O . ASP A 1 338 ? -19.192 -5.888 -27.116 1.00 59.53 338 ASP A O 1
ATOM 2578 N N . LEU A 1 339 ? -17.476 -5.788 -25.661 1.00 54.88 339 LEU A N 1
ATOM 2579 C CA . LEU A 1 339 ? -17.015 -4.456 -26.063 1.00 54.88 339 LEU A CA 1
ATOM 2580 C C . LEU A 1 339 ? -16.532 -4.435 -27.519 1.00 54.88 339 LEU A C 1
ATOM 2582 O O . LEU A 1 339 ? -16.955 -3.585 -28.298 1.00 54.88 339 LEU A O 1
ATOM 2586 N N . LEU A 1 340 ? -15.737 -5.433 -27.916 1.00 70.81 340 LEU A N 1
ATOM 2587 C CA . LEU A 1 340 ? -15.288 -5.589 -29.300 1.00 70.81 340 LEU A CA 1
ATOM 2588 C C . LEU A 1 340 ? -16.469 -5.787 -30.252 1.00 70.81 340 LEU A C 1
ATOM 2590 O O . LEU A 1 340 ? -16.500 -5.197 -31.327 1.00 70.81 340 LEU A O 1
ATOM 2594 N N . ARG A 1 341 ? -17.485 -6.566 -29.863 1.00 77.88 341 ARG A N 1
ATOM 2595 C CA . ARG A 1 341 ? -18.689 -6.734 -30.691 1.00 77.88 341 ARG A CA 1
ATOM 2596 C C . ARG A 1 341 ? -19.448 -5.426 -30.890 1.00 77.88 341 ARG A C 1
ATOM 2598 O O . ARG A 1 341 ? -19.954 -5.210 -31.989 1.00 77.88 341 ARG A O 1
ATOM 2605 N N . GLN A 1 342 ? -19.521 -4.578 -29.868 1.00 63.78 342 GLN A N 1
ATOM 2606 C CA . GLN A 1 342 ? -20.167 -3.273 -29.974 1.00 63.78 342 GLN A CA 1
ATOM 2607 C C . GLN A 1 342 ? -19.399 -2.343 -30.926 1.00 63.78 342 GLN A C 1
ATOM 2609 O O . GLN A 1 342 ? -20.005 -1.783 -31.838 1.00 63.78 342 GLN A O 1
ATOM 2614 N N . GLU A 1 343 ? -18.073 -2.247 -30.791 1.00 63.88 343 GLU A N 1
ATOM 2615 C CA . GLU A 1 343 ? -17.229 -1.444 -31.692 1.00 63.88 343 GLU A CA 1
ATOM 2616 C C . GLU A 1 343 ? -17.331 -1.915 -33.150 1.00 63.88 343 GLU A C 1
ATOM 2618 O O . GLU A 1 343 ? -17.417 -1.110 -34.076 1.00 63.88 343 GLU A O 1
ATOM 2623 N N . MET A 1 344 ? -17.385 -3.229 -33.364 1.00 77.81 344 MET A N 1
ATOM 2624 C CA . MET A 1 344 ? -17.545 -3.843 -34.684 1.00 77.81 344 MET A CA 1
ATOM 2625 C C . MET A 1 344 ? -18.912 -3.549 -35.313 1.00 77.81 344 MET A C 1
ATOM 2627 O O . MET A 1 344 ? -19.021 -3.327 -36.522 1.00 77.81 344 MET A O 1
ATOM 2631 N N . GLU A 1 345 ? -19.969 -3.518 -34.504 1.00 72.06 345 GLU A N 1
ATOM 2632 C CA . GLU A 1 345 ? -21.316 -3.174 -34.956 1.00 72.06 345 GLU A CA 1
ATOM 2633 C C . GLU A 1 345 ? -21.432 -1.680 -35.301 1.00 72.06 345 GLU A C 1
ATOM 2635 O O . GLU A 1 345 ? -22.003 -1.334 -36.340 1.00 72.06 345 GLU A O 1
ATOM 2640 N N . GLU A 1 346 ? -20.804 -0.810 -34.507 1.00 68.06 346 GLU A N 1
ATOM 2641 C CA . GLU A 1 346 ? -20.701 0.633 -34.758 1.00 68.06 346 GLU A CA 1
ATOM 2642 C C . GLU A 1 346 ? -19.864 0.946 -36.012 1.00 68.06 346 GLU A C 1
ATOM 2644 O O . GLU A 1 346 ? -20.271 1.758 -36.849 1.00 68.06 346 GLU A O 1
ATOM 2649 N N . ALA A 1 347 ? -18.740 0.250 -36.201 1.00 78.19 347 ALA A N 1
ATOM 2650 C CA . ALA A 1 347 ? -17.869 0.385 -37.368 1.00 78.19 347 ALA A CA 1
ATOM 2651 C C . ALA A 1 347 ? -18.418 -0.302 -38.636 1.00 78.19 347 ALA A C 1
ATOM 2653 O O . ALA A 1 347 ? -17.867 -0.118 -39.722 1.00 78.19 347 ALA A O 1
ATOM 2654 N N . LYS A 1 348 ? -19.503 -1.087 -38.521 1.00 82.81 348 LYS A N 1
ATOM 2655 C CA . LYS A 1 348 ? -20.030 -1.994 -39.564 1.00 82.81 348 LYS A CA 1
ATOM 2656 C C . LYS A 1 348 ? -18.987 -2.987 -40.098 1.00 82.81 348 LYS A C 1
ATOM 2658 O O . LYS A 1 348 ? -19.141 -3.505 -41.206 1.00 82.81 348 LYS A O 1
ATOM 2663 N N . ASP A 1 349 ? -17.959 -3.274 -39.309 1.00 74.62 349 ASP A N 1
ATOM 2664 C CA . ASP A 1 349 ? -16.891 -4.205 -39.643 1.00 74.62 349 ASP A CA 1
ATOM 2665 C C . ASP A 1 349 ? -17.147 -5.538 -38.938 1.00 74.62 349 ASP A C 1
ATOM 2667 O O . ASP A 1 349 ? -17.066 -5.647 -37.719 1.00 74.62 349 ASP A O 1
ATOM 2671 N N . ARG A 1 350 ? -17.483 -6.569 -39.716 1.00 78.88 350 ARG A N 1
ATOM 2672 C CA . ARG A 1 350 ? -17.814 -7.905 -39.197 1.00 78.88 350 ARG A CA 1
ATOM 2673 C C . ARG A 1 350 ? -16.673 -8.908 -39.332 1.00 78.88 350 ARG A C 1
ATOM 2675 O O . ARG A 1 350 ? -16.902 -10.091 -39.101 1.00 78.88 350 ARG A O 1
ATOM 2682 N N . THR A 1 351 ? -15.469 -8.455 -39.680 1.00 84.19 351 THR A N 1
ATOM 2683 C CA . THR A 1 351 ? -14.348 -9.322 -40.084 1.00 84.19 351 THR A CA 1
ATOM 2684 C C . THR A 1 351 ? -14.012 -10.408 -39.055 1.00 84.19 351 THR A C 1
ATOM 2686 O O . THR A 1 351 ? -13.726 -11.531 -39.447 1.00 84.19 351 THR A O 1
ATOM 2689 N N . TYR A 1 352 ? -14.133 -10.114 -37.755 1.00 77.38 352 TYR A N 1
ATOM 2690 C CA . TYR A 1 352 ? -13.774 -11.028 -36.652 1.00 77.38 352 TYR A CA 1
ATOM 2691 C C . TYR A 1 352 ? -14.959 -11.439 -35.759 1.00 77.38 352 TYR A C 1
ATOM 2693 O O . TYR A 1 352 ? -14.770 -11.919 -34.641 1.00 77.38 352 TYR A O 1
ATOM 2701 N N . ILE A 1 353 ? -16.205 -11.213 -36.198 1.00 77.00 353 ILE A N 1
ATOM 2702 C CA . ILE A 1 353 ? -17.370 -11.362 -35.307 1.00 77.00 353 ILE A CA 1
ATOM 2703 C C . ILE A 1 353 ? -17.578 -12.814 -34.854 1.00 77.00 353 ILE A C 1
ATOM 2705 O O . ILE A 1 353 ? -18.024 -13.059 -33.732 1.00 77.00 353 ILE A O 1
ATOM 2709 N N . ASP A 1 354 ? -17.219 -13.778 -35.702 1.00 76.06 354 ASP A N 1
ATOM 2710 C CA . ASP A 1 354 ? -17.325 -15.204 -35.395 1.00 76.06 354 ASP A CA 1
ATOM 2711 C C . ASP A 1 354 ? -16.165 -15.701 -34.513 1.00 76.06 354 ASP A C 1
ATOM 2713 O O . ASP A 1 354 ? -16.375 -16.568 -33.658 1.00 76.06 354 ASP A O 1
ATOM 2717 N N . ASP A 1 355 ? -14.983 -15.086 -34.609 1.00 79.38 355 ASP A N 1
ATOM 2718 C CA . ASP A 1 355 ? -13.856 -15.356 -33.708 1.00 79.38 355 ASP A CA 1
ATOM 2719 C C . ASP A 1 355 ? -14.171 -14.877 -32.287 1.00 79.38 355 ASP A C 1
ATOM 2721 O O . ASP A 1 355 ? -14.038 -15.633 -31.321 1.00 79.38 355 ASP A O 1
ATOM 2725 N N . VAL A 1 356 ? -14.697 -13.653 -32.153 1.00 75.38 356 VAL A N 1
ATOM 2726 C CA . VAL A 1 356 ? -15.106 -13.098 -30.854 1.00 75.38 356 VAL A CA 1
ATOM 2727 C C . VAL A 1 356 ? -16.225 -13.935 -30.224 1.00 75.38 356 VAL A C 1
ATOM 2729 O O . VAL A 1 356 ? -16.183 -14.220 -29.028 1.00 75.38 356 VAL A O 1
ATOM 2732 N N . ARG A 1 357 ? -17.189 -14.422 -31.018 1.00 80.06 357 ARG A N 1
ATOM 2733 C CA . ARG A 1 357 ? -18.221 -15.366 -30.541 1.00 80.06 357 ARG A CA 1
ATOM 2734 C C . ARG A 1 357 ? -17.641 -16.698 -30.079 1.00 80.06 357 ARG A C 1
ATOM 2736 O O . ARG A 1 357 ? -18.159 -17.288 -29.134 1.00 80.06 357 ARG A O 1
ATOM 2743 N N . THR A 1 358 ? -16.590 -17.181 -30.732 1.00 82.56 358 THR A N 1
ATOM 2744 C CA . THR A 1 358 ? -15.925 -18.437 -30.365 1.00 82.56 358 THR A CA 1
ATOM 2745 C C . THR A 1 358 ? -15.200 -18.301 -29.028 1.00 82.56 358 THR A C 1
ATOM 2747 O O . THR A 1 358 ? -15.350 -19.165 -28.162 1.00 82.56 358 THR A O 1
ATOM 2750 N N . VAL A 1 359 ? -14.489 -17.190 -28.817 1.00 77.94 359 VAL A N 1
ATOM 2751 C CA . VAL A 1 359 ? -13.845 -16.870 -27.532 1.00 77.94 359 VAL A CA 1
ATOM 2752 C C . VAL A 1 359 ? -14.887 -16.691 -26.428 1.00 77.94 359 VAL A C 1
ATOM 2754 O O . VAL A 1 359 ? -14.731 -17.260 -25.348 1.00 77.94 359 VAL A O 1
ATOM 2757 N N . GLN A 1 360 ? -15.980 -15.976 -26.714 1.00 77.12 360 GLN A N 1
ATOM 2758 C CA . GLN A 1 360 ? -17.098 -15.796 -25.786 1.00 77.12 360 GLN A CA 1
ATOM 2759 C C . GLN A 1 360 ? -17.689 -17.149 -25.365 1.00 77.12 360 GLN A C 1
ATOM 2761 O O . GLN A 1 360 ? -17.778 -17.439 -24.177 1.00 77.12 360 GLN A O 1
ATOM 2766 N N . LYS A 1 361 ? -17.971 -18.035 -26.328 1.00 83.38 361 LYS A N 1
ATOM 2767 C CA . LYS A 1 361 ? -18.505 -19.377 -26.064 1.00 83.38 361 LYS A CA 1
ATOM 2768 C C . LYS A 1 361 ? -17.558 -20.242 -25.223 1.00 83.38 361 LYS A C 1
ATOM 2770 O O . LYS A 1 361 ? -18.019 -20.930 -24.320 1.00 83.38 361 LYS A O 1
ATOM 2775 N N . ALA A 1 362 ? -16.252 -20.205 -25.493 1.00 79.38 362 ALA A N 1
ATOM 2776 C CA . ALA A 1 362 ? -15.263 -20.958 -24.718 1.00 79.38 362 ALA A CA 1
ATOM 2777 C C . ALA A 1 362 ? -15.133 -20.436 -23.276 1.00 79.38 362 ALA A C 1
ATOM 2779 O O . ALA A 1 362 ? -14.984 -21.220 -22.337 1.00 79.38 362 ALA A O 1
ATOM 2780 N N . ALA A 1 363 ? -15.217 -19.117 -23.091 1.00 72.31 363 ALA A N 1
ATOM 2781 C CA . ALA A 1 363 ? -15.216 -18.493 -21.774 1.00 72.31 363 ALA A CA 1
ATOM 2782 C C . ALA A 1 363 ? -16.505 -18.807 -20.989 1.00 72.31 363 ALA A C 1
ATOM 2784 O O . ALA A 1 363 ? -16.419 -19.146 -19.808 1.00 72.31 363 ALA A O 1
ATOM 2785 N N . ASP A 1 364 ? -17.671 -18.789 -21.643 1.00 77.44 364 ASP A N 1
ATOM 2786 C CA . ASP A 1 364 ? -18.951 -19.203 -21.052 1.00 77.44 364 ASP A CA 1
ATOM 2787 C C . ASP A 1 364 ? -18.938 -20.685 -20.644 1.00 77.44 364 ASP A C 1
ATOM 2789 O O . ASP A 1 364 ? -19.403 -21.047 -19.564 1.00 77.44 364 ASP A O 1
ATOM 2793 N N . GLU A 1 365 ? -18.360 -21.558 -21.472 1.00 81.88 365 GLU A N 1
ATOM 2794 C CA . GLU A 1 365 ? -18.255 -22.995 -21.198 1.00 81.88 365 GLU A CA 1
ATOM 2795 C C . GLU A 1 365 ? -17.309 -23.288 -20.024 1.00 81.88 365 GLU A C 1
ATOM 2797 O O . GLU A 1 365 ? -17.621 -24.108 -19.156 1.00 81.88 365 GLU A O 1
ATOM 2802 N N . LEU A 1 366 ? -16.193 -22.562 -19.924 1.00 78.06 366 LEU A N 1
ATOM 2803 C CA . LEU A 1 366 ? -15.293 -22.639 -18.774 1.00 78.06 366 LEU A CA 1
ATOM 2804 C C . LEU A 1 366 ? -15.968 -22.130 -17.494 1.00 78.06 366 LEU A C 1
ATOM 2806 O O . LEU A 1 366 ? -15.842 -22.762 -16.444 1.00 78.06 366 LEU A O 1
ATOM 2810 N N . LEU A 1 367 ? -16.721 -21.030 -17.570 1.00 75.19 367 LEU A N 1
ATOM 2811 C CA . LEU A 1 367 ? -17.481 -20.511 -16.434 1.00 75.19 367 LEU A CA 1
ATOM 2812 C C . LEU A 1 367 ? -18.548 -21.517 -15.974 1.00 75.19 367 LEU A C 1
ATOM 2814 O O . LEU A 1 367 ? -18.656 -21.798 -14.781 1.00 75.19 367 LEU A O 1
ATOM 2818 N N . PHE A 1 368 ? -19.259 -22.140 -16.915 1.00 76.12 368 PHE A N 1
ATOM 2819 C CA . PHE A 1 368 ? -20.245 -23.185 -16.644 1.00 76.12 368 PHE A CA 1
ATOM 2820 C C . PHE A 1 368 ? -19.630 -24.422 -15.969 1.00 76.12 368 PHE A C 1
ATOM 2822 O O . PHE A 1 368 ? -20.203 -24.970 -15.024 1.00 76.12 368 PHE A O 1
ATOM 2829 N N . LEU A 1 369 ? -18.441 -24.856 -16.398 1.00 74.31 369 LEU A N 1
ATOM 2830 C CA . LEU A 1 369 ? -17.706 -25.956 -15.759 1.00 74.31 369 LEU A CA 1
ATOM 2831 C C . LEU A 1 369 ? -17.265 -25.607 -14.329 1.00 74.31 369 LEU A C 1
ATOM 2833 O O . LEU A 1 369 ? -17.334 -26.462 -13.445 1.00 74.31 369 LEU A O 1
ATOM 2837 N N . LEU A 1 370 ? -16.863 -24.356 -14.090 1.00 68.12 370 LEU A N 1
ATOM 2838 C CA . LEU A 1 370 ? -16.498 -23.841 -12.764 1.00 68.12 370 LEU A CA 1
ATOM 2839 C C . LEU A 1 370 ? -17.702 -23.698 -11.816 1.00 68.12 370 LEU A C 1
ATOM 2841 O O . LEU A 1 370 ? -17.527 -23.682 -10.596 1.00 68.12 370 LEU A O 1
ATOM 2845 N N . GLU A 1 371 ? -18.917 -23.580 -12.353 1.00 66.69 371 GLU A N 1
ATOM 2846 C CA . GLU A 1 371 ? -20.163 -23.491 -11.580 1.00 66.69 371 GLU A CA 1
ATOM 2847 C C . GLU A 1 371 ? -20.775 -24.871 -11.294 1.00 66.69 371 GLU A C 1
ATOM 2849 O O . GLU A 1 371 ? -21.315 -25.093 -10.213 1.00 66.69 371 GLU A O 1
ATOM 2854 N N . ARG A 1 372 ? -20.619 -25.858 -12.188 1.00 63.66 372 ARG A N 1
ATOM 2855 C CA . ARG A 1 372 ? -21.106 -27.239 -11.967 1.00 63.66 372 ARG A CA 1
ATOM 2856 C C . ARG A 1 372 ? -20.424 -27.978 -10.818 1.00 63.66 372 ARG A C 1
ATOM 2858 O O . ARG A 1 372 ? -21.011 -28.912 -10.273 1.00 63.66 372 ARG A O 1
ATOM 2865 N N . THR A 1 373 ? -19.216 -27.580 -10.438 1.00 57.12 373 THR A N 1
ATOM 2866 C CA . THR A 1 373 ? -18.511 -28.126 -9.271 1.00 57.12 373 THR A CA 1
ATOM 2867 C C . THR A 1 373 ? -19.137 -27.718 -7.931 1.00 57.12 373 THR A C 1
ATOM 2869 O O . THR A 1 373 ? -18.840 -28.377 -6.941 1.00 57.12 373 THR A O 1
ATOM 2872 N N . ASP A 1 374 ? -20.066 -26.745 -7.882 1.00 48.03 374 ASP A N 1
ATOM 2873 C CA . ASP A 1 374 ? -20.829 -26.429 -6.653 1.00 48.03 374 ASP A CA 1
ATOM 2874 C C . ASP A 1 374 ? -21.756 -27.573 -6.210 1.00 48.03 374 ASP A C 1
ATOM 2876 O O . ASP A 1 374 ? -22.029 -27.718 -5.024 1.00 48.03 374 ASP A O 1
ATOM 2880 N N . GLN A 1 375 ? -22.237 -28.419 -7.130 1.00 44.09 375 GLN A N 1
ATOM 2881 C CA . GLN A 1 375 ? -23.275 -29.411 -6.806 1.00 44.09 375 GLN A CA 1
ATOM 2882 C C . GLN A 1 375 ? -22.748 -30.777 -6.333 1.00 44.09 375 GLN A C 1
ATOM 2884 O O . GLN A 1 375 ? -23.546 -31.644 -5.972 1.00 44.09 375 GLN A O 1
ATOM 2889 N N . GLN A 1 376 ? -21.428 -31.001 -6.335 1.00 42.47 376 GLN A N 1
ATOM 2890 C CA . GLN A 1 376 ? -20.832 -32.269 -5.882 1.00 42.47 376 GLN A CA 1
ATOM 2891 C C . GLN A 1 376 ? -20.231 -32.219 -4.467 1.00 42.47 376 GLN A C 1
ATOM 2893 O O . GLN A 1 376 ? -20.121 -33.276 -3.848 1.00 42.47 376 GLN A O 1
ATOM 2898 N N . GLU A 1 377 ? -19.910 -31.042 -3.912 1.00 42.22 377 GLU A N 1
ATOM 2899 C CA . GLU A 1 377 ? -19.391 -30.928 -2.533 1.00 42.22 377 GLU A CA 1
ATOM 2900 C C . GLU A 1 377 ? -20.491 -31.048 -1.450 1.00 42.22 377 GLU A C 1
ATOM 2902 O O . GLU A 1 377 ? -20.193 -31.421 -0.318 1.00 42.22 377 GLU A O 1
ATOM 2907 N N . GLU A 1 378 ? -21.776 -30.859 -1.781 1.00 35.56 378 GLU A N 1
ATOM 2908 C CA . GLU A 1 378 ? -22.899 -30.977 -0.824 1.00 35.56 378 GLU A CA 1
ATOM 2909 C C . GLU A 1 378 ? -23.392 -32.423 -0.558 1.00 35.56 378 GLU A C 1
ATOM 2911 O O . GLU A 1 378 ? -24.337 -32.624 0.207 1.00 35.56 378 GLU A O 1
ATOM 2916 N N . ARG A 1 379 ? -22.789 -33.463 -1.161 1.00 29.75 379 ARG A N 1
ATOM 2917 C CA . ARG A 1 379 ? -23.345 -34.838 -1.170 1.00 29.75 379 ARG A CA 1
ATOM 2918 C C . ARG A 1 379 ? -22.414 -35.942 -0.644 1.00 29.75 379 ARG A C 1
ATOM 2920 O O . ARG A 1 379 ? -22.261 -36.978 -1.286 1.00 29.75 379 ARG A O 1
ATOM 2927 N N . VAL A 1 380 ? -21.857 -35.792 0.559 1.00 30.94 380 VAL A N 1
ATOM 2928 C CA . VAL A 1 380 ? -21.216 -36.922 1.270 1.00 30.94 380 VAL A CA 1
ATOM 2929 C C . VAL A 1 380 ? -21.806 -37.081 2.682 1.00 30.94 380 VAL A C 1
ATOM 2931 O O . VAL A 1 380 ? -21.580 -36.214 3.525 1.00 30.94 380 VAL A O 1
ATOM 2934 N N . PRO A 1 381 ? -22.565 -38.159 2.977 1.00 29.55 381 PRO A N 1
ATOM 2935 C CA . PRO A 1 381 ? -23.032 -38.465 4.327 1.00 29.55 381 PRO A CA 1
ATOM 2936 C C . PRO A 1 381 ? -21.898 -39.034 5.190 1.00 29.55 381 PRO A C 1
ATOM 2938 O O . PRO A 1 381 ? -21.088 -39.837 4.731 1.00 29.55 381 PRO A O 1
ATOM 2941 N N . SER A 1 382 ? -21.870 -38.631 6.458 1.00 34.16 382 SER A N 1
ATOM 2942 C CA . SER A 1 382 ? -20.924 -39.079 7.482 1.00 34.16 382 SER A CA 1
ATOM 2943 C C . SER A 1 382 ? -21.245 -40.482 8.012 1.00 34.16 382 SER A C 1
ATOM 2945 O O . SER A 1 382 ? -22.342 -40.687 8.531 1.00 34.16 382 SER A O 1
ATOM 2947 N N . GLU A 1 383 ? -20.267 -41.390 8.017 1.00 25.66 383 GLU A N 1
ATOM 2948 C CA . GLU A 1 383 ? -20.266 -42.596 8.864 1.00 25.66 383 GLU A CA 1
ATOM 2949 C C . GLU A 1 383 ? -18.897 -42.820 9.548 1.00 25.66 383 GLU A C 1
ATOM 2951 O O . GLU A 1 383 ? -17.893 -42.258 9.102 1.00 25.66 383 GLU A O 1
ATOM 2956 N N . PRO A 1 384 ? -18.856 -43.539 10.692 1.00 28.64 384 PRO A N 1
ATOM 2957 C CA . PRO A 1 384 ? -17.942 -43.228 11.787 1.00 28.64 384 PRO A CA 1
ATOM 2958 C C . PRO A 1 384 ? -16.699 -44.129 11.891 1.00 28.64 384 PRO A C 1
ATOM 2960 O O . PRO A 1 384 ? -16.591 -45.201 11.304 1.00 28.64 384 PRO A O 1
ATOM 2963 N N . ALA A 1 385 ? -15.755 -43.640 12.698 1.00 35.44 385 ALA A N 1
ATOM 2964 C CA . ALA A 1 385 ? -14.395 -44.125 12.905 1.00 35.44 385 ALA A CA 1
ATOM 2965 C C . ALA A 1 385 ? -14.249 -45.514 13.566 1.00 35.44 385 ALA A C 1
ATOM 2967 O O . ALA A 1 385 ? -14.902 -45.813 14.562 1.00 35.44 385 ALA A O 1
ATOM 2968 N N . SER A 1 386 ? -13.272 -46.290 13.079 1.00 25.02 386 SER A N 1
ATOM 2969 C CA . SER A 1 386 ? -12.521 -47.373 13.753 1.00 25.02 386 SER A CA 1
ATOM 2970 C C . SER A 1 386 ? -11.380 -47.769 12.787 1.00 25.02 386 SER A C 1
ATOM 2972 O O . SER A 1 386 ? -11.613 -47.751 11.586 1.00 25.02 386 SER A O 1
ATOM 2974 N N . SER A 1 387 ? -10.120 -48.073 13.106 1.00 24.56 387 SER A N 1
ATOM 2975 C CA . SER A 1 387 ? -9.412 -48.501 14.312 1.00 24.56 387 SER A CA 1
ATOM 2976 C C . SER A 1 387 ? -7.909 -48.192 14.156 1.00 24.56 387 SER A C 1
ATOM 2978 O O . SER A 1 387 ? -7.378 -48.188 13.048 1.00 24.56 387 SER A O 1
ATOM 2980 N N . VAL A 1 388 ? -7.224 -47.990 15.280 1.00 25.81 388 VAL A N 1
ATOM 2981 C CA . VAL A 1 388 ? -5.781 -47.717 15.430 1.00 25.81 388 VAL A CA 1
ATOM 2982 C C . VAL A 1 388 ? -4.948 -49.014 15.440 1.00 25.81 388 VAL A C 1
ATOM 2984 O O . VAL A 1 388 ? -5.456 -50.020 15.930 1.00 25.81 388 VAL A O 1
ATOM 2987 N N . MET A 1 389 ? -3.666 -48.928 15.017 1.00 23.95 389 MET A N 1
ATOM 2988 C CA . MET A 1 389 ? -2.421 -49.591 15.534 1.00 23.95 389 MET A CA 1
ATOM 2989 C C . MET A 1 389 ? -1.544 -50.219 14.414 1.00 23.95 389 MET A C 1
ATOM 2991 O O . MET A 1 389 ? -2.096 -50.613 13.392 1.00 23.95 389 MET A O 1
ATOM 2995 N N . PRO A 1 390 ? -0.233 -50.507 14.625 1.00 28.50 390 PRO A N 1
ATOM 2996 C CA . PRO A 1 390 ? 0.846 -49.724 15.253 1.00 28.50 390 PRO A CA 1
ATOM 2997 C C . PRO A 1 390 ? 2.155 -49.696 14.400 1.00 28.50 390 PRO A C 1
ATOM 2999 O O . PRO A 1 390 ? 2.254 -50.310 13.343 1.00 28.50 390 PRO A O 1
ATOM 3002 N N . VAL A 1 391 ? 3.176 -48.975 14.881 1.00 29.50 391 VAL A N 1
ATOM 3003 C CA . VAL A 1 391 ? 4.508 -48.769 14.262 1.00 29.50 391 VAL A CA 1
ATOM 3004 C C . VAL A 1 391 ? 5.560 -49.787 14.754 1.00 29.50 391 VAL A C 1
ATOM 3006 O O . VAL A 1 391 ? 5.507 -50.175 15.920 1.00 29.50 391 VAL A O 1
ATOM 3009 N N . ALA A 1 392 ? 6.557 -50.058 13.882 1.00 25.69 392 ALA A N 1
ATOM 3010 C CA . ALA A 1 392 ? 7.978 -50.451 14.100 1.00 25.69 392 ALA A CA 1
ATOM 3011 C C . ALA A 1 392 ? 8.373 -51.878 13.620 1.00 25.69 392 ALA A C 1
ATOM 3013 O O . ALA A 1 392 ? 7.489 -52.732 13.579 1.00 25.69 392 ALA A O 1
ATOM 3014 N N . PRO A 1 393 ? 9.664 -52.204 13.326 1.00 29.22 393 PRO A N 1
ATOM 3015 C CA . PRO A 1 393 ? 10.893 -51.393 13.380 1.00 29.22 393 PRO A CA 1
ATOM 3016 C C . PRO A 1 393 ? 11.844 -51.495 12.150 1.00 29.22 393 PRO A C 1
ATOM 3018 O O . PRO A 1 393 ? 11.660 -52.251 11.202 1.00 29.22 393 PRO A O 1
ATOM 3021 N N . GLU A 1 394 ? 12.898 -50.692 12.248 1.00 31.30 394 GLU A N 1
ATOM 3022 C CA . GLU A 1 394 ? 14.093 -50.503 11.422 1.00 31.30 394 GLU A CA 1
ATOM 3023 C C . GLU A 1 394 ? 15.123 -51.649 11.594 1.00 31.30 394 GLU A C 1
ATOM 3025 O O . GLU A 1 394 ? 15.479 -51.962 12.732 1.00 31.30 394 GLU A O 1
ATOM 3030 N N . ASN A 1 395 ? 15.599 -52.274 10.497 1.00 26.02 395 ASN A N 1
ATOM 3031 C CA . ASN A 1 395 ? 17.028 -52.543 10.197 1.00 26.02 395 ASN A CA 1
ATOM 3032 C C . ASN A 1 395 ? 17.303 -53.598 9.096 1.00 26.02 395 ASN A C 1
ATOM 3034 O O . ASN A 1 395 ? 16.758 -54.698 9.117 1.00 26.02 395 ASN A O 1
ATOM 3038 N N . ALA A 1 396 ? 18.332 -53.263 8.294 1.00 25.44 396 ALA A N 1
ATOM 3039 C CA . ALA A 1 396 ? 19.226 -54.089 7.455 1.00 25.44 396 ALA A CA 1
ATOM 3040 C C . ALA A 1 396 ? 18.825 -54.373 5.982 1.00 25.44 396 ALA A C 1
ATOM 3042 O O . ALA A 1 396 ? 17.649 -54.535 5.678 1.00 25.44 396 ALA A O 1
ATOM 3043 N N . PRO A 1 397 ? 19.799 -54.616 5.075 1.00 27.12 397 PRO A N 1
ATOM 3044 C CA . PRO A 1 397 ? 20.973 -53.799 4.724 1.00 27.12 397 PRO A CA 1
ATOM 3045 C C . PRO A 1 397 ? 21.092 -53.545 3.191 1.00 27.12 397 PRO A C 1
ATOM 3047 O O . PRO A 1 397 ? 20.524 -54.265 2.376 1.00 27.12 397 PRO A O 1
ATOM 3050 N N . LEU A 1 398 ? 21.876 -52.534 2.791 1.00 32.72 398 LEU A N 1
ATOM 3051 C CA . LEU A 1 398 ? 22.187 -52.195 1.386 1.00 32.72 398 LEU A CA 1
ATOM 3052 C C . LEU A 1 398 ? 23.071 -53.252 0.694 1.00 32.72 398 LEU A C 1
ATOM 3054 O O . LEU A 1 398 ? 24.062 -53.694 1.280 1.00 32.72 398 LEU A O 1
ATOM 3058 N N . PRO A 1 399 ? 22.821 -53.524 -0.602 1.00 24.83 399 PRO A N 1
ATOM 3059 C CA . PRO A 1 399 ? 23.932 -53.617 -1.550 1.00 24.83 399 PRO A CA 1
ATOM 3060 C C . PRO A 1 399 ? 23.663 -52.960 -2.923 1.00 24.83 399 PRO A C 1
ATOM 3062 O O . PRO A 1 399 ? 22.692 -53.262 -3.603 1.00 24.83 399 PRO A O 1
ATOM 3065 N N . GLY A 1 400 ? 24.621 -52.130 -3.353 1.00 24.31 400 GLY A N 1
ATOM 3066 C CA . GLY A 1 400 ? 25.291 -52.268 -4.657 1.00 24.31 400 GLY A CA 1
ATOM 3067 C C . GLY A 1 400 ? 24.547 -51.937 -5.959 1.00 24.31 400 GLY A C 1
ATOM 3068 O O . GLY A 1 400 ? 23.967 -52.801 -6.597 1.00 24.31 400 GLY A O 1
ATOM 3069 N N . THR A 1 401 ? 24.737 -50.695 -6.412 1.00 27.11 401 THR A N 1
ATOM 3070 C CA . THR A 1 401 ? 24.905 -50.209 -7.803 1.00 27.11 401 THR A CA 1
ATOM 3071 C C . THR A 1 401 ? 24.749 -51.200 -8.981 1.00 27.11 401 THR A C 1
ATOM 3073 O O . THR A 1 401 ? 25.631 -52.033 -9.195 1.00 27.11 401 THR A O 1
ATOM 3076 N N . ARG A 1 402 ? 23.792 -50.949 -9.893 1.00 24.05 402 ARG A N 1
ATOM 3077 C CA . ARG A 1 402 ? 24.022 -50.368 -11.246 1.00 24.05 402 ARG A CA 1
ATOM 3078 C C . ARG A 1 402 ? 22.774 -50.419 -12.151 1.00 24.05 402 ARG A C 1
ATOM 3080 O O . ARG A 1 402 ? 22.168 -51.466 -12.309 1.00 24.05 402 ARG A O 1
ATOM 3087 N N . SER A 1 403 ? 22.599 -49.303 -12.869 1.00 25.12 403 SER A N 1
ATOM 3088 C CA . SER A 1 403 ? 22.011 -49.134 -14.210 1.00 25.12 403 SER A CA 1
ATOM 3089 C C . SER A 1 403 ? 20.492 -49.246 -14.377 1.00 25.12 403 SER A C 1
ATOM 3091 O O . SER A 1 403 ? 19.981 -50.286 -14.773 1.00 25.12 403 SER A O 1
ATOM 3093 N N . GLU A 1 404 ? 19.812 -48.104 -14.261 1.00 24.81 404 GLU A N 1
ATOM 3094 C CA . GLU A 1 404 ? 18.547 -47.849 -14.957 1.00 24.81 404 GLU A CA 1
ATOM 3095 C C . GLU A 1 404 ? 18.807 -46.828 -16.072 1.00 24.81 404 GLU A C 1
ATOM 3097 O O . GLU A 1 404 ? 19.036 -45.644 -15.822 1.00 24.81 404 GLU A O 1
ATOM 3102 N N . SER A 1 405 ? 18.825 -47.315 -17.313 1.00 25.83 405 SER A N 1
ATOM 3103 C CA . SER A 1 405 ? 18.590 -46.507 -18.504 1.00 25.83 405 SER A CA 1
ATOM 3104 C C . SER A 1 405 ? 17.132 -46.687 -18.916 1.00 25.83 405 SER A C 1
ATOM 3106 O O . SER A 1 405 ? 16.721 -47.822 -19.142 1.00 25.83 405 SER A O 1
ATOM 3108 N N . GLU A 1 406 ? 16.441 -45.554 -19.075 1.00 28.83 406 GLU A N 1
ATOM 3109 C CA . GLU A 1 406 ? 15.218 -45.340 -19.870 1.00 28.83 406 GLU A CA 1
ATOM 3110 C C . GLU A 1 406 ? 13.959 -46.068 -19.345 1.00 28.83 406 GLU A C 1
ATOM 3112 O O . GLU A 1 406 ? 13.903 -47.283 -19.235 1.00 28.83 406 GLU A O 1
ATOM 3117 N N . ILE A 1 407 ? 12.870 -45.378 -18.988 1.00 28.28 407 ILE A N 1
ATOM 3118 C CA . ILE A 1 407 ? 12.009 -44.584 -19.876 1.00 28.28 407 ILE A CA 1
ATOM 3119 C C . ILE A 1 407 ? 11.201 -43.553 -19.050 1.00 28.28 407 ILE A C 1
ATOM 3121 O O . ILE A 1 407 ? 10.559 -43.914 -18.068 1.00 28.28 407 ILE A O 1
ATOM 3125 N N . GLY A 1 408 ? 11.143 -42.298 -19.531 1.00 25.02 408 GLY A N 1
ATOM 3126 C CA . GLY A 1 408 ? 9.919 -41.479 -19.458 1.00 25.02 408 GLY A CA 1
ATOM 3127 C C . GLY A 1 408 ? 9.789 -40.364 -18.408 1.00 25.02 408 GLY A C 1
ATOM 3128 O O . GLY A 1 408 ? 8.785 -40.327 -17.705 1.00 25.02 408 GLY A O 1
ATOM 3129 N N . ALA A 1 409 ? 10.717 -39.401 -18.345 1.00 26.86 409 ALA A N 1
ATOM 3130 C CA . ALA A 1 409 ? 10.481 -38.128 -17.649 1.00 26.86 409 ALA A CA 1
ATOM 3131 C C . ALA A 1 409 ? 9.853 -37.077 -18.591 1.00 26.86 409 ALA A C 1
ATOM 3133 O O . ALA A 1 409 ? 10.450 -36.710 -19.603 1.00 26.86 409 ALA A O 1
ATOM 3134 N N . SER A 1 410 ? 8.677 -36.551 -18.229 1.00 27.78 410 SER A N 1
ATOM 3135 C CA . SER A 1 410 ? 8.195 -35.230 -18.674 1.00 27.78 410 SER A CA 1
ATOM 3136 C C . SER A 1 410 ? 8.815 -34.119 -17.802 1.00 27.78 410 SER A C 1
ATOM 3138 O O . SER A 1 410 ? 9.205 -34.382 -16.664 1.00 27.78 410 SER A O 1
ATOM 3140 N N . PRO A 1 411 ? 8.979 -32.892 -18.330 1.00 34.66 411 PRO A N 1
ATOM 3141 C CA . PRO A 1 411 ? 10.148 -32.066 -18.044 1.00 34.66 411 PRO A CA 1
ATOM 3142 C C . PRO A 1 411 ? 10.045 -31.251 -16.749 1.00 34.66 411 PRO A C 1
ATOM 3144 O O . PRO A 1 411 ? 9.125 -30.462 -16.544 1.00 34.66 411 PRO A O 1
ATOM 3147 N N . SER A 1 412 ? 11.079 -31.392 -15.924 1.00 32.00 412 SER A N 1
ATOM 3148 C CA . SER A 1 412 ? 11.452 -30.518 -14.815 1.00 32.00 412 SER A CA 1
ATOM 3149 C C . SER A 1 412 ? 12.216 -29.264 -15.284 1.00 32.00 412 SER A C 1
ATOM 3151 O O . SER A 1 412 ? 12.966 -29.324 -16.255 1.00 32.00 412 SER A O 1
ATOM 3153 N N . SER A 1 413 ? 12.059 -28.170 -14.525 1.00 38.44 413 SER A N 1
ATOM 3154 C CA . SER A 1 413 ? 12.943 -26.989 -14.387 1.00 38.44 413 SER A CA 1
ATOM 3155 C C . SER A 1 413 ? 13.410 -26.246 -15.656 1.00 38.44 413 SER A C 1
ATOM 3157 O O . SER A 1 413 ? 14.478 -26.492 -16.216 1.00 38.44 413 SER A O 1
ATOM 3159 N N . SER A 1 414 ? 12.690 -25.186 -16.048 1.00 42.09 414 SER A N 1
ATOM 3160 C CA . SER A 1 414 ? 13.244 -24.206 -16.994 1.00 42.09 414 SER A CA 1
ATOM 3161 C C . SER A 1 414 ? 14.309 -23.339 -16.310 1.00 42.09 414 SER A C 1
ATOM 3163 O O . SER A 1 414 ? 14.015 -22.679 -15.314 1.00 42.09 414 SER A O 1
ATOM 3165 N N . ALA A 1 415 ? 15.521 -23.293 -16.863 1.00 54.56 415 ALA A N 1
ATOM 3166 C CA . ALA A 1 415 ? 16.585 -22.394 -16.417 1.00 54.56 415 ALA A CA 1
ATOM 3167 C C . ALA A 1 415 ? 16.122 -20.909 -16.360 1.00 54.56 415 ALA A C 1
ATOM 3169 O O . ALA A 1 415 ? 15.309 -20.476 -17.191 1.00 54.56 415 ALA A O 1
ATOM 3170 N N . PRO A 1 416 ? 16.639 -20.099 -15.416 1.00 68.12 416 PRO A N 1
ATOM 3171 C CA . PRO A 1 416 ? 16.161 -18.736 -15.159 1.00 68.12 416 PRO A CA 1
ATOM 3172 C C . PRO A 1 416 ? 16.365 -17.757 -16.329 1.00 68.12 416 PRO A C 1
ATOM 3174 O O . PRO A 1 416 ? 15.592 -16.812 -16.440 1.00 68.12 416 PRO A O 1
ATOM 3177 N N . GLY A 1 417 ? 17.252 -18.037 -17.288 1.00 87.19 417 GLY A N 1
ATOM 3178 C CA . GLY A 1 417 ? 17.393 -17.288 -18.548 1.00 87.19 417 GLY A CA 1
ATOM 3179 C C . GLY A 1 417 ? 18.849 -17.210 -19.010 1.00 87.19 417 GLY A C 1
ATOM 3180 O O . GLY A 1 417 ? 19.744 -17.708 -18.321 1.00 87.19 417 GLY A O 1
ATOM 3181 N N . ARG A 1 418 ? 19.104 -16.604 -20.173 1.00 95.19 418 ARG A N 1
ATOM 3182 C CA . ARG A 1 418 ? 20.442 -16.305 -20.699 1.00 95.19 418 ARG A CA 1
ATOM 3183 C C . ARG A 1 418 ? 20.717 -14.801 -20.666 1.00 95.19 418 ARG A C 1
ATOM 3185 O O . ARG A 1 418 ? 19.945 -14.031 -21.228 1.00 95.19 418 ARG A O 1
ATOM 3192 N N . ILE A 1 419 ? 21.829 -14.394 -20.066 1.00 97.50 419 ILE A N 1
ATOM 3193 C CA . ILE A 1 419 ? 22.224 -12.989 -19.909 1.00 97.50 419 ILE A CA 1
ATOM 3194 C C . ILE A 1 419 ? 23.537 -12.746 -20.651 1.00 97.50 419 ILE A C 1
ATOM 3196 O O . ILE A 1 419 ? 24.468 -13.540 -20.524 1.00 97.50 419 ILE A O 1
ATOM 3200 N N . LEU A 1 420 ? 23.606 -11.651 -21.404 1.00 97.94 420 LEU A N 1
ATOM 3201 C CA . LEU A 1 420 ? 24.856 -11.127 -21.950 1.00 97.94 420 LEU A CA 1
ATOM 3202 C C . LEU A 1 420 ? 25.389 -10.037 -21.016 1.00 97.94 420 LEU A C 1
ATOM 3204 O O . LEU A 1 420 ? 24.679 -9.069 -20.757 1.00 97.94 420 LEU A O 1
ATOM 3208 N N . VAL A 1 421 ? 26.612 -10.185 -20.517 1.00 97.50 421 VAL A N 1
ATOM 3209 C CA . VAL A 1 421 ? 27.304 -9.169 -19.711 1.00 97.50 421 VAL A CA 1
ATOM 3210 C C . VAL A 1 421 ? 28.411 -8.549 -20.555 1.00 97.50 421 VAL A C 1
ATOM 3212 O O . VAL A 1 421 ? 29.249 -9.266 -21.096 1.00 97.50 421 VAL A O 1
ATOM 3215 N N . VAL A 1 422 ? 28.412 -7.226 -20.669 1.00 96.50 422 VAL A N 1
ATOM 3216 C CA . VAL A 1 422 ? 29.334 -6.477 -21.525 1.00 96.50 422 VAL A CA 1
ATOM 3217 C C . VAL A 1 422 ? 30.068 -5.437 -20.691 1.00 96.50 422 VAL A C 1
ATOM 3219 O O . VAL A 1 422 ? 29.433 -4.564 -20.100 1.00 96.50 422 VAL A O 1
ATOM 3222 N N . SER A 1 423 ? 31.392 -5.536 -20.628 1.00 91.19 423 SER A N 1
ATOM 3223 C CA . SER A 1 423 ? 32.259 -4.603 -19.904 1.00 91.19 423 SER A CA 1
ATOM 3224 C C . SER A 1 423 ? 33.680 -4.705 -20.440 1.00 91.19 423 SER A C 1
ATOM 3226 O O . SER A 1 423 ? 34.125 -5.796 -20.782 1.00 91.19 423 SER A O 1
ATOM 3228 N N . HIS A 1 424 ? 34.392 -3.581 -20.486 1.00 88.00 424 HIS A N 1
ATOM 3229 C CA . HIS A 1 424 ? 35.805 -3.553 -20.879 1.00 88.00 424 HIS A CA 1
ATOM 3230 C C . HIS A 1 424 ? 36.754 -3.931 -19.726 1.00 88.00 424 HIS A C 1
ATOM 3232 O O . HIS A 1 424 ? 37.954 -4.087 -19.944 1.00 88.00 424 HIS A O 1
ATOM 3238 N N . ASP A 1 425 ? 36.226 -4.077 -18.506 1.00 86.12 425 ASP A N 1
ATOM 3239 C CA . ASP A 1 425 ? 36.960 -4.507 -17.319 1.00 86.12 425 ASP A CA 1
ATOM 3240 C C . ASP A 1 425 ? 36.751 -6.009 -17.060 1.00 86.12 425 ASP A C 1
ATOM 3242 O O . ASP A 1 425 ? 35.662 -6.460 -16.688 1.00 86.12 425 ASP A O 1
ATOM 3246 N N . GLU A 1 426 ? 37.818 -6.795 -17.217 1.00 86.69 426 GLU A N 1
ATOM 3247 C CA . GLU A 1 426 ? 37.798 -8.247 -17.004 1.00 86.69 426 GLU A CA 1
ATOM 3248 C C . GLU A 1 426 ? 37.376 -8.632 -15.578 1.00 86.69 426 GLU A C 1
ATOM 3250 O O . GLU A 1 426 ? 36.684 -9.637 -15.390 1.00 86.69 426 GLU A O 1
ATOM 3255 N N . ALA A 1 427 ? 37.731 -7.826 -14.569 1.00 75.94 427 ALA A N 1
ATOM 3256 C CA . ALA A 1 427 ? 37.345 -8.090 -13.185 1.00 75.94 427 ALA A CA 1
ATOM 3257 C C . ALA A 1 427 ? 35.828 -7.948 -12.996 1.00 75.94 427 ALA A C 1
ATOM 3259 O O . ALA A 1 427 ? 35.193 -8.793 -12.359 1.00 75.94 427 ALA A O 1
ATOM 3260 N N . THR A 1 428 ? 35.224 -6.921 -13.600 1.00 80.25 428 THR A N 1
ATOM 3261 C CA . THR A 1 428 ? 33.767 -6.754 -13.645 1.00 80.25 428 THR A CA 1
ATOM 3262 C C . THR A 1 428 ? 33.089 -7.944 -14.322 1.00 80.25 428 THR A C 1
ATOM 3264 O O . THR A 1 428 ? 32.104 -8.462 -13.785 1.00 80.25 428 THR A O 1
ATOM 3267 N N . LEU A 1 429 ? 33.600 -8.392 -15.475 1.00 85.06 429 LEU A N 1
ATOM 3268 C CA . LEU A 1 429 ? 33.045 -9.542 -16.196 1.00 85.06 429 LEU A CA 1
ATOM 3269 C C . LEU A 1 429 ? 33.061 -10.813 -15.336 1.00 85.06 429 LEU A C 1
ATOM 3271 O O . LEU A 1 429 ? 32.041 -11.500 -15.254 1.00 85.06 429 LEU A O 1
ATOM 3275 N N . ASP A 1 430 ? 34.176 -11.109 -14.665 1.00 79.81 430 ASP A N 1
ATOM 3276 C CA . ASP A 1 430 ? 34.314 -12.293 -13.808 1.00 79.81 430 ASP A CA 1
ATOM 3277 C C . ASP A 1 430 ? 33.357 -12.247 -12.606 1.00 79.81 430 ASP A C 1
ATOM 3279 O O . ASP A 1 430 ? 32.618 -13.206 -12.358 1.00 79.81 430 ASP A O 1
ATOM 3283 N N . VAL A 1 431 ? 33.298 -11.114 -11.898 1.00 78.50 431 VAL A N 1
ATOM 3284 C CA . VAL A 1 431 ? 32.439 -10.954 -10.715 1.00 78.50 431 VAL A CA 1
ATOM 3285 C C . VAL A 1 431 ? 30.958 -11.074 -11.081 1.00 78.50 431 VAL A C 1
ATOM 3287 O O . VAL A 1 431 ? 30.225 -11.832 -10.439 1.00 78.50 431 VAL A O 1
ATOM 3290 N N . LEU A 1 432 ? 30.502 -10.367 -12.121 1.00 85.38 432 LEU A N 1
ATOM 3291 C CA . LEU A 1 432 ? 29.101 -10.407 -12.549 1.00 85.38 432 LEU A CA 1
ATOM 3292 C C . LEU A 1 432 ? 28.710 -11.769 -13.115 1.00 85.38 432 LEU A C 1
ATOM 3294 O O . LEU A 1 432 ? 27.615 -12.258 -12.827 1.00 85.38 432 LEU A O 1
ATOM 3298 N N . SER A 1 433 ? 29.608 -12.403 -13.871 1.00 87.12 433 SER A N 1
ATOM 3299 C CA . SER A 1 433 ? 29.388 -13.743 -14.407 1.00 87.12 433 SER A CA 1
ATOM 3300 C C . SER A 1 433 ? 29.207 -14.765 -13.290 1.00 87.12 433 SER A C 1
ATOM 3302 O O . SER A 1 433 ? 28.196 -15.468 -13.268 1.00 87.12 433 SER A O 1
ATOM 3304 N N . ARG A 1 434 ? 30.107 -14.795 -12.296 1.00 78.75 434 ARG A N 1
ATOM 3305 C CA . ARG A 1 434 ? 29.994 -15.706 -11.143 1.00 78.75 434 ARG A CA 1
ATOM 3306 C C . ARG A 1 434 ? 28.738 -15.445 -10.325 1.00 78.75 434 ARG A C 1
ATOM 3308 O O . ARG A 1 434 ? 28.057 -16.397 -9.946 1.00 78.75 434 ARG A O 1
ATOM 3315 N N . PHE A 1 435 ? 28.419 -14.177 -10.072 1.00 85.00 435 PHE A N 1
ATOM 3316 C CA . PHE A 1 435 ? 27.227 -13.805 -9.319 1.00 85.00 435 PHE A CA 1
ATOM 3317 C C . PHE A 1 435 ? 25.946 -14.302 -10.002 1.00 85.00 435 PHE A C 1
ATOM 3319 O O . PHE A 1 435 ? 25.157 -15.016 -9.383 1.00 85.00 435 PHE A O 1
ATOM 3326 N N . LEU A 1 436 ? 25.756 -13.978 -11.284 1.00 87.50 436 LEU A N 1
ATOM 3327 C CA . LEU A 1 436 ? 24.552 -14.346 -12.035 1.00 87.50 436 LEU A CA 1
ATOM 3328 C C . LEU A 1 436 ? 24.487 -15.856 -12.313 1.00 87.50 436 LEU A C 1
ATOM 3330 O O . LEU A 1 436 ? 23.417 -16.456 -12.190 1.00 87.50 436 LEU A O 1
ATOM 3334 N N . ALA A 1 437 ? 25.619 -16.501 -12.604 1.00 89.62 437 ALA A N 1
ATOM 3335 C CA . ALA A 1 437 ? 25.687 -17.955 -12.748 1.00 89.62 437 ALA A CA 1
ATOM 3336 C C . ALA A 1 437 ? 25.330 -18.675 -11.437 1.00 89.62 437 ALA A C 1
ATOM 3338 O O . ALA A 1 437 ? 24.590 -19.658 -11.460 1.00 89.62 437 ALA A O 1
ATOM 3339 N N . GLY A 1 438 ? 25.757 -18.145 -10.283 1.00 78.25 438 GLY A N 1
ATOM 3340 C CA . GLY A 1 438 ? 25.368 -18.641 -8.958 1.00 78.25 438 GLY A CA 1
ATOM 3341 C C . GLY A 1 438 ? 23.866 -18.525 -8.664 1.00 78.25 438 GLY A C 1
ATOM 3342 O O . GLY A 1 438 ? 23.351 -19.238 -7.806 1.00 78.25 438 GLY A O 1
ATOM 3343 N N . LYS A 1 439 ? 23.143 -17.672 -9.399 1.00 84.00 439 LYS A N 1
ATOM 3344 C CA . LYS A 1 439 ? 21.672 -17.562 -9.378 1.00 84.00 439 LYS A CA 1
ATOM 3345 C C . LYS A 1 439 ? 20.987 -18.414 -10.456 1.00 84.00 439 LYS A C 1
ATOM 3347 O O . LYS A 1 439 ? 19.772 -18.359 -10.607 1.00 84.00 439 LYS A O 1
ATOM 3352 N N . GLY A 1 440 ? 21.754 -19.223 -11.187 1.00 87.69 440 GLY A N 1
ATOM 3353 C CA . GLY A 1 440 ? 21.278 -20.181 -12.184 1.00 87.69 440 GLY A CA 1
ATOM 3354 C C . GLY A 1 440 ? 21.205 -19.647 -13.618 1.00 87.69 440 GLY A C 1
ATOM 3355 O O . GLY A 1 440 ? 20.795 -20.392 -14.511 1.00 87.69 440 GLY A O 1
ATOM 3356 N N . TYR A 1 441 ? 21.569 -18.385 -13.874 1.00 92.75 441 TYR A N 1
ATOM 3357 C CA . TYR A 1 441 ? 21.542 -17.818 -15.226 1.00 92.75 441 TYR A CA 1
ATOM 3358 C C . TYR A 1 441 ? 22.660 -18.389 -16.100 1.00 92.75 441 TYR A C 1
ATOM 3360 O O . TYR A 1 441 ? 23.776 -18.633 -15.643 1.00 92.75 441 TYR A O 1
ATOM 3368 N N . ARG A 1 442 ? 22.384 -18.557 -17.397 1.00 95.75 442 ARG A N 1
ATOM 3369 C CA . ARG A 1 442 ? 23.434 -18.819 -18.389 1.00 95.75 442 ARG A CA 1
ATOM 3370 C C . ARG A 1 442 ? 24.052 -17.488 -18.788 1.00 95.75 442 ARG A C 1
ATOM 3372 O O . ARG A 1 442 ? 23.378 -16.690 -19.432 1.00 95.75 442 ARG A O 1
ATOM 3379 N N . VAL A 1 443 ? 25.302 -17.252 -18.413 1.00 96.25 443 VAL A N 1
ATOM 3380 C CA . VAL A 1 443 ? 25.974 -15.980 -18.691 1.00 96.25 443 VAL A CA 1
ATOM 3381 C C . VAL A 1 443 ? 26.915 -16.126 -19.880 1.00 96.25 443 VAL A C 1
ATOM 3383 O O . VAL A 1 443 ? 27.737 -17.040 -19.917 1.00 96.25 443 VAL A O 1
ATOM 3386 N N . THR A 1 444 ? 26.793 -15.216 -20.839 1.00 97.06 444 THR A N 1
ATOM 3387 C CA . THR A 1 444 ? 27.797 -14.968 -21.877 1.00 97.06 444 THR A CA 1
ATOM 3388 C C . THR A 1 444 ? 28.441 -13.621 -21.588 1.00 97.06 444 THR A C 1
ATOM 3390 O O . THR A 1 444 ? 27.757 -12.698 -21.148 1.00 97.06 444 THR A O 1
ATOM 3393 N N . VAL A 1 445 ? 29.748 -13.510 -21.805 1.00 96.62 445 VAL A N 1
ATOM 3394 C CA . VAL A 1 445 ? 30.506 -12.277 -21.571 1.00 96.62 445 VAL A CA 1
ATOM 3395 C C . VAL A 1 445 ? 31.050 -11.737 -22.888 1.00 96.62 445 VAL A C 1
ATOM 3397 O O . VAL A 1 445 ? 31.466 -12.518 -23.741 1.00 96.62 445 VAL A O 1
ATOM 3400 N N . ALA A 1 446 ? 31.071 -10.415 -23.031 1.00 94.56 446 ALA A N 1
ATOM 3401 C CA . ALA A 1 446 ? 31.711 -9.719 -24.140 1.00 94.56 446 ALA A CA 1
ATOM 3402 C C . ALA A 1 446 ? 32.561 -8.561 -23.602 1.00 94.56 446 ALA A C 1
ATOM 3404 O O . ALA A 1 446 ? 32.087 -7.755 -22.803 1.00 94.56 446 ALA A O 1
ATOM 3405 N N . ALA A 1 447 ? 33.811 -8.466 -24.055 1.00 91.44 447 ALA A N 1
ATOM 3406 C CA . ALA A 1 447 ? 34.724 -7.397 -23.638 1.00 91.44 447 ALA A CA 1
ATOM 3407 C C . ALA A 1 447 ? 34.500 -6.077 -24.402 1.00 91.44 447 ALA A C 1
ATOM 3409 O O . ALA A 1 447 ? 34.980 -5.021 -24.002 1.00 91.44 447 ALA A O 1
ATOM 3410 N N . GLU A 1 448 ? 33.768 -6.131 -25.520 1.00 90.25 448 GLU A N 1
ATOM 3411 C CA . GLU A 1 448 ? 33.590 -5.000 -26.427 1.00 90.25 448 GLU A CA 1
ATOM 3412 C C . GLU A 1 448 ? 32.145 -4.887 -26.920 1.00 90.25 448 GLU A C 1
ATOM 3414 O O . GLU A 1 448 ? 31.479 -5.881 -27.217 1.00 90.25 448 GLU A O 1
ATOM 3419 N N . GLY A 1 449 ? 31.667 -3.654 -27.105 1.00 90.56 449 GLY A N 1
ATOM 3420 C CA . GLY A 1 449 ? 30.305 -3.409 -27.582 1.00 90.56 449 GLY A CA 1
ATOM 3421 C C . GLY A 1 449 ? 30.026 -3.912 -29.004 1.00 90.56 449 GLY A C 1
ATOM 3422 O O . GLY A 1 449 ? 28.897 -4.293 -29.307 1.00 90.56 449 GLY A O 1
ATOM 3423 N N . ARG A 1 450 ? 31.040 -3.982 -29.881 1.00 92.00 450 ARG A N 1
ATOM 3424 C CA . ARG A 1 450 ? 30.883 -4.554 -31.231 1.00 92.00 450 ARG A CA 1
ATOM 3425 C C . ARG A 1 450 ? 30.617 -6.059 -31.167 1.00 92.00 450 ARG A C 1
ATOM 3427 O O . ARG A 1 450 ? 29.699 -6.524 -31.838 1.00 92.00 450 ARG A O 1
ATOM 3434 N N . GLN A 1 451 ? 31.352 -6.769 -30.308 1.00 92.94 451 GLN A N 1
ATOM 3435 C CA . GLN A 1 451 ? 31.105 -8.182 -30.025 1.00 92.94 451 GLN A CA 1
ATOM 3436 C C . GLN A 1 451 ? 29.689 -8.383 -29.473 1.00 92.94 451 GLN A C 1
ATOM 3438 O O . GLN A 1 451 ? 28.982 -9.273 -29.922 1.00 92.94 451 GLN A O 1
ATOM 3443 N N . ALA A 1 452 ? 29.224 -7.507 -28.575 1.00 94.06 452 ALA A N 1
ATOM 3444 C CA . ALA A 1 452 ? 27.870 -7.601 -28.031 1.00 94.06 452 ALA A CA 1
ATOM 3445 C C . ALA A 1 452 ? 26.769 -7.478 -29.103 1.00 94.06 452 ALA A C 1
ATOM 3447 O O . ALA A 1 452 ? 25.772 -8.201 -29.058 1.00 94.06 452 ALA A O 1
ATOM 3448 N N . ILE A 1 453 ? 26.937 -6.581 -30.081 1.00 94.88 453 ILE A N 1
ATOM 3449 C CA . ILE A 1 453 ? 25.994 -6.428 -31.203 1.00 94.88 453 ILE A CA 1
ATOM 3450 C C . ILE A 1 453 ? 25.990 -7.686 -32.083 1.00 94.88 453 ILE A C 1
ATOM 3452 O O . ILE A 1 453 ? 24.920 -8.156 -32.474 1.00 94.88 453 ILE A O 1
ATOM 3456 N N . GLU A 1 454 ? 27.168 -8.238 -32.378 1.00 94.12 454 GLU A N 1
ATOM 3457 C CA . GLU A 1 454 ? 27.329 -9.470 -33.157 1.00 94.12 454 GLU A CA 1
ATOM 3458 C C . GLU A 1 454 ? 26.713 -10.677 -32.434 1.00 94.12 454 GLU A C 1
ATOM 3460 O O . GLU A 1 454 ? 25.888 -11.397 -33.004 1.00 94.12 454 GLU A O 1
ATOM 3465 N N . ASP A 1 455 ? 27.000 -10.831 -31.142 1.00 92.88 455 ASP A N 1
ATOM 3466 C CA . ASP A 1 455 ? 26.464 -11.894 -30.296 1.00 92.88 455 ASP A CA 1
ATOM 3467 C C . ASP A 1 455 ? 24.934 -11.875 -30.262 1.00 92.88 455 ASP A C 1
ATOM 3469 O O . ASP A 1 455 ? 24.302 -12.922 -30.407 1.00 92.88 455 ASP A O 1
ATOM 3473 N N . VAL A 1 456 ? 24.315 -10.700 -30.102 1.00 94.25 456 VAL A N 1
ATOM 3474 C CA . VAL A 1 456 ? 22.847 -10.542 -30.131 1.00 94.25 456 VAL A CA 1
ATOM 3475 C C . VAL A 1 456 ? 22.254 -10.864 -31.514 1.00 94.25 456 VAL A C 1
ATOM 3477 O O . VAL A 1 456 ? 21.085 -11.259 -31.623 1.00 94.25 456 VAL A O 1
ATOM 3480 N N . GLY A 1 457 ? 23.040 -10.695 -32.578 1.00 89.88 457 GLY A N 1
ATOM 3481 C CA . GLY A 1 457 ? 22.679 -11.102 -33.934 1.00 89.88 457 GLY A CA 1
ATOM 3482 C C . GLY A 1 457 ? 22.667 -12.622 -34.111 1.00 89.88 457 GLY A C 1
ATOM 3483 O O . GLY A 1 457 ? 21.771 -13.153 -34.766 1.00 89.88 457 GLY A O 1
ATOM 3484 N N . HIS A 1 458 ? 23.617 -13.329 -33.496 1.00 89.88 458 HIS A N 1
ATOM 3485 C CA . HIS A 1 458 ? 23.770 -14.781 -33.636 1.00 89.88 458 HIS A CA 1
ATOM 3486 C C . HIS A 1 458 ? 22.996 -15.602 -32.604 1.00 89.88 458 HIS A C 1
ATOM 3488 O O . HIS A 1 458 ? 22.652 -16.756 -32.864 1.00 89.88 458 HIS A O 1
ATOM 3494 N N . GLN A 1 459 ? 22.741 -15.044 -31.423 1.00 88.94 459 GLN A N 1
ATOM 3495 C CA . GLN A 1 459 ? 22.175 -15.765 -30.289 1.00 88.94 459 GLN A CA 1
ATOM 3496 C C . GLN A 1 459 ? 21.058 -14.964 -29.619 1.00 88.94 459 GLN A C 1
ATOM 3498 O O . GLN A 1 459 ? 21.045 -13.736 -29.595 1.00 88.94 459 GLN A O 1
ATOM 3503 N N . SER A 1 460 ? 20.095 -15.678 -29.034 1.00 89.69 460 SER A N 1
ATOM 3504 C CA . SER A 1 460 ? 19.030 -15.058 -28.251 1.00 89.69 460 SER A CA 1
ATOM 3505 C C . SER A 1 460 ? 19.451 -14.898 -26.792 1.00 89.69 460 SER A C 1
ATOM 3507 O O . SER A 1 460 ? 19.730 -15.888 -26.113 1.00 89.69 460 SER A O 1
ATOM 3509 N N . TYR A 1 461 ? 19.395 -13.668 -26.296 1.00 95.50 461 TYR A N 1
ATOM 3510 C CA . TYR A 1 461 ? 19.580 -13.329 -24.885 1.00 95.50 461 TYR A CA 1
ATOM 3511 C C . TYR A 1 461 ? 18.269 -12.864 -24.288 1.00 95.50 461 TYR A C 1
ATOM 3513 O O . TYR A 1 461 ? 17.485 -12.248 -25.004 1.00 95.50 461 TYR A O 1
ATOM 3521 N N . ASP A 1 462 ? 18.028 -13.166 -23.015 1.00 95.06 462 ASP A N 1
ATOM 3522 C CA . ASP A 1 462 ? 16.874 -12.708 -22.238 1.00 95.06 462 ASP A CA 1
ATOM 3523 C C . ASP A 1 462 ? 17.088 -11.324 -21.619 1.00 95.06 462 ASP A C 1
ATOM 3525 O O . ASP A 1 462 ? 16.111 -10.636 -21.337 1.00 95.06 462 ASP A O 1
ATOM 3529 N N . LEU A 1 463 ? 18.347 -10.909 -21.453 1.00 97.38 463 LEU A N 1
ATOM 3530 C CA . LEU A 1 463 ? 18.743 -9.590 -20.966 1.00 97.38 463 LEU A CA 1
ATOM 3531 C C . LEU A 1 463 ? 20.191 -9.277 -21.376 1.00 97.38 463 LEU A C 1
ATOM 3533 O O . LEU A 1 463 ? 21.016 -10.189 -21.473 1.00 97.38 463 LEU A O 1
ATOM 3537 N N . VAL A 1 464 ? 20.500 -7.994 -21.574 1.00 97.94 464 VAL A N 1
ATOM 3538 C CA . VAL A 1 464 ? 21.873 -7.482 -21.703 1.00 97.94 464 VAL A CA 1
ATOM 3539 C C . VAL A 1 464 ? 22.182 -6.561 -20.524 1.00 97.94 464 VAL A C 1
ATOM 3541 O O . VAL A 1 464 ? 21.447 -5.607 -20.274 1.00 97.94 464 VAL A O 1
ATOM 3544 N N . LEU A 1 465 ? 23.265 -6.842 -19.808 1.00 97.31 465 LEU A N 1
ATOM 3545 C CA . LEU A 1 465 ? 23.858 -5.957 -18.812 1.00 97.31 465 LEU A CA 1
ATOM 3546 C C . LEU A 1 465 ? 25.094 -5.317 -19.443 1.00 97.31 465 LEU A C 1
ATOM 3548 O O . LEU A 1 465 ? 26.026 -6.027 -19.811 1.00 97.31 465 LEU A O 1
ATOM 3552 N N . LEU A 1 466 ? 25.078 -4.001 -19.626 1.00 97.19 466 LEU A N 1
ATOM 3553 C CA . LEU A 1 466 ? 25.988 -3.308 -20.535 1.00 97.19 466 LEU A CA 1
ATOM 3554 C C . LEU A 1 466 ? 26.656 -2.123 -19.855 1.00 97.19 466 LEU A C 1
ATOM 3556 O O . LEU A 1 466 ? 25.978 -1.211 -19.400 1.00 97.19 466 LEU A O 1
ATOM 3560 N N . GLU A 1 467 ? 27.978 -2.094 -19.834 1.00 93.88 467 GLU A N 1
ATOM 3561 C CA . GLU A 1 467 ? 28.727 -0.931 -19.377 1.00 93.88 467 GLU A CA 1
ATOM 3562 C C . GLU A 1 467 ? 28.547 0.271 -20.314 1.00 93.88 467 GLU A C 1
ATOM 3564 O O . GLU A 1 467 ? 28.625 0.141 -21.536 1.00 93.88 467 GLU A O 1
ATOM 3569 N N . ALA A 1 468 ? 28.277 1.445 -19.739 1.00 90.75 468 ALA A N 1
ATOM 3570 C CA . ALA A 1 468 ? 28.055 2.674 -20.495 1.00 90.75 468 ALA A CA 1
ATOM 3571 C C . ALA A 1 468 ? 29.361 3.261 -21.043 1.00 90.75 468 ALA A C 1
ATOM 3573 O O . ALA A 1 468 ? 29.421 3.644 -22.213 1.00 90.75 468 ALA A O 1
ATOM 3574 N N . ASP A 1 469 ? 30.407 3.280 -20.220 1.00 87.38 469 ASP A N 1
ATOM 3575 C CA . ASP A 1 469 ? 31.708 3.835 -20.576 1.00 87.38 469 ASP A CA 1
ATOM 3576 C C . ASP A 1 469 ? 32.615 2.724 -21.103 1.00 87.38 469 ASP A C 1
ATOM 3578 O O . ASP A 1 469 ? 33.165 1.933 -20.341 1.00 87.38 469 ASP A O 1
ATOM 3582 N N . MET A 1 470 ? 32.749 2.648 -22.428 1.00 89.25 470 MET A N 1
ATOM 3583 C CA . MET A 1 470 ? 33.601 1.671 -23.105 1.00 89.25 470 MET A CA 1
ATOM 3584 C C . MET A 1 470 ? 34.475 2.360 -24.171 1.00 89.25 470 MET A C 1
ATOM 3586 O O . MET A 1 470 ? 33.981 3.260 -24.854 1.00 89.25 470 MET A O 1
ATOM 3590 N N . PRO A 1 471 ? 35.747 1.947 -24.365 1.00 76.50 471 PRO A N 1
ATOM 3591 C CA . PRO A 1 471 ? 36.712 2.695 -25.185 1.00 76.50 471 PRO A CA 1
ATOM 3592 C C . PRO A 1 471 ? 36.393 2.776 -26.685 1.00 76.50 471 PRO A C 1
ATOM 3594 O O . PRO A 1 471 ? 36.688 3.786 -27.319 1.00 76.50 471 PRO A O 1
ATOM 3597 N N . SER A 1 472 ? 35.836 1.710 -27.269 1.00 83.00 472 SER A N 1
ATOM 3598 C CA . SER A 1 472 ? 35.669 1.596 -28.730 1.00 83.00 472 SER A CA 1
ATOM 3599 C C . SER A 1 472 ? 34.317 2.111 -29.221 1.00 83.00 472 SER A C 1
ATOM 3601 O O . SER A 1 472 ? 34.229 2.841 -30.203 1.00 83.00 472 SER A O 1
ATOM 3603 N N . ILE A 1 473 ? 33.246 1.696 -28.553 1.00 88.38 473 ILE A N 1
ATOM 3604 C CA . ILE A 1 473 ? 31.870 2.113 -28.814 1.00 88.38 473 ILE A CA 1
ATOM 3605 C C . ILE A 1 473 ? 31.210 2.278 -27.453 1.00 88.38 473 ILE A C 1
ATOM 3607 O O . ILE A 1 473 ? 31.328 1.378 -26.623 1.00 88.38 473 ILE A O 1
ATOM 3611 N N . SER A 1 474 ? 30.548 3.410 -27.212 1.00 91.19 474 SER A N 1
ATOM 3612 C CA . SER A 1 474 ? 29.895 3.636 -25.923 1.00 91.19 474 SER A CA 1
ATOM 3613 C C . SER A 1 474 ? 28.735 2.654 -25.728 1.00 91.19 474 SER A C 1
ATOM 3615 O O . SER A 1 474 ? 28.101 2.211 -26.691 1.00 91.19 474 SER A O 1
ATOM 3617 N N . GLY A 1 475 ? 28.408 2.316 -24.481 1.00 91.38 475 GLY A N 1
ATOM 3618 C CA . GLY A 1 475 ? 27.236 1.493 -24.184 1.00 91.38 475 GLY A CA 1
ATOM 3619 C C . GLY A 1 475 ? 25.939 2.141 -24.674 1.00 91.38 475 GLY A C 1
ATOM 3620 O O . GLY A 1 475 ? 25.044 1.449 -25.150 1.00 91.38 475 GLY A O 1
ATOM 3621 N N . LEU A 1 476 ? 25.858 3.473 -24.662 1.00 92.38 476 LEU A N 1
ATOM 3622 C CA . LEU A 1 476 ? 24.742 4.222 -25.245 1.00 92.38 476 LEU A CA 1
ATOM 3623 C C . LEU A 1 476 ? 24.617 3.945 -26.751 1.00 92.38 476 LEU A C 1
ATOM 3625 O O . LEU A 1 476 ? 23.530 3.623 -27.230 1.00 92.38 476 LEU A O 1
ATOM 3629 N N . ASP A 1 477 ? 25.713 4.007 -27.507 1.00 93.38 477 ASP A N 1
ATOM 3630 C CA . ASP A 1 477 ? 25.717 3.708 -28.946 1.00 93.38 477 ASP A CA 1
ATOM 3631 C C . ASP A 1 477 ? 25.343 2.250 -29.234 1.00 93.38 477 ASP A C 1
ATOM 3633 O O . ASP A 1 477 ? 24.609 1.968 -30.186 1.00 93.38 477 ASP A O 1
ATOM 3637 N N . VAL A 1 478 ? 25.788 1.318 -28.385 1.00 96.00 478 VAL A N 1
ATOM 3638 C CA . VAL A 1 478 ? 25.380 -0.091 -28.457 1.00 96.00 478 VAL A CA 1
ATOM 3639 C C . VAL A 1 478 ? 23.872 -0.221 -28.255 1.00 96.00 478 VAL A C 1
ATOM 3641 O O . VAL A 1 478 ? 23.221 -0.893 -29.055 1.00 96.00 478 VAL A O 1
ATOM 3644 N N . VAL A 1 479 ? 23.279 0.452 -27.261 1.00 96.06 479 VAL A N 1
ATOM 3645 C CA . VAL A 1 479 ? 21.817 0.457 -27.075 1.00 96.06 479 VAL A CA 1
ATOM 3646 C C . VAL A 1 479 ? 21.121 0.966 -28.335 1.00 96.06 479 VAL A C 1
ATOM 3648 O O . VAL A 1 479 ? 20.230 0.287 -28.846 1.00 96.06 479 VAL A O 1
ATOM 3651 N N . HIS A 1 480 ? 21.547 2.102 -28.891 1.00 93.62 480 HIS A N 1
ATOM 3652 C CA . HIS A 1 480 ? 20.959 2.639 -30.121 1.00 93.62 480 HIS A CA 1
ATOM 3653 C C . HIS A 1 480 ? 21.064 1.654 -31.293 1.00 93.62 480 HIS A C 1
ATOM 3655 O O . HIS A 1 480 ? 20.106 1.491 -32.051 1.00 93.62 480 HIS A O 1
ATOM 3661 N N . ALA A 1 481 ? 22.199 0.966 -31.445 1.00 94.31 481 ALA A N 1
ATOM 3662 C CA . ALA A 1 481 ? 22.384 -0.053 -32.473 1.00 94.31 481 ALA A CA 1
ATOM 3663 C C . ALA A 1 481 ? 21.443 -1.252 -32.271 1.00 94.31 481 ALA A C 1
ATOM 3665 O O . ALA A 1 481 ? 20.783 -1.674 -33.221 1.00 94.31 481 ALA A O 1
ATOM 3666 N N . LEU A 1 482 ? 21.314 -1.751 -31.039 1.00 94.75 482 LEU A N 1
ATOM 3667 C CA . LEU A 1 482 ? 20.403 -2.847 -30.696 1.00 94.75 482 LEU A CA 1
ATOM 3668 C C . LEU A 1 482 ? 18.934 -2.469 -30.929 1.00 94.75 482 LEU A C 1
ATOM 3670 O O . LEU A 1 482 ? 18.147 -3.295 -31.388 1.00 94.75 482 LEU A O 1
ATOM 3674 N N . ARG A 1 483 ? 18.551 -1.213 -30.673 1.00 93.44 483 ARG A N 1
ATOM 3675 C CA . ARG A 1 483 ? 17.172 -0.734 -30.872 1.00 93.44 483 ARG A CA 1
ATOM 3676 C C . ARG A 1 483 ? 16.750 -0.624 -32.330 1.00 93.44 483 ARG A C 1
ATOM 3678 O O . ARG A 1 483 ? 15.553 -0.642 -32.600 1.00 93.44 483 ARG A O 1
ATOM 3685 N N . LYS A 1 484 ? 17.696 -0.594 -33.273 1.00 91.81 484 LYS A N 1
ATOM 3686 C CA . LYS A 1 484 ? 17.384 -0.677 -34.711 1.00 91.81 484 LYS A CA 1
ATOM 3687 C C . LYS A 1 484 ? 16.853 -2.052 -35.123 1.00 91.81 484 LYS A C 1
ATOM 3689 O O . LYS A 1 484 ? 16.186 -2.147 -36.147 1.00 91.81 484 LYS A O 1
ATOM 3694 N N . THR A 1 485 ? 17.152 -3.105 -34.361 1.00 87.75 485 THR A N 1
ATOM 3695 C CA . THR A 1 485 ? 16.812 -4.494 -34.721 1.00 87.75 485 THR A CA 1
ATOM 3696 C C . THR A 1 485 ? 15.934 -5.202 -33.690 1.00 87.75 485 THR A C 1
ATOM 3698 O O . THR A 1 485 ? 15.278 -6.187 -34.028 1.00 87.75 485 THR A O 1
ATOM 3701 N N . ARG A 1 486 ? 15.895 -4.731 -32.436 1.00 88.06 486 ARG A N 1
ATOM 3702 C CA . ARG A 1 486 ? 15.151 -5.352 -31.329 1.00 88.06 486 ARG A CA 1
ATOM 3703 C C . ARG A 1 486 ? 14.367 -4.316 -30.523 1.00 88.06 486 ARG A C 1
ATOM 3705 O O . ARG A 1 486 ? 14.927 -3.321 -30.059 1.00 88.06 486 ARG A O 1
ATOM 3712 N N . GLY A 1 487 ? 13.090 -4.597 -30.265 1.00 87.25 487 GLY A N 1
ATOM 3713 C CA . GLY A 1 487 ? 12.271 -3.798 -29.353 1.00 87.25 487 GLY A CA 1
ATOM 3714 C C . GLY A 1 487 ? 12.715 -3.919 -27.889 1.00 87.25 487 GLY A C 1
ATOM 3715 O O . GLY A 1 487 ? 13.355 -4.895 -27.494 1.00 87.25 487 GLY A O 1
ATOM 3716 N N . LYS A 1 488 ? 12.329 -2.944 -27.050 1.00 84.25 488 LYS A N 1
ATOM 3717 C CA . LYS A 1 488 ? 12.644 -2.932 -25.603 1.00 84.25 488 LYS A CA 1
ATOM 3718 C C . LYS A 1 488 ? 12.114 -4.159 -24.854 1.00 84.25 488 LYS A C 1
ATOM 3720 O O . LYS A 1 488 ? 12.759 -4.625 -23.921 1.00 84.25 488 LYS A O 1
ATOM 3725 N N . ALA A 1 489 ? 10.946 -4.661 -25.251 1.00 81.06 489 ALA A N 1
ATOM 3726 C CA . ALA A 1 489 ? 10.337 -5.851 -24.658 1.00 81.06 489 ALA A CA 1
ATOM 3727 C C . ALA A 1 489 ? 11.015 -7.155 -25.120 1.00 81.06 489 ALA A C 1
ATOM 3729 O O . ALA A 1 489 ? 11.011 -8.148 -24.397 1.00 81.06 489 ALA A O 1
ATOM 3730 N N . ASP A 1 490 ? 11.619 -7.136 -26.312 1.00 86.06 490 ASP A N 1
ATOM 3731 C CA . ASP A 1 490 ? 12.263 -8.303 -26.915 1.00 86.06 490 ASP A CA 1
ATOM 3732 C C . ASP A 1 490 ? 13.666 -8.519 -26.377 1.00 86.06 490 ASP A C 1
ATOM 3734 O O . ASP A 1 490 ? 14.077 -9.657 -26.177 1.00 86.06 490 ASP A O 1
ATOM 3738 N N . LEU A 1 491 ? 14.399 -7.434 -26.136 1.00 94.69 491 LEU A N 1
ATOM 3739 C CA . LEU A 1 491 ? 15.730 -7.481 -25.555 1.00 94.69 491 LEU A CA 1
ATOM 3740 C C . LEU A 1 491 ? 15.884 -6.368 -24.512 1.00 94.69 491 LEU A C 1
ATOM 3742 O O . LEU A 1 491 ? 16.271 -5.242 -24.863 1.00 94.69 491 LEU A O 1
ATOM 3746 N N . PRO A 1 492 ? 15.578 -6.673 -23.241 1.00 94.69 492 PRO A N 1
ATOM 3747 C CA . PRO A 1 492 ? 15.839 -5.770 -22.138 1.00 94.69 492 PRO A CA 1
ATOM 3748 C C . PRO A 1 492 ? 17.329 -5.448 -22.018 1.00 94.69 492 PRO A C 1
ATOM 3750 O O . PRO A 1 492 ? 18.164 -6.353 -22.072 1.00 94.69 492 PRO A O 1
ATOM 3753 N N . VAL A 1 493 ? 17.656 -4.167 -21.839 1.00 97.12 493 VAL A N 1
ATOM 3754 C CA . VAL A 1 493 ? 19.032 -3.708 -21.602 1.00 97.12 493 VAL A CA 1
ATOM 3755 C C . VAL A 1 493 ? 19.094 -2.902 -20.309 1.00 97.12 493 VAL A C 1
ATOM 3757 O O . VAL A 1 493 ? 18.343 -1.934 -20.166 1.00 97.12 493 VAL A O 1
ATOM 3760 N N . ILE A 1 494 ? 19.990 -3.294 -19.402 1.00 96.00 494 ILE A N 1
ATOM 3761 C CA . ILE A 1 494 ? 20.370 -2.526 -18.212 1.00 96.00 494 ILE A CA 1
ATOM 3762 C C . ILE A 1 494 ? 21.741 -1.899 -18.474 1.00 96.00 494 ILE A C 1
ATOM 3764 O O . ILE A 1 494 ? 22.708 -2.626 -18.706 1.00 96.00 494 ILE A O 1
ATOM 3768 N N . LEU A 1 495 ? 21.834 -0.570 -18.420 1.00 94.75 495 LEU A N 1
ATOM 3769 C CA . LEU A 1 495 ? 23.116 0.137 -18.504 1.00 94.75 495 LEU A CA 1
ATOM 3770 C C . LEU A 1 495 ? 23.802 0.224 -17.133 1.00 94.75 495 LEU A C 1
ATOM 3772 O O . LEU A 1 495 ? 23.158 0.542 -16.137 1.00 94.75 495 LEU A O 1
ATOM 3776 N N . VAL A 1 496 ? 25.111 -0.017 -17.091 1.00 90.75 496 VAL A N 1
ATOM 3777 C CA . VAL A 1 496 ? 25.972 0.164 -15.917 1.00 90.75 496 VAL A CA 1
ATOM 3778 C C . VAL A 1 496 ? 26.773 1.454 -16.088 1.00 90.75 496 VAL A C 1
ATOM 3780 O O . VAL A 1 496 ? 27.660 1.526 -16.936 1.00 90.75 496 VAL A O 1
ATOM 3783 N N . LEU A 1 497 ? 26.440 2.476 -15.302 1.00 85.50 497 LEU A N 1
ATOM 3784 C CA . LEU A 1 497 ? 27.028 3.816 -15.351 1.00 85.50 497 LEU A CA 1
ATOM 3785 C C . LEU A 1 497 ? 28.263 3.918 -14.447 1.00 85.50 497 LEU A C 1
ATOM 3787 O O . LEU A 1 497 ? 28.320 3.288 -13.386 1.00 85.50 497 LEU A O 1
ATOM 3791 N N . SER A 1 498 ? 29.231 4.754 -14.826 1.00 78.31 498 SER A N 1
ATOM 3792 C CA . SER A 1 498 ? 30.408 5.046 -13.995 1.00 78.31 498 SER A CA 1
ATOM 3793 C C . SER A 1 498 ? 30.109 5.937 -12.789 1.00 78.31 498 SER A C 1
ATOM 3795 O O . SER A 1 498 ? 30.877 5.919 -11.827 1.00 78.31 498 SER A O 1
ATOM 3797 N N . SER A 1 499 ? 29.018 6.711 -12.814 1.00 72.56 499 SER A N 1
ATOM 3798 C CA . SER A 1 499 ? 28.664 7.641 -11.739 1.00 72.56 499 SER A CA 1
ATOM 3799 C C . SER A 1 499 ? 27.157 7.755 -11.508 1.00 72.56 499 SER A C 1
ATOM 3801 O O . SER A 1 499 ? 26.348 7.390 -12.359 1.00 72.56 499 SER A O 1
ATOM 3803 N N . GLU A 1 500 ? 26.779 8.324 -10.360 1.00 67.50 500 GLU A N 1
ATOM 3804 C CA . GLU A 1 500 ? 25.380 8.572 -9.995 1.00 67.50 500 GLU A CA 1
ATOM 3805 C C . GLU A 1 500 ? 24.822 9.929 -10.463 1.00 67.50 500 GLU A C 1
ATOM 3807 O O . GLU A 1 500 ? 23.822 10.426 -9.945 1.00 67.50 500 GLU A O 1
ATOM 3812 N N . GLN A 1 501 ? 25.461 10.573 -11.441 1.00 68.81 501 GLN A N 1
ATOM 3813 C CA . GLN A 1 501 ? 25.009 11.883 -11.905 1.00 68.81 501 GLN A CA 1
ATOM 3814 C C . GLN A 1 501 ? 23.656 11.785 -12.618 1.00 68.81 501 GLN A C 1
ATOM 3816 O O . GLN A 1 501 ? 23.485 11.019 -13.567 1.00 68.81 501 GLN A O 1
ATOM 3821 N N . ARG A 1 502 ? 22.701 12.626 -12.202 1.00 64.69 502 ARG A N 1
ATOM 3822 C CA . ARG A 1 502 ? 21.342 12.676 -12.769 1.00 64.69 502 ARG A CA 1
ATOM 3823 C C . ARG A 1 502 ? 21.332 12.797 -14.296 1.00 64.69 502 ARG A C 1
ATOM 3825 O O . ARG A 1 502 ? 20.528 12.140 -14.949 1.00 64.69 502 ARG A O 1
ATOM 3832 N N . SER A 1 503 ? 22.233 13.599 -14.861 1.00 71.06 503 SER A N 1
ATOM 3833 C CA . SER A 1 503 ? 22.382 13.758 -16.311 1.00 71.06 503 SER A CA 1
ATOM 3834 C C . SER A 1 503 ? 22.679 12.434 -17.024 1.00 71.06 503 SER A C 1
ATOM 3836 O O . SER A 1 503 ? 22.078 12.172 -18.061 1.00 71.06 503 SER A O 1
ATOM 3838 N N . GLN A 1 504 ? 23.526 11.574 -16.446 1.00 73.25 504 GLN A N 1
ATOM 3839 C CA . GLN A 1 504 ? 23.862 10.264 -17.017 1.00 73.25 504 GLN A CA 1
ATOM 3840 C C . GLN A 1 504 ? 22.684 9.284 -16.944 1.00 73.25 504 GLN A C 1
ATOM 3842 O O . GLN A 1 504 ? 22.445 8.550 -17.897 1.00 73.25 504 GLN A O 1
ATOM 3847 N N . TYR A 1 505 ? 21.905 9.298 -15.856 1.00 73.69 505 TYR A N 1
ATOM 3848 C CA . TYR A 1 505 ? 20.676 8.498 -15.750 1.00 73.69 505 TYR A CA 1
ATOM 3849 C C . TYR A 1 505 ? 19.629 8.914 -16.791 1.00 73.69 505 TYR A C 1
ATOM 3851 O O . TYR A 1 505 ? 19.037 8.067 -17.463 1.00 73.69 505 TYR A O 1
ATOM 3859 N N . GLU A 1 506 ? 19.409 10.222 -16.953 1.00 72.38 506 GLU A N 1
ATOM 3860 C CA . GLU A 1 506 ? 18.479 10.747 -17.958 1.00 72.38 506 GLU A CA 1
ATOM 3861 C C . GLU A 1 506 ? 18.920 10.375 -19.382 1.00 72.38 506 GLU A C 1
ATOM 3863 O O . GLU A 1 506 ? 18.093 9.959 -20.197 1.00 72.38 506 GLU A O 1
ATOM 3868 N N . GLU A 1 507 ? 20.215 10.478 -19.683 1.00 77.25 507 GLU A N 1
ATOM 3869 C CA . GLU A 1 507 ? 20.793 10.087 -20.972 1.00 77.25 507 GLU A CA 1
ATOM 3870 C C . GLU A 1 507 ? 20.673 8.577 -21.228 1.00 77.25 507 GLU A C 1
ATOM 3872 O O . GLU A 1 507 ? 20.215 8.156 -22.296 1.00 77.25 507 GLU A O 1
ATOM 3877 N N . ALA A 1 508 ? 20.979 7.755 -20.222 1.00 77.94 508 ALA A N 1
ATOM 3878 C CA . ALA A 1 508 ? 20.867 6.303 -20.285 1.00 77.94 508 ALA A CA 1
ATOM 3879 C C . ALA A 1 508 ? 19.440 5.847 -20.610 1.00 77.94 508 ALA A C 1
ATOM 3881 O O . ALA A 1 508 ? 19.241 5.028 -21.509 1.00 77.94 508 ALA A O 1
ATOM 3882 N N . LEU A 1 509 ? 18.424 6.407 -19.952 1.00 76.81 509 LEU A N 1
ATOM 3883 C CA . LEU A 1 509 ? 17.028 6.053 -20.225 1.00 76.81 509 LEU A CA 1
ATOM 3884 C C . LEU A 1 509 ? 16.558 6.562 -21.599 1.00 76.81 509 LEU A C 1
ATOM 3886 O O . LEU A 1 509 ? 15.852 5.840 -22.317 1.00 76.81 509 LEU A O 1
ATOM 3890 N N . ARG A 1 510 ? 16.990 7.765 -22.011 1.00 83.31 510 ARG A N 1
ATOM 3891 C CA . ARG A 1 510 ? 16.681 8.333 -23.338 1.00 83.31 510 ARG A CA 1
ATOM 3892 C C . ARG A 1 510 ? 17.288 7.530 -24.487 1.00 83.31 510 ARG A C 1
ATOM 3894 O O . ARG A 1 510 ? 16.664 7.466 -25.542 1.00 83.31 510 ARG A O 1
ATOM 3901 N N . SER A 1 511 ? 18.420 6.853 -24.275 1.00 82.94 511 SER A N 1
ATOM 3902 C CA . SER A 1 511 ? 19.045 5.985 -25.291 1.00 82.94 511 SER A CA 1
ATOM 3903 C C . SER A 1 511 ? 18.172 4.805 -25.730 1.00 82.94 511 SER A C 1
ATOM 3905 O O . SER A 1 511 ? 18.402 4.182 -26.765 1.00 82.94 511 SER A O 1
ATOM 3907 N N . GLY A 1 512 ? 17.149 4.476 -24.937 1.00 86.69 512 GLY A N 1
ATOM 3908 C CA . GLY A 1 512 ? 16.298 3.320 -25.166 1.00 86.69 512 GLY A CA 1
ATOM 3909 C C . GLY A 1 512 ? 16.645 2.118 -24.291 1.00 86.69 512 GLY A C 1
ATOM 3910 O O . GLY A 1 512 ? 16.057 1.051 -24.499 1.00 86.69 512 GLY A O 1
ATOM 3911 N N . ALA A 1 513 ? 17.529 2.263 -23.302 1.00 87.00 513 ALA A N 1
ATOM 3912 C CA . ALA A 1 513 ? 17.694 1.261 -22.256 1.00 87.00 513 ALA A CA 1
ATOM 3913 C C . ALA A 1 513 ? 16.361 1.030 -21.517 1.00 87.00 513 ALA A C 1
ATOM 3915 O O . ALA A 1 513 ? 15.446 1.866 -21.548 1.00 87.00 513 ALA A O 1
ATOM 3916 N N . ASN A 1 514 ? 16.216 -0.152 -20.925 1.00 90.12 514 ASN A N 1
ATOM 3917 C CA . ASN A 1 514 ? 15.063 -0.475 -20.084 1.00 90.12 514 ASN A CA 1
ATOM 3918 C C . ASN A 1 514 ? 15.280 0.040 -18.669 1.00 90.12 514 ASN A C 1
ATOM 3920 O O . ASN A 1 514 ? 14.321 0.421 -18.011 1.00 90.12 514 ASN A O 1
ATOM 3924 N N . ASP A 1 515 ? 16.534 0.027 -18.229 1.00 88.81 515 ASP A N 1
ATOM 3925 C CA . ASP A 1 515 ? 16.928 0.471 -16.910 1.00 88.81 515 ASP A CA 1
ATOM 3926 C C . ASP A 1 515 ? 18.419 0.851 -16.898 1.00 88.81 515 ASP A C 1
ATOM 3928 O O . ASP A 1 515 ? 19.158 0.565 -17.847 1.00 88.81 515 ASP A O 1
ATOM 3932 N N . CYS A 1 516 ? 18.874 1.487 -15.826 1.00 85.25 516 CYS A N 1
ATOM 3933 C CA . CYS A 1 516 ? 20.283 1.754 -15.578 1.00 85.25 516 CYS A CA 1
ATOM 3934 C C . CYS A 1 516 ? 20.616 1.714 -14.081 1.00 85.25 516 CYS A C 1
ATOM 3936 O O . CYS A 1 516 ? 19.782 2.004 -13.223 1.00 85.25 516 CYS A O 1
ATOM 3938 N N . THR A 1 517 ? 21.850 1.329 -13.773 1.00 80.94 517 THR A N 1
ATOM 3939 C CA . THR A 1 517 ? 22.417 1.261 -12.424 1.00 80.94 517 THR A CA 1
ATOM 3940 C C . THR A 1 517 ? 23.823 1.843 -12.446 1.00 80.94 517 THR A C 1
ATOM 3942 O O . THR A 1 517 ? 24.530 1.686 -13.434 1.00 80.94 517 THR A O 1
ATOM 3945 N N . ALA A 1 518 ? 24.257 2.498 -11.376 1.00 80.50 518 ALA A N 1
ATOM 3946 C CA . ALA A 1 518 ? 25.608 3.047 -11.284 1.00 80.50 518 ALA A CA 1
ATOM 3947 C C . ALA A 1 518 ? 26.544 2.134 -10.484 1.00 80.50 518 ALA A C 1
ATOM 3949 O O . ALA A 1 518 ? 26.099 1.279 -9.716 1.00 80.50 518 ALA A O 1
ATOM 3950 N N . ARG A 1 519 ? 27.852 2.323 -10.669 1.00 77.75 519 ARG A N 1
ATOM 3951 C CA . ARG A 1 519 ? 28.878 1.779 -9.775 1.00 77.75 519 ARG A CA 1
ATOM 3952 C C . ARG A 1 519 ? 28.980 2.648 -8.503 1.00 77.75 519 ARG A C 1
ATOM 3954 O O . ARG A 1 519 ? 28.890 3.870 -8.618 1.00 77.75 519 ARG A O 1
ATOM 3961 N N . PRO A 1 520 ? 29.241 2.056 -7.319 1.00 75.06 520 PRO A N 1
ATOM 3962 C CA . PRO A 1 520 ? 29.441 0.625 -7.060 1.00 75.06 520 PRO A CA 1
ATOM 3963 C C . PRO A 1 520 ? 28.139 -0.188 -7.179 1.00 75.06 520 PRO A C 1
ATOM 3965 O O . PRO A 1 520 ? 27.078 0.269 -6.776 1.00 75.06 520 PRO A O 1
ATOM 3968 N N . LEU A 1 521 ? 28.224 -1.402 -7.739 1.00 70.38 521 LEU A N 1
ATOM 3969 C CA . LEU A 1 521 ? 27.046 -2.236 -8.002 1.00 70.38 521 LEU A CA 1
ATOM 3970 C C . LEU A 1 521 ? 26.482 -2.849 -6.714 1.00 70.38 521 LEU A C 1
ATOM 3972 O O . LEU A 1 521 ? 27.158 -3.625 -6.038 1.00 70.38 521 LEU A O 1
ATOM 3976 N N . ASP A 1 522 ? 25.211 -2.569 -6.436 1.00 73.62 522 ASP A N 1
ATOM 3977 C CA . ASP A 1 522 ? 24.422 -3.291 -5.440 1.00 73.62 522 ASP A CA 1
ATOM 3978 C C . ASP A 1 522 ? 23.872 -4.583 -6.066 1.00 73.62 522 ASP A C 1
ATOM 3980 O O . ASP A 1 522 ? 22.967 -4.567 -6.902 1.00 73.62 522 ASP A O 1
ATOM 3984 N N . PHE A 1 523 ? 24.459 -5.718 -5.688 1.00 70.25 523 PHE A N 1
ATOM 3985 C CA . PHE A 1 523 ? 24.118 -7.026 -6.246 1.00 70.25 523 PHE A CA 1
ATOM 3986 C C . PHE A 1 523 ? 22.673 -7.475 -5.956 1.00 70.25 523 PHE A C 1
ATOM 3988 O O . PHE A 1 523 ? 22.028 -7.968 -6.885 1.00 70.25 523 PHE A O 1
ATOM 3995 N N . PRO A 1 524 ? 22.131 -7.333 -4.728 1.00 64.12 524 PRO A N 1
ATOM 3996 C CA . PRO A 1 524 ? 20.706 -7.542 -4.467 1.00 64.12 524 PRO A CA 1
ATOM 3997 C C . PRO A 1 524 ? 19.771 -6.723 -5.368 1.00 64.12 524 PRO A C 1
ATOM 3999 O O . PRO A 1 524 ? 18.856 -7.292 -5.967 1.00 64.12 524 PRO A O 1
ATOM 4002 N N . ILE A 1 525 ? 20.009 -5.416 -5.511 1.00 60.59 525 ILE A N 1
ATOM 4003 C CA . ILE A 1 525 ? 19.174 -4.536 -6.345 1.00 60.59 525 ILE A CA 1
ATOM 4004 C C . ILE A 1 525 ? 19.317 -4.902 -7.825 1.00 60.59 525 ILE A C 1
ATOM 4006 O O . ILE A 1 525 ? 18.318 -5.006 -8.541 1.00 60.59 525 ILE A O 1
ATOM 4010 N N . LEU A 1 526 ? 20.545 -5.139 -8.289 1.00 75.56 526 LEU A N 1
ATOM 4011 C CA . LEU A 1 526 ? 20.818 -5.581 -9.654 1.00 75.56 526 LEU A CA 1
ATOM 4012 C C . LEU A 1 526 ? 20.088 -6.891 -9.966 1.00 75.56 526 LEU A C 1
ATOM 4014 O O . LEU A 1 526 ? 19.483 -7.013 -11.029 1.00 75.56 526 LEU A O 1
ATOM 4018 N N . LEU A 1 527 ? 20.102 -7.852 -9.040 1.00 76.44 527 LEU A N 1
ATOM 4019 C CA . LEU A 1 527 ? 19.397 -9.119 -9.208 1.00 76.44 527 LEU A CA 1
ATOM 4020 C C . LEU A 1 527 ? 17.886 -8.913 -9.331 1.00 76.44 527 LEU A C 1
ATOM 4022 O O . LEU A 1 527 ? 17.289 -9.467 -10.248 1.00 76.44 527 LEU A O 1
ATOM 4026 N N . ALA A 1 528 ? 17.286 -8.079 -8.478 1.00 59.69 528 ALA A N 1
ATOM 4027 C CA . ALA A 1 528 ? 15.856 -7.778 -8.549 1.00 59.69 528 ALA A CA 1
ATOM 4028 C C . ALA A 1 528 ? 15.464 -7.140 -9.896 1.00 59.69 528 ALA A C 1
ATOM 4030 O O . ALA A 1 528 ? 14.444 -7.504 -10.491 1.00 59.69 528 ALA A O 1
ATOM 4031 N N . ARG A 1 529 ? 16.298 -6.232 -10.423 1.00 81.12 529 ARG A N 1
ATOM 4032 C CA . ARG A 1 529 ? 16.108 -5.614 -11.749 1.00 81.12 529 ARG A CA 1
ATOM 4033 C C . ARG A 1 529 ? 16.227 -6.640 -12.876 1.00 81.12 529 ARG A C 1
ATOM 4035 O O . ARG A 1 529 ? 15.384 -6.671 -13.774 1.00 81.12 529 ARG A O 1
ATOM 4042 N N . VAL A 1 530 ? 17.235 -7.511 -12.809 1.00 86.50 530 VAL A N 1
ATOM 4043 C CA . VAL A 1 530 ? 17.439 -8.607 -13.768 1.00 86.50 530 VAL A CA 1
ATOM 4044 C C . VAL A 1 530 ? 16.247 -9.564 -13.766 1.00 86.50 530 VAL A C 1
ATOM 4046 O O . VAL A 1 530 ? 15.694 -9.841 -14.829 1.00 86.50 530 VAL A O 1
ATOM 4049 N N . GLU A 1 531 ? 15.816 -10.035 -12.595 1.00 81.94 531 GLU A N 1
ATOM 4050 C CA . GLU A 1 531 ? 14.678 -10.949 -12.441 1.00 81.94 531 GLU A CA 1
ATOM 4051 C C . GLU A 1 531 ? 13.393 -10.340 -13.008 1.00 81.94 531 GLU A C 1
ATOM 4053 O O . GLU A 1 531 ? 12.697 -10.989 -13.792 1.00 81.94 531 GLU A O 1
ATOM 4058 N N . SER A 1 532 ? 13.126 -9.071 -12.691 1.00 74.62 532 SER A N 1
ATOM 4059 C CA . SER A 1 532 ? 11.942 -8.347 -13.166 1.00 74.62 532 SER A CA 1
ATOM 4060 C C . SER A 1 532 ? 11.907 -8.239 -14.693 1.00 74.62 532 SER A C 1
ATOM 4062 O O . SER A 1 532 ? 10.893 -8.546 -15.325 1.00 74.62 532 SER A O 1
ATOM 4064 N N . LEU A 1 533 ? 13.023 -7.849 -15.315 1.00 84.44 533 LEU A N 1
ATOM 4065 C CA . LEU A 1 533 ? 13.096 -7.664 -16.766 1.00 84.44 533 LEU A CA 1
ATOM 4066 C C . LEU A 1 533 ? 13.112 -8.991 -17.536 1.00 84.44 533 LEU A C 1
ATOM 4068 O O . LEU A 1 533 ? 12.490 -9.091 -18.597 1.00 84.44 533 LEU A O 1
ATOM 4072 N N . VAL A 1 534 ? 13.763 -10.029 -17.005 1.00 87.06 534 VAL A N 1
ATOM 4073 C CA . VAL A 1 534 ? 13.731 -11.375 -17.598 1.00 87.06 534 VAL A CA 1
ATOM 4074 C C . VAL A 1 534 ? 12.325 -11.970 -17.515 1.00 87.06 534 VAL A C 1
ATOM 4076 O O . VAL A 1 534 ? 11.847 -12.543 -18.500 1.00 87.06 534 VAL A O 1
ATOM 4079 N N . ALA A 1 535 ? 11.634 -11.815 -16.381 1.00 79.75 535 ALA A N 1
ATOM 4080 C CA . ALA A 1 535 ? 10.249 -12.253 -16.226 1.00 79.75 535 ALA A CA 1
ATOM 4081 C C . ALA A 1 535 ? 9.322 -11.541 -17.221 1.00 79.75 535 ALA A C 1
ATOM 4083 O O . ALA A 1 535 ? 8.545 -12.203 -17.913 1.00 79.75 535 ALA A O 1
ATOM 4084 N N . LEU A 1 536 ? 9.468 -10.219 -17.372 1.00 76.31 536 LEU A N 1
ATOM 4085 C CA . LEU A 1 536 ? 8.710 -9.432 -18.345 1.00 76.31 536 LEU A CA 1
ATOM 4086 C C . LEU A 1 536 ? 8.933 -9.928 -19.782 1.00 76.31 536 LEU A C 1
ATOM 4088 O O . LEU A 1 536 ? 7.971 -10.187 -20.504 1.00 76.31 536 LEU A O 1
ATOM 4092 N N . ARG A 1 537 ? 10.189 -10.131 -20.197 1.00 85.94 537 ARG A N 1
ATOM 4093 C CA . ARG A 1 537 ? 10.514 -10.638 -21.542 1.00 85.94 537 ARG A CA 1
ATOM 4094 C C . ARG A 1 537 ? 9.949 -12.039 -21.785 1.00 85.94 537 ARG A C 1
ATOM 4096 O O . ARG A 1 537 ? 9.443 -12.316 -22.873 1.00 85.94 537 ARG A O 1
ATOM 4103 N N . LYS A 1 538 ? 9.986 -12.924 -20.784 1.00 81.75 538 LYS A N 1
ATOM 4104 C CA . LYS A 1 538 ? 9.375 -14.262 -20.872 1.00 81.75 538 LYS A CA 1
ATOM 4105 C C . LYS A 1 538 ? 7.855 -14.187 -21.021 1.00 81.75 538 LYS A C 1
ATOM 4107 O O . LYS A 1 538 ? 7.307 -14.910 -21.850 1.00 81.75 538 LYS A O 1
ATOM 4112 N N . ALA A 1 539 ? 7.193 -13.304 -20.274 1.00 73.00 539 ALA A N 1
ATOM 4113 C CA . ALA A 1 539 ? 5.750 -13.093 -20.375 1.00 73.00 539 ALA A CA 1
ATOM 4114 C C . ALA A 1 539 ? 5.346 -12.581 -21.768 1.00 73.00 539 ALA A C 1
ATOM 4116 O O . ALA A 1 539 ? 4.430 -13.125 -22.382 1.00 73.00 539 ALA A O 1
ATOM 4117 N N . VAL A 1 540 ? 6.084 -11.610 -22.317 1.00 73.94 540 VAL A N 1
ATOM 4118 C CA . VAL A 1 540 ? 5.850 -11.093 -23.678 1.00 73.94 540 VAL A CA 1
ATOM 4119 C C . VAL A 1 540 ? 6.065 -12.181 -24.734 1.00 73.94 540 VAL A C 1
ATOM 4121 O O . VAL A 1 540 ? 5.248 -12.336 -25.642 1.00 73.94 540 VAL A O 1
ATOM 4124 N N . ALA A 1 541 ? 7.131 -12.977 -24.609 1.00 75.00 541 ALA A N 1
ATOM 4125 C CA . ALA A 1 541 ? 7.392 -14.087 -25.523 1.00 75.00 541 ALA A CA 1
ATOM 4126 C C . ALA A 1 541 ? 6.298 -15.167 -25.460 1.00 75.00 541 ALA A C 1
ATOM 4128 O O . ALA A 1 541 ? 5.946 -15.742 -26.489 1.00 75.00 541 ALA A O 1
ATOM 4129 N N . LEU A 1 542 ? 5.755 -15.436 -24.269 1.00 75.38 542 LEU A N 1
ATOM 4130 C CA . LEU A 1 542 ? 4.639 -16.358 -24.088 1.00 75.38 542 LEU A CA 1
ATOM 4131 C C . LEU A 1 542 ? 3.360 -15.821 -24.743 1.00 75.38 542 LEU A C 1
ATOM 4133 O O . LEU A 1 542 ? 2.745 -16.565 -25.500 1.00 75.38 542 LEU A O 1
ATOM 4137 N N . SER A 1 543 ? 3.011 -14.546 -24.527 1.00 70.88 543 SER A N 1
ATOM 4138 C CA . SER A 1 543 ? 1.839 -13.910 -25.157 1.00 70.88 543 SER A CA 1
ATOM 4139 C C . SER A 1 543 ? 1.873 -14.068 -26.673 1.00 70.88 543 SER A C 1
ATOM 4141 O O . SER A 1 543 ? 0.950 -14.619 -27.263 1.00 70.88 543 SER A O 1
ATOM 4143 N N . ARG A 1 544 ? 3.003 -13.725 -27.301 1.00 75.94 544 ARG A N 1
ATOM 4144 C CA . ARG A 1 544 ? 3.157 -13.832 -28.759 1.00 75.94 544 ARG A CA 1
ATOM 4145 C C . ARG A 1 544 ? 3.080 -15.265 -29.277 1.00 75.94 544 ARG A C 1
ATOM 4147 O O . ARG A 1 544 ? 2.553 -15.493 -30.360 1.00 75.94 544 ARG A O 1
ATOM 4154 N N . ARG A 1 545 ? 3.605 -16.244 -28.531 1.00 74.81 545 ARG A N 1
ATOM 4155 C CA . ARG A 1 545 ? 3.471 -17.665 -28.903 1.00 74.81 545 ARG A CA 1
ATOM 4156 C C . ARG A 1 545 ? 2.019 -18.119 -28.842 1.00 74.81 545 ARG A C 1
ATOM 4158 O O . ARG A 1 545 ? 1.583 -18.831 -29.739 1.00 74.81 545 ARG A O 1
ATOM 4165 N N . LEU A 1 546 ? 1.288 -17.704 -27.810 1.00 66.12 546 LEU A N 1
ATOM 4166 C CA . LEU A 1 546 ? -0.131 -18.023 -27.665 1.00 66.12 546 LEU A CA 1
ATOM 4167 C C . LEU A 1 546 ? -0.955 -17.369 -28.783 1.00 66.12 546 LEU A C 1
ATOM 4169 O O . LEU A 1 546 ? -1.768 -18.043 -29.406 1.00 66.12 546 LEU A O 1
ATOM 4173 N N . GLU A 1 547 ? -0.677 -16.108 -29.121 1.00 66.25 547 GLU A N 1
ATOM 4174 C CA . GLU A 1 547 ? -1.286 -15.403 -30.260 1.00 66.25 547 GLU A CA 1
ATOM 4175 C C . GLU A 1 547 ? -1.015 -16.119 -31.599 1.00 66.25 547 GLU A C 1
ATOM 4177 O O . GLU A 1 547 ? -1.922 -16.295 -32.415 1.00 66.25 547 GLU A O 1
ATOM 4182 N N . GLN A 1 548 ? 0.214 -16.599 -31.820 1.00 69.88 548 GLN A N 1
ATOM 4183 C CA . GLN A 1 548 ? 0.582 -17.377 -33.013 1.00 69.88 548 GLN A CA 1
ATOM 4184 C C . GLN A 1 548 ? -0.099 -18.754 -33.070 1.00 69.88 548 GLN A C 1
ATOM 4186 O O . GLN A 1 548 ? -0.482 -19.212 -34.143 1.00 69.88 548 GLN A O 1
ATOM 4191 N N . GLN A 1 549 ? -0.283 -19.422 -31.930 1.00 68.06 549 GLN A N 1
ATOM 4192 C CA . GLN A 1 549 ? -0.988 -20.708 -31.866 1.00 68.06 549 GLN A CA 1
ATOM 4193 C C . GLN A 1 549 ? -2.493 -20.557 -32.110 1.00 68.06 549 GLN A C 1
ATOM 4195 O O . GLN A 1 549 ? -3.092 -21.386 -32.795 1.00 68.06 549 GLN A O 1
ATOM 4200 N N . LEU A 1 550 ? -3.095 -19.486 -31.591 1.00 62.91 550 LEU A N 1
ATOM 4201 C CA . LEU A 1 550 ? -4.508 -19.174 -31.799 1.00 62.91 550 LEU A CA 1
ATOM 4202 C C . LEU A 1 550 ? -4.793 -18.783 -33.256 1.00 62.91 550 LEU A C 1
ATOM 4204 O O . LEU A 1 550 ? -5.790 -19.226 -33.815 1.00 62.91 550 LEU A O 1
ATOM 4208 N N . SER A 1 551 ? -3.888 -18.039 -33.898 1.00 60.38 551 SER A N 1
ATOM 4209 C CA . SER A 1 551 ? -4.002 -17.691 -35.325 1.00 60.38 551 SER A CA 1
ATOM 4210 C C . SER A 1 551 ? -3.702 -18.863 -36.272 1.00 60.38 551 SER A C 1
ATOM 4212 O O . SER A 1 551 ? -4.311 -18.953 -37.336 1.00 60.38 551 SER A O 1
ATOM 4214 N N . GLY A 1 552 ? -2.823 -19.799 -35.892 1.00 51.19 552 GLY A N 1
ATOM 4215 C CA . GLY A 1 552 ? -2.515 -20.995 -36.689 1.00 51.19 552 GLY A CA 1
ATOM 4216 C C . GLY A 1 552 ? -3.603 -22.079 -36.667 1.00 51.19 552 GLY A C 1
ATOM 4217 O O . GLY A 1 552 ? -3.789 -22.779 -37.658 1.00 51.19 552 GLY A O 1
ATOM 4218 N N . SER A 1 553 ? -4.365 -22.201 -35.574 1.00 50.72 553 SER A N 1
ATOM 4219 C CA . SER A 1 553 ? -5.411 -23.232 -35.413 1.00 50.72 553 SER A CA 1
ATOM 4220 C C . SER A 1 553 ? -6.684 -22.961 -36.239 1.00 50.72 553 SER A C 1
ATOM 4222 O O . SER A 1 553 ? -7.441 -23.884 -36.544 1.00 50.72 553 SER A O 1
ATOM 4224 N N . SER A 1 554 ? -6.903 -21.713 -36.670 1.00 48.03 554 SER A N 1
ATOM 4225 C CA . SER A 1 554 ? -8.019 -21.339 -37.554 1.00 48.03 554 SER A CA 1
ATOM 4226 C C . SER A 1 554 ? -7.769 -21.663 -39.037 1.00 48.03 554 SER A C 1
ATOM 4228 O O . SER A 1 554 ? -8.717 -21.688 -39.819 1.00 48.03 554 SER A O 1
ATOM 4230 N N . GLY A 1 555 ? -6.521 -21.944 -39.437 1.00 44.47 555 GLY A N 1
ATOM 4231 C CA . GLY A 1 555 ? -6.147 -22.218 -40.833 1.00 44.47 555 GLY A CA 1
ATOM 4232 C C . GLY A 1 555 ? -6.310 -23.673 -41.291 1.00 44.47 555 GLY A C 1
ATOM 4233 O O . GLY A 1 555 ? -6.364 -23.913 -42.492 1.00 44.47 555 GLY A O 1
ATOM 4234 N N . ASP A 1 556 ? -6.419 -24.632 -40.364 1.00 43.53 556 ASP A N 1
ATOM 4235 C CA . ASP A 1 556 ? -6.377 -26.074 -40.682 1.00 43.53 556 ASP A CA 1
ATOM 4236 C C . ASP A 1 556 ? -7.764 -26.747 -40.717 1.00 43.53 556 ASP A C 1
ATOM 4238 O O . ASP A 1 556 ? -7.890 -27.919 -41.053 1.00 43.53 556 ASP A O 1
ATOM 4242 N N . ARG A 1 557 ? -8.847 -26.017 -40.399 1.00 46.94 557 ARG A N 1
ATOM 4243 C CA . ARG A 1 557 ? -10.226 -26.558 -40.435 1.00 46.94 557 ARG A CA 1
ATOM 4244 C C . ARG A 1 557 ? -10.970 -26.326 -41.752 1.00 46.94 557 ARG A C 1
ATOM 4246 O O . ARG A 1 557 ? -12.103 -26.779 -41.893 1.00 46.94 557 ARG A O 1
ATOM 4253 N N . THR A 1 558 ? -10.370 -25.638 -42.721 1.00 44.03 558 THR A N 1
ATOM 4254 C CA . THR A 1 558 ? -11.009 -25.328 -44.013 1.00 44.03 558 THR A CA 1
ATOM 4255 C C . THR A 1 558 ? -10.653 -26.303 -45.141 1.00 44.03 558 THR A C 1
ATOM 4257 O O . THR A 1 558 ? -11.265 -26.222 -46.203 1.00 44.03 558 THR A O 1
ATOM 4260 N N . SER A 1 559 ? -9.751 -27.268 -44.926 1.00 39.66 559 SER A N 1
ATOM 4261 C CA . SER A 1 559 ? -9.313 -28.229 -45.956 1.00 39.66 559 SER A CA 1
ATOM 4262 C C . SER A 1 559 ? -10.017 -29.598 -45.927 1.00 39.66 559 SER A C 1
ATOM 4264 O O . SER A 1 559 ? -9.936 -30.320 -46.916 1.00 39.66 559 SER A O 1
ATOM 4266 N N . GLU A 1 560 ? -10.772 -29.949 -44.876 1.00 39.16 560 GLU A N 1
ATOM 4267 C CA . GLU A 1 560 ? -11.435 -31.271 -44.765 1.00 39.16 560 GLU A CA 1
ATOM 4268 C C . GLU A 1 560 ? -12.945 -31.293 -45.095 1.00 39.16 560 GLU A C 1
ATOM 4270 O O . GLU A 1 560 ? -13.562 -32.353 -45.037 1.00 39.16 560 GLU A O 1
ATOM 4275 N N . SER A 1 561 ? -13.569 -30.173 -45.497 1.00 42.03 561 SER A N 1
ATOM 4276 C CA . SER A 1 561 ? -15.018 -30.146 -45.819 1.00 42.03 561 SER A CA 1
ATOM 4277 C C . SER A 1 561 ? -15.383 -30.037 -47.307 1.00 42.03 561 SER A C 1
ATOM 4279 O O . SER A 1 561 ? -16.565 -29.970 -47.639 1.00 42.03 561 SER A O 1
ATOM 4281 N N . GLN A 1 562 ? -14.411 -30.080 -48.225 1.00 38.88 562 GLN A N 1
ATOM 4282 C CA . GLN A 1 562 ? -14.676 -30.164 -49.669 1.00 38.88 562 GLN A CA 1
ATOM 4283 C C . GLN A 1 562 ? -14.328 -31.557 -50.197 1.00 38.88 562 GLN A C 1
ATOM 4285 O O . GLN A 1 562 ? -13.296 -31.771 -50.825 1.00 38.88 562 GLN A O 1
ATOM 4290 N N . GLY A 1 563 ? -15.192 -32.524 -49.901 1.00 44.66 563 GLY A N 1
ATOM 4291 C CA . GLY A 1 563 ? -14.999 -33.908 -50.321 1.00 44.66 563 GLY A CA 1
ATOM 4292 C C . GLY A 1 563 ? -16.175 -34.823 -50.006 1.00 44.66 563 GLY A C 1
ATOM 4293 O O . GLY A 1 563 ? -15.941 -35.937 -49.551 1.00 44.66 563 GLY A O 1
ATOM 4294 N N . GLN A 1 564 ? -17.413 -34.365 -50.223 1.00 37.22 564 GLN A N 1
ATOM 4295 C CA . GLN A 1 564 ? -18.591 -35.220 -50.430 1.00 37.22 564 GLN A CA 1
ATOM 4296 C C . GLN A 1 564 ? -19.524 -34.603 -51.464 1.00 37.22 564 GLN A C 1
ATOM 4298 O O . GLN A 1 564 ? -19.737 -33.370 -51.394 1.00 37.22 564 GLN A O 1
#

Sequence (564 aa):
MSDPARPGLPDACVFHVWGCRGSRNLEIGRSRIGRCTSCYSLIAGDELIVFDAGRGLSSLSVAMSRDPRYQNVRNVTILLSHAHMDHWEGLKDADWFWLKDKPLDITLLGPAEAVETARVAFAHPSYVPLEQLTSGSNVRFRAEVLHAGEQRSLGSFLLTTSPLNHYSGMGTTKRCLDTIGFRLSLASGPVVAYLSDHEPGTDLHASESLLTAGASLILVDAHYLNIADHAFGHGSVEHAARLARNLPETVVIAGHTGSLLADEEIIAAVLRHAAGIDNCRIAREGDSYRWSSREGKFAGAHYARARKTAGGAPPASGIGILKHELRIPVHRILSYCDLLRQEMEEAKDRTYIDDVRTVQKAADELLFLLERTDQQEERVPSEPASSVMPVAPENAPLPGTRSESEIGASPSSSAPGRILVVSHDEATLDVLSRFLAGKGYRVTVAAEGRQAIEDVGHQSYDLVLLEADMPSISGLDVVHALRKTRGKADLPVILVLSSEQRSQYEEALRSGANDCTARPLDFPILLARVESLVALRKAVALSRRLEQQLSGSSGDRTSESQGQ